Protein AF-A0AAW8QX55-F1 (afdb_monomer)

Mean predicted aligned error: 7.63 Å

Nearest PDB structures (foldseek):
  7o0y-assembly1_E  TM=6.697E-01  e=2.430E-01  Stutzerimonas stutzeri ATCC 14405 = CCUG 16156
  7o17-assembly1_E  TM=5.666E-01  e=2.654E-01  Stutzerimonas stutzeri ATCC 14405 = CCUG 16156
  7o0z-assembly1_D  TM=5.394E-01  e=5.601E-01  Stutzerimonas stutzeri ATCC 14405 = CCUG 16156
  7o17-assembly1_D  TM=4.810E-01  e=1.473E+00  Stutzerimonas stutzeri ATCC 14405 = CCUG 16156

Secondary structure (DSSP, 8-state):
-HHHHHHHHHHHHHHHHHHHHHHHH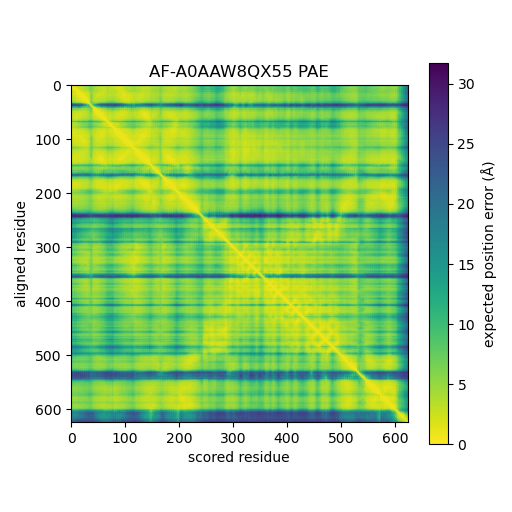HHHHHHHH-SSS-THHHHHHHHHHHHHHHHHHHHHHHHHHTSHHHHHHHHTSSS-HHHHHHHHHHHHHHHHIIIIIHHHHHHHHHHHHHS-S---HHHHHHHHHHHHHHHHHHHHHHHHHHSSSGGGGGHHHHHHHHHHTTTT-BTTTTHHHHHHHHHHHHHHHHHH-SS-TTSPP-SHHHHHHHHHHHHHHHHHHHHHHHHHHHHHHHHTTSS---SSS--HHHHHH--SHHHHHHHHHTT---TTHHHHHHHHTTS-EEEEESSS-----TTB-GGGGGGGEEEETTTTEEEEEETTTTEEEEEETTT--EEEEE-SSBEEET------S---SS--EEEETTEEE-SSEEEEEETTTTEEEEEEEPPTT--B-S--EE-SS-EEEEBSSEEEEE-GGGGG--SPPPPSEEEE-SS-GGG--EEEEEEETTEEEEEEEETTTTSTT--EEEEEEEETTS-EEEEEEEE----SS-HHHHTHHHHH-HHHHHHHHHHHHHH-TTT-TT-STTHHHHH---HHHHHHHHHHHHHHHHHHHHHHHHTT--HHHHHHHHHHHHHHTHHHHHHHIIIIITT-HHHHHHHHHHHHHHHTTT--

Solvent-accessible surface area (backbone atoms only — not comparable to full-atom values): 32722 Å² total; per-residue (Å²): 92,70,71,57,21,52,53,53,37,65,73,48,45,66,63,34,49,53,50,14,49,53,48,34,52,50,51,53,48,51,47,66,80,31,74,67,56,43,56,16,62,63,46,54,51,51,47,54,53,37,36,52,52,26,28,52,48,24,39,50,57,48,58,62,42,62,39,73,71,49,38,54,55,62,67,68,43,101,58,59,63,68,53,53,51,51,22,54,49,51,26,48,54,52,46,47,36,51,37,44,27,44,37,52,47,50,51,54,48,46,38,53,74,76,42,70,56,95,70,55,74,52,55,60,50,44,36,51,47,50,40,50,51,21,50,41,36,17,44,38,32,35,31,25,71,37,34,45,22,65,59,46,55,30,33,54,44,44,52,48,52,64,57,66,43,51,69,62,18,39,50,69,72,55,45,59,62,51,52,53,52,40,54,52,40,52,52,53,36,58,70,32,63,51,95,64,43,75,60,63,83,77,49,54,65,54,47,53,53,54,45,60,46,25,42,53,23,44,45,52,51,49,48,52,51,51,49,50,53,51,51,51,36,36,77,70,56,76,49,62,77,73,83,89,74,74,35,54,63,59,55,71,67,41,88,44,64,33,54,34,47,40,63,48,37,65,86,38,86,42,88,59,43,68,56,48,42,58,49,40,65,75,32,58,70,47,80,49,63,57,83,78,53,77,71,57,46,70,49,39,44,53,54,51,47,45,64,26,46,36,44,37,76,88,79,44,31,36,28,39,61,36,62,88,73,29,32,26,42,27,25,33,55,88,80,44,46,70,43,20,36,37,41,72,55,39,46,43,70,81,44,89,75,87,85,68,94,64,51,47,92,54,46,52,27,49,79,49,67,40,30,38,34,38,50,46,39,32,30,24,49,40,82,89,78,31,39,30,33,64,22,39,69,55,59,94,96,39,35,52,35,39,73,75,41,82,50,91,83,28,28,40,32,41,38,59,57,30,38,38,28,28,55,60,60,56,81,76,39,60,57,73,55,71,64,66,42,76,48,71,52,98,51,66,53,91,28,37,53,41,33,39,41,32,53,51,100,69,30,39,37,35,39,41,27,20,61,29,47,77,38,79,85,24,23,28,31,36,34,36,36,30,38,69,90,50,73,76,41,79,55,24,76,38,77,30,83,51,64,77,64,57,70,71,66,80,39,36,63,52,51,41,21,45,48,56,52,48,52,50,36,40,50,43,18,74,57,20,70,84,76,32,86,67,26,52,86,66,44,55,70,66,61,66,73,54,67,69,56,54,51,51,36,51,51,42,13,50,49,20,20,52,51,30,48,52,50,27,57,76,66,68,50,54,70,68,43,33,50,47,49,21,56,46,5,49,60,32,10,48,45,43,46,53,48,50,42,42,51,66,43,69,66,44,60,67,58,57,52,52,49,54,52,49,51,51,60,53,55,63,61,70,80,108

pLDDT: mean 86.67, std 11.55, range [44.22, 97.88]

Organism: NCBI:txid3075611

Sequence (624 aa):
MKALFWSECSHYWRPALAVSMLFLFGLIYFQYASPSAAISLPYSIIWGLGLIISGAFGAWQFYYHKSHGRWIYLLHRPVGTTHIYLALLGSALFILFIITALPVLIITLYTHLFTEQLVEFRDYIFVVNVYLACAVIYLVFTLTLLAVNKGAILILATLGILSMSHVGTSTLTNILPLLIVIAVLIYLNLRSFKPDLTAPPQQPLEIVLSYFMMSIGLHILLVVFVSVLFNISQLAGIHNDSANGDHFSLFTKASTGSERMNIALNTSLHARAQNLRNQASLANTVRLSLNNFQFPYFNMSPDRSADTVLIDKVRGQEWQFSHQHRVFIGFEKSTGQRIGVLTPQDIKLGTHNHNSELYFEEVPVPVNDSVLMTQTKIYAVNFDYQTISTIYQTEAGESFIGLPKLTHGYISIPTSQRILMFNPTMLQTEELAEPVVSIEYPVNYRQIEDLWLYELADGFAVIFSGNHLFGYEQPGTLVSYQQFYGPAEVLSQRKVLEHAEPTWYRQLEELVSPLTLYFSDVTRYAMNPNTVENSAPLAPLSRFKMISVHIQIIVMQILSFVISLLLSAKLALKGRQRLTWAMLAALFGITVCLAMLIMYFLPNPKRTLKQLEHERHFSLKREH

Structure (mmCIF, N/CA/C/O backbone):
data_AF-A0AAW8QX55-F1
#
_entry.id   AF-A0AAW8QX55-F1
#
loop_
_atom_site.group_PDB
_atom_site.id
_atom_site.type_symbol
_atom_site.label_atom_id
_atom_site.label_alt_id
_atom_site.label_comp_id
_atom_site.label_asym_id
_atom_site.label_entity_id
_atom_site.label_seq_id
_atom_site.pdbx_PDB_ins_code
_atom_site.Cartn_x
_atom_site.Cartn_y
_atom_site.Cartn_z
_atom_site.occupancy
_atom_site.B_iso_or_equiv
_atom_site.auth_seq_id
_atom_site.auth_comp_id
_atom_site.auth_asym_id
_atom_site.auth_atom_id
_atom_site.pdbx_PDB_model_num
ATOM 1 N N . MET A 1 1 ? -18.050 29.449 21.824 1.00 86.62 1 MET A N 1
ATOM 2 C CA . MET A 1 1 ? -17.263 28.695 20.820 1.00 86.62 1 MET A CA 1
ATOM 3 C C . MET A 1 1 ? -16.044 29.483 20.338 1.00 86.62 1 MET A C 1
ATOM 5 O O . MET A 1 1 ? -14.942 29.050 20.635 1.00 86.62 1 MET A O 1
ATOM 9 N N . LYS A 1 2 ? -16.207 30.660 19.703 1.00 91.44 2 LYS A N 1
ATOM 10 C CA . LYS A 1 2 ? -15.088 31.480 19.176 1.00 91.44 2 LYS A CA 1
ATOM 11 C C . LYS A 1 2 ? -13.964 31.748 20.191 1.00 91.44 2 LYS A C 1
ATOM 13 O O . LYS A 1 2 ? -12.808 31.484 19.895 1.00 91.44 2 LYS A O 1
ATOM 18 N N . ALA A 1 3 ? -14.304 32.203 21.400 1.00 92.00 3 ALA A N 1
ATOM 19 C CA . ALA A 1 3 ? -13.309 32.479 22.443 1.00 92.00 3 ALA A CA 1
ATOM 20 C C . ALA A 1 3 ? -12.520 31.227 22.880 1.00 92.00 3 ALA A C 1
ATOM 22 O O . ALA A 1 3 ? -11.331 31.320 23.156 1.00 92.00 3 ALA A O 1
ATOM 23 N N . LEU A 1 4 ? -13.164 30.053 22.907 1.00 92.06 4 LEU A N 1
ATOM 24 C CA . LEU A 1 4 ? -12.508 28.790 23.262 1.00 92.06 4 LEU A CA 1
ATOM 25 C C . LEU A 1 4 ? -11.544 28.338 22.157 1.00 92.06 4 LEU A C 1
ATOM 27 O O . LEU A 1 4 ? -10.409 27.996 22.458 1.00 92.06 4 LEU A O 1
ATOM 31 N N . PHE A 1 5 ? -11.975 28.413 20.894 1.00 95.19 5 PHE A N 1
ATOM 32 C CA . PHE A 1 5 ? -11.129 28.121 19.733 1.00 95.19 5 PHE A CA 1
ATOM 33 C C . PHE A 1 5 ? -9.847 28.967 19.747 1.00 95.19 5 PHE A C 1
ATOM 35 O O . PHE A 1 5 ? -8.748 28.425 19.701 1.00 95.19 5 PHE A O 1
ATOM 42 N N . TRP A 1 6 ? -9.980 30.290 19.888 1.00 95.75 6 TRP A N 1
ATOM 43 C CA . TRP A 1 6 ? -8.828 31.196 19.892 1.00 95.75 6 TRP A CA 1
ATOM 44 C C . TRP A 1 6 ? -7.929 31.013 21.114 1.00 95.75 6 TRP A C 1
ATOM 46 O O . TRP A 1 6 ? -6.709 31.070 20.978 1.00 95.75 6 TRP A O 1
ATOM 56 N N . SER A 1 7 ? -8.513 30.750 22.286 1.00 93.69 7 SER A N 1
ATOM 57 C CA . SER A 1 7 ? -7.749 30.434 23.495 1.00 93.69 7 SER A CA 1
ATOM 58 C C . SER A 1 7 ? -6.863 29.205 23.285 1.00 93.69 7 SER A C 1
ATOM 60 O O . SER A 1 7 ? -5.683 29.254 23.619 1.00 93.69 7 SER A O 1
ATOM 62 N N . GLU A 1 8 ? -7.394 28.131 22.701 1.00 92.62 8 GLU A N 1
ATOM 63 C CA . GLU A 1 8 ? -6.600 26.933 22.408 1.00 92.62 8 GLU A CA 1
ATOM 64 C C . GLU A 1 8 ? -5.545 27.184 21.332 1.00 92.62 8 GLU A C 1
ATOM 66 O O . GLU A 1 8 ? -4.383 26.835 21.525 1.00 92.62 8 GLU A O 1
ATOM 71 N N . CYS A 1 9 ? -5.905 27.855 20.233 1.00 94.31 9 CYS A N 1
ATOM 72 C CA . CYS A 1 9 ? -4.935 28.231 19.202 1.00 94.31 9 CYS A CA 1
ATOM 73 C C . CYS A 1 9 ? -3.765 29.019 19.802 1.00 94.31 9 CYS A C 1
ATOM 75 O O . CYS A 1 9 ? -2.610 28.712 19.521 1.00 94.31 9 CYS A O 1
ATOM 77 N N . SER A 1 10 ? -4.044 29.989 20.680 1.00 94.75 10 SER A N 1
ATOM 78 C CA . SER A 1 10 ? -3.009 30.818 21.307 1.00 94.75 10 SER A CA 1
ATOM 79 C C . SER A 1 10 ? -2.028 30.019 22.173 1.00 94.75 10 SER A C 1
ATOM 81 O O . SER A 1 10 ? -0.859 30.392 22.265 1.00 94.75 10 SER A O 1
ATOM 83 N N . HIS A 1 11 ? -2.472 28.901 22.759 1.00 93.44 11 HIS A N 1
ATOM 84 C CA . HIS A 1 11 ? -1.632 28.052 23.601 1.00 93.44 11 HIS A CA 1
ATOM 85 C C . HIS A 1 11 ? -0.570 27.302 22.786 1.00 93.44 11 HIS A C 1
ATOM 87 O O . HIS A 1 11 ? 0.582 27.203 23.207 1.00 93.44 11 HIS A O 1
ATOM 93 N N . TYR A 1 12 ? -0.936 26.825 21.594 1.00 94.69 12 TYR A N 1
ATOM 94 C CA . TYR A 1 12 ? -0.072 25.990 20.754 1.00 94.69 12 TYR A CA 1
ATOM 95 C C . TYR A 1 12 ? 0.537 26.730 19.553 1.00 94.69 12 TYR A C 1
ATOM 97 O O . TYR A 1 12 ? 1.364 26.161 18.847 1.00 94.69 12 TYR A O 1
ATOM 105 N N . TRP A 1 13 ? 0.184 27.996 19.317 1.00 94.31 13 TRP A N 1
ATOM 106 C CA . TRP A 1 13 ? 0.627 28.751 18.139 1.00 94.31 13 TRP A CA 1
ATOM 107 C C . TRP A 1 13 ? 2.153 28.841 18.002 1.00 94.31 13 TRP A C 1
ATOM 109 O O . TRP A 1 13 ? 2.702 28.587 16.935 1.00 94.31 13 TRP A O 1
ATOM 119 N N . ARG A 1 14 ? 2.861 29.174 19.088 1.00 95.56 14 ARG A N 1
ATOM 120 C CA . ARG A 1 14 ? 4.329 29.312 19.073 1.00 95.56 14 ARG A CA 1
ATOM 121 C C . ARG A 1 14 ? 5.054 27.998 18.743 1.00 95.56 14 ARG A C 1
ATOM 123 O O . ARG A 1 14 ? 5.867 28.020 17.820 1.00 95.56 14 ARG A O 1
ATOM 130 N N . PRO A 1 15 ? 4.790 26.866 19.430 1.00 94.50 15 PRO A N 1
ATOM 131 C CA . PRO A 1 15 ? 5.421 25.602 19.060 1.00 94.50 15 PRO A CA 1
ATOM 132 C C . PRO A 1 15 ? 4.987 25.134 17.667 1.00 94.50 15 PRO A C 1
ATOM 134 O O . PRO A 1 15 ? 5.821 24.624 16.928 1.00 94.50 15 PRO A O 1
ATOM 137 N N . ALA A 1 16 ? 3.732 25.369 17.270 1.00 94.31 16 ALA A N 1
ATOM 138 C CA . ALA A 1 16 ? 3.263 25.042 15.927 1.00 94.31 16 ALA A CA 1
ATOM 139 C C . ALA A 1 16 ? 4.055 25.783 14.843 1.00 94.31 16 ALA A C 1
ATOM 141 O O . ALA A 1 16 ? 4.511 25.153 13.896 1.00 94.31 16 ALA A O 1
ATOM 142 N N . LEU A 1 17 ? 4.285 27.091 15.006 1.00 95.88 17 LEU A N 1
ATOM 143 C CA . LEU A 1 17 ? 5.120 27.861 14.083 1.00 95.88 17 LEU A CA 1
ATOM 144 C C . LEU A 1 17 ? 6.569 27.370 14.057 1.00 95.88 17 LEU A C 1
ATOM 146 O O . LEU A 1 17 ? 7.145 27.275 12.981 1.00 95.88 17 LEU A O 1
ATOM 150 N N . ALA A 1 18 ? 7.158 27.040 15.209 1.00 95.75 18 ALA A N 1
ATOM 151 C CA . ALA A 1 18 ? 8.529 26.532 15.259 1.00 95.75 18 ALA A CA 1
ATOM 152 C C . ALA A 1 18 ? 8.676 25.199 14.503 1.00 95.75 18 ALA A C 1
ATOM 154 O O . ALA A 1 18 ? 9.603 25.040 13.711 1.00 95.75 18 ALA A O 1
ATOM 155 N N . VAL A 1 19 ? 7.738 24.266 14.701 1.00 94.25 19 VAL A N 1
ATOM 156 C CA . VAL A 1 19 ? 7.721 22.977 13.989 1.00 94.25 19 VAL A CA 1
ATOM 157 C C . VAL A 1 19 ? 7.416 23.176 12.504 1.00 94.25 19 VAL A C 1
ATOM 159 O O . VAL A 1 19 ? 8.088 22.579 11.674 1.00 94.25 19 VAL A O 1
ATOM 162 N N . SER A 1 20 ? 6.458 24.043 12.166 1.00 94.62 20 SER A N 1
ATOM 163 C CA . SER A 1 20 ? 6.111 24.404 10.784 1.00 94.62 20 SER A CA 1
ATOM 164 C C . SER A 1 20 ? 7.313 24.983 10.032 1.00 94.62 20 SER A C 1
ATOM 166 O O . SER A 1 20 ? 7.608 24.552 8.923 1.00 94.62 20 SER A O 1
ATOM 168 N N . MET A 1 21 ? 8.067 25.890 10.664 1.00 95.38 21 MET A N 1
ATOM 169 C CA . MET A 1 21 ? 9.300 26.448 10.107 1.00 95.38 21 MET A CA 1
ATOM 170 C C . MET A 1 21 ? 10.376 25.380 9.931 1.00 95.38 21 MET A C 1
ATOM 172 O O . MET A 1 21 ? 10.988 25.313 8.873 1.00 95.38 21 MET A O 1
ATOM 176 N N . LEU A 1 22 ? 10.599 24.520 10.930 1.00 93.44 22 LEU A N 1
ATOM 177 C CA . LEU A 1 22 ? 11.561 23.420 10.817 1.00 93.44 22 LEU A CA 1
ATOM 178 C C . LEU A 1 22 ? 11.184 22.465 9.678 1.00 93.44 22 LEU A C 1
ATOM 180 O O . LEU A 1 22 ? 12.048 22.054 8.906 1.00 93.44 22 LEU A O 1
ATOM 184 N N . PHE A 1 23 ? 9.895 22.153 9.551 1.00 90.62 23 PHE A N 1
ATOM 185 C CA . PHE A 1 23 ? 9.376 21.324 8.474 1.00 90.62 23 PHE A CA 1
ATOM 186 C C . PHE A 1 23 ? 9.592 21.994 7.115 1.00 90.62 23 PHE A C 1
ATOM 188 O O . PHE A 1 23 ? 10.149 21.373 6.217 1.00 90.62 23 PHE A O 1
ATOM 195 N N . LEU A 1 24 ? 9.264 23.284 6.999 1.00 91.56 24 LEU A N 1
ATOM 196 C CA . LEU A 1 24 ? 9.499 24.094 5.806 1.00 91.56 24 LEU A CA 1
ATOM 197 C C . LEU A 1 24 ? 10.984 24.143 5.417 1.00 91.56 24 LEU A C 1
ATOM 199 O O . LEU A 1 24 ? 11.307 23.940 4.253 1.00 91.56 24 LEU A O 1
ATOM 203 N N . PHE A 1 25 ? 11.896 24.356 6.369 1.00 91.62 25 PHE A N 1
ATOM 204 C CA . PHE A 1 25 ? 13.338 24.320 6.105 1.00 91.62 25 PHE A CA 1
ATOM 205 C C . PHE A 1 25 ? 13.792 22.948 5.606 1.00 91.62 25 PHE A C 1
ATOM 207 O O . PHE A 1 25 ? 14.602 22.882 4.684 1.00 91.62 25 PHE A O 1
ATOM 214 N N . GLY A 1 26 ? 13.244 21.867 6.167 1.00 88.56 26 GLY A N 1
ATOM 215 C CA . GLY A 1 26 ? 13.463 20.514 5.661 1.00 88.56 26 GLY A CA 1
ATOM 216 C C . GLY A 1 26 ? 13.018 20.372 4.205 1.00 88.56 26 GLY A C 1
ATOM 217 O O . GLY A 1 26 ? 13.788 19.889 3.381 1.00 88.56 26 GLY A O 1
ATOM 218 N N . LEU A 1 27 ? 11.818 20.858 3.868 1.00 87.00 27 LEU A N 1
ATOM 219 C CA . LEU A 1 27 ? 11.301 20.849 2.495 1.00 87.00 27 LEU A CA 1
ATOM 220 C C . LEU A 1 27 ? 12.192 21.640 1.532 1.00 87.00 27 LEU A C 1
ATOM 222 O O . LEU A 1 27 ? 12.535 21.132 0.470 1.00 87.00 27 LEU A O 1
ATOM 226 N N . ILE A 1 28 ? 12.600 22.854 1.912 1.00 88.19 28 ILE A N 1
ATOM 227 C CA . ILE A 1 28 ? 13.495 23.700 1.107 1.00 88.19 28 ILE A CA 1
ATOM 228 C C . ILE A 1 28 ? 14.841 23.004 0.902 1.00 88.19 28 ILE A C 1
ATOM 230 O O . ILE A 1 28 ? 15.367 22.997 -0.208 1.00 88.19 28 ILE A O 1
ATOM 234 N N . TYR A 1 29 ? 15.394 22.398 1.956 1.00 87.31 29 TYR A N 1
ATOM 235 C CA . TYR A 1 29 ? 16.649 21.662 1.865 1.00 87.31 29 TYR A CA 1
ATOM 236 C C . TYR A 1 29 ? 16.540 20.483 0.898 1.00 87.31 29 TYR A C 1
ATOM 238 O O . TYR A 1 29 ? 17.407 20.335 0.043 1.00 87.31 29 TYR A O 1
ATOM 246 N N . PHE A 1 30 ? 15.476 19.679 0.984 1.00 82.25 30 PHE A N 1
ATOM 247 C CA . PHE A 1 30 ? 15.263 18.568 0.054 1.00 82.25 30 PHE A CA 1
ATOM 248 C C . PHE A 1 30 ? 15.085 19.051 -1.385 1.00 82.25 30 PHE A C 1
ATOM 250 O O . PHE A 1 30 ? 15.713 18.504 -2.287 1.00 82.25 30 PHE A O 1
ATOM 257 N N . GLN A 1 31 ? 14.309 20.115 -1.587 1.00 79.94 31 GLN A N 1
ATOM 258 C CA . GLN A 1 31 ? 14.122 20.736 -2.894 1.00 79.94 31 GLN A CA 1
ATOM 259 C C . GLN A 1 31 ? 15.450 21.233 -3.492 1.00 79.94 31 GLN A C 1
ATOM 261 O O . GLN A 1 31 ? 15.686 21.093 -4.687 1.00 79.94 31 GLN A O 1
ATOM 266 N N . TYR A 1 32 ? 16.336 21.793 -2.664 1.00 81.50 32 TYR A N 1
ATOM 267 C CA . TYR A 1 32 ? 17.641 22.298 -3.095 1.00 81.50 32 TYR A CA 1
ATOM 268 C C . TYR A 1 32 ? 18.681 21.192 -3.309 1.00 81.50 32 TYR A C 1
ATOM 270 O O . TYR A 1 32 ? 19.443 21.233 -4.269 1.00 81.50 32 TYR A O 1
ATOM 278 N N . ALA A 1 33 ? 18.734 20.197 -2.419 1.00 78.38 33 ALA A N 1
ATOM 279 C CA . ALA A 1 33 ? 19.667 19.072 -2.510 1.00 78.38 33 ALA A CA 1
ATOM 280 C C . ALA A 1 33 ? 19.355 18.156 -3.702 1.00 78.38 33 ALA A C 1
ATOM 282 O O . ALA A 1 33 ? 20.159 17.306 -4.084 1.00 78.38 33 ALA A O 1
ATOM 283 N N . SER A 1 34 ? 18.156 18.282 -4.253 1.00 69.56 34 SER A N 1
ATOM 284 C CA . SER A 1 34 ? 17.618 17.399 -5.268 1.00 69.56 34 SER A CA 1
ATOM 285 C C . SER A 1 34 ? 16.644 18.166 -6.168 1.00 69.56 34 SER A C 1
ATOM 287 O O . SER A 1 34 ? 15.459 17.844 -6.192 1.00 69.56 34 SER A O 1
ATOM 289 N N . PRO A 1 35 ? 17.132 19.158 -6.944 1.00 62.44 35 PRO A N 1
ATOM 290 C CA . PRO A 1 35 ? 16.287 19.997 -7.802 1.00 62.44 35 PRO A CA 1
ATOM 291 C C . PRO A 1 35 ? 15.600 19.198 -8.918 1.00 62.44 35 PRO A C 1
ATOM 293 O O . PRO A 1 35 ? 14.634 19.665 -9.511 1.00 62.44 35 PRO A O 1
ATOM 296 N N . SER A 1 36 ? 16.102 17.992 -9.182 1.00 55.94 36 SER A N 1
ATOM 297 C CA . SER A 1 36 ? 15.579 17.011 -10.130 1.00 55.94 36 SER A CA 1
ATOM 298 C C . SER A 1 36 ? 15.245 15.667 -9.480 1.00 55.94 36 SER A C 1
ATOM 300 O O . SER A 1 36 ? 14.640 14.817 -10.118 1.00 55.94 36 SER A O 1
ATOM 302 N N . ALA A 1 37 ? 15.618 15.405 -8.216 1.00 45.88 37 ALA A N 1
ATOM 303 C CA . ALA A 1 37 ? 15.370 14.065 -7.694 1.00 45.88 37 ALA A CA 1
ATOM 304 C C . ALA A 1 37 ? 13.873 13.884 -7.464 1.00 45.88 37 ALA A C 1
ATOM 306 O O . ALA A 1 37 ? 13.314 14.425 -6.512 1.00 45.88 37 ALA A O 1
ATOM 307 N N . ALA A 1 38 ? 13.268 13.086 -8.347 1.00 49.19 38 ALA A N 1
ATOM 308 C CA . ALA A 1 38 ? 12.345 12.018 -8.006 1.00 49.19 38 ALA A CA 1
ATOM 309 C C . ALA A 1 38 ? 11.518 12.360 -6.765 1.00 49.19 38 ALA A C 1
ATOM 311 O O . ALA A 1 38 ? 11.681 11.738 -5.713 1.00 49.19 38 ALA A O 1
ATOM 312 N N . ILE A 1 39 ? 10.667 13.377 -6.933 1.00 56.00 39 ILE A N 1
ATOM 313 C CA . ILE A 1 39 ? 9.635 13.907 -6.034 1.00 56.00 39 ILE A CA 1
ATOM 314 C C . ILE A 1 39 ? 9.331 12.919 -4.891 1.00 56.00 39 ILE A C 1
ATOM 316 O O . ILE A 1 39 ? 9.587 13.245 -3.747 1.00 56.00 39 ILE A O 1
ATOM 320 N N . SER A 1 40 ? 8.978 11.664 -5.178 1.00 59.12 40 SER A N 1
ATOM 321 C CA . SER A 1 40 ? 8.859 10.503 -4.265 1.00 59.12 40 SER A CA 1
ATOM 322 C C . SER A 1 40 ? 9.451 10.531 -2.836 1.00 59.12 40 SER A C 1
ATOM 324 O O . SER A 1 40 ? 8.692 10.399 -1.867 1.00 59.12 40 SER A O 1
ATOM 326 N N . LEU A 1 41 ? 10.775 10.647 -2.659 1.00 60.75 41 LEU A N 1
ATOM 327 C CA . LEU A 1 41 ? 11.431 10.422 -1.360 1.00 60.75 41 LEU A CA 1
ATOM 328 C C . LEU A 1 41 ? 11.100 11.519 -0.327 1.00 60.75 41 LEU A C 1
ATOM 330 O O . LEU A 1 41 ? 10.681 11.170 0.784 1.00 60.75 41 LEU A O 1
ATOM 334 N N . PRO A 1 42 ? 11.172 12.819 -0.677 1.00 70.69 42 PRO A N 1
ATOM 335 C CA . PRO A 1 42 ? 10.596 13.894 0.125 1.00 70.69 42 PRO A CA 1
ATOM 336 C C . PRO A 1 42 ? 9.150 13.622 0.564 1.00 70.69 42 PRO A C 1
ATOM 338 O O . PRO A 1 42 ? 8.853 13.737 1.750 1.00 70.69 42 PRO A O 1
ATOM 341 N N . TYR A 1 43 ? 8.258 13.189 -0.335 1.00 74.19 43 TYR A N 1
ATOM 342 C CA . TYR A 1 43 ? 6.828 13.014 -0.022 1.00 74.19 43 TYR A CA 1
ATOM 343 C C . TYR A 1 43 ? 6.575 11.892 0.984 1.00 74.19 43 TYR A C 1
ATOM 345 O O . TYR A 1 43 ? 5.765 12.066 1.895 1.00 74.19 43 TYR A O 1
ATOM 353 N N . SER A 1 44 ? 7.308 10.781 0.893 1.00 76.88 44 SER A N 1
ATOM 354 C CA . SER A 1 44 ? 7.200 9.683 1.865 1.00 76.88 44 SER A CA 1
ATOM 355 C C . SER A 1 44 ? 7.644 10.111 3.270 1.00 76.88 44 SER A C 1
ATOM 357 O O . SER A 1 44 ? 6.989 9.788 4.264 1.00 76.88 44 SER A O 1
ATOM 359 N N . ILE A 1 45 ? 8.731 10.887 3.362 1.00 79.69 45 ILE A N 1
ATOM 360 C CA . ILE A 1 45 ? 9.243 11.420 4.634 1.00 79.69 45 ILE A CA 1
ATOM 361 C C . ILE A 1 45 ? 8.274 12.456 5.218 1.00 79.69 45 ILE A C 1
ATOM 363 O O . ILE A 1 45 ? 7.956 12.395 6.406 1.00 79.69 45 ILE A O 1
ATOM 367 N N . ILE A 1 46 ? 7.772 13.374 4.387 1.00 78.38 46 ILE A N 1
ATOM 368 C CA . ILE A 1 46 ? 6.751 14.377 4.738 1.00 78.38 46 ILE A CA 1
ATOM 369 C C . ILE A 1 46 ? 5.528 13.696 5.331 1.00 78.38 46 ILE A C 1
ATOM 371 O O . ILE A 1 46 ? 5.053 14.088 6.398 1.00 78.38 46 ILE A O 1
ATOM 375 N N . TRP A 1 47 ? 5.041 12.659 4.652 1.00 83.31 47 TRP A N 1
ATOM 376 C CA . TRP A 1 47 ? 3.886 11.896 5.084 1.00 83.31 47 TRP A CA 1
ATOM 377 C C . TRP A 1 47 ? 4.159 11.232 6.438 1.00 83.31 47 TRP A C 1
ATOM 379 O O . TRP A 1 47 ? 3.450 11.507 7.404 1.00 83.31 47 TRP A O 1
ATOM 389 N N . GLY A 1 48 ? 5.248 10.465 6.564 1.00 86.50 48 GLY A N 1
ATOM 390 C CA . GLY A 1 48 ? 5.617 9.785 7.810 1.00 86.50 48 GLY A CA 1
ATOM 391 C C . GLY A 1 48 ? 5.792 10.730 9.007 1.00 86.50 48 GLY A C 1
ATOM 392 O O . GLY A 1 48 ? 5.217 10.495 10.073 1.00 86.50 48 GLY A O 1
ATOM 393 N N . LEU A 1 49 ? 6.533 11.830 8.835 1.00 88.81 49 LEU A N 1
ATOM 394 C CA . LEU A 1 49 ? 6.726 12.837 9.883 1.00 88.81 49 LEU A CA 1
ATOM 395 C C . LEU A 1 49 ? 5.413 13.534 10.252 1.00 88.81 49 LEU A C 1
ATOM 397 O O . LEU A 1 49 ? 5.130 13.704 11.440 1.00 88.81 49 LEU A O 1
ATOM 401 N N . GLY A 1 50 ? 4.592 13.888 9.260 1.00 90.50 50 GLY A N 1
ATOM 402 C CA . GLY A 1 50 ? 3.283 14.501 9.474 1.00 90.50 50 GLY A CA 1
ATOM 403 C C . GLY A 1 50 ? 2.372 13.633 10.341 1.00 90.50 50 GLY A C 1
ATOM 404 O O . GLY A 1 50 ? 1.775 14.133 11.300 1.00 90.50 50 GLY A O 1
ATOM 405 N N . LEU A 1 51 ? 2.323 12.322 10.082 1.00 92.00 51 LEU A N 1
ATOM 406 C CA . LEU A 1 51 ? 1.543 11.383 10.893 1.00 92.00 51 LEU A CA 1
ATOM 407 C C . LEU A 1 51 ? 2.060 11.297 12.334 1.00 92.00 51 LEU A C 1
ATOM 409 O O . LEU A 1 51 ? 1.266 11.390 13.272 1.00 92.00 51 LEU A O 1
ATOM 413 N N . ILE A 1 52 ? 3.378 11.170 12.531 1.00 93.19 52 ILE A N 1
ATOM 414 C CA . ILE A 1 52 ? 3.983 11.083 13.872 1.00 93.19 52 ILE A CA 1
ATOM 415 C C . ILE A 1 52 ? 3.685 12.350 14.680 1.00 93.19 52 ILE A C 1
ATOM 417 O O . ILE A 1 52 ? 3.219 12.261 15.820 1.00 93.19 52 ILE A O 1
ATOM 421 N N . ILE A 1 53 ? 3.903 13.527 14.086 1.00 94.00 53 ILE A N 1
ATOM 422 C CA . ILE A 1 53 ? 3.654 14.819 14.736 1.00 94.00 53 ILE A CA 1
ATOM 423 C C . ILE A 1 53 ? 2.170 14.961 15.090 1.00 94.00 53 ILE A C 1
ATOM 425 O O . ILE A 1 53 ? 1.839 15.376 16.201 1.00 94.00 53 ILE A O 1
ATOM 429 N N . SER A 1 54 ? 1.270 14.563 14.189 1.00 95.25 54 SER A N 1
ATOM 430 C CA . SER A 1 54 ? -0.177 14.650 14.414 1.00 95.25 54 SER A CA 1
ATOM 431 C C . SER A 1 54 ? -0.655 13.734 15.537 1.00 95.25 54 SER A C 1
ATOM 433 O O . SER A 1 54 ? -1.473 14.142 16.366 1.00 95.25 54 SER A O 1
ATOM 435 N N . GLY A 1 55 ? -0.110 12.518 15.613 1.00 94.94 55 GLY A N 1
ATOM 436 C CA . GLY A 1 55 ? -0.401 11.574 16.692 1.00 94.94 55 GLY A CA 1
ATOM 437 C C . GLY A 1 55 ? 0.125 12.057 18.038 1.00 94.94 55 GLY A C 1
ATOM 438 O O . GLY A 1 55 ? -0.617 12.077 19.023 1.00 94.94 55 GLY A O 1
ATOM 439 N N . ALA A 1 56 ? 1.373 12.532 18.071 1.00 95.31 56 ALA A N 1
ATOM 440 C CA . ALA A 1 56 ? 1.975 13.117 19.264 1.00 95.31 56 ALA A CA 1
ATOM 441 C C . ALA A 1 56 ? 1.191 14.345 19.753 1.00 95.31 56 ALA A C 1
ATOM 443 O O . ALA A 1 56 ? 0.934 14.474 20.950 1.00 95.31 56 ALA A O 1
ATOM 444 N N . PHE A 1 57 ? 0.750 15.212 18.838 1.00 96.19 57 PHE A N 1
ATOM 445 C CA . PHE A 1 57 ? -0.058 16.382 19.167 1.00 96.19 57 PHE A CA 1
ATOM 446 C C . PHE A 1 57 ? -1.439 16.001 19.719 1.00 96.19 57 PHE A C 1
ATOM 448 O O . PHE A 1 57 ? -1.837 16.512 20.767 1.00 96.19 57 PHE A O 1
ATOM 455 N N . GLY A 1 58 ? -2.140 15.056 19.081 1.00 95.19 58 GLY A N 1
ATOM 456 C CA . GLY A 1 58 ? -3.425 14.550 19.578 1.00 95.19 58 GLY A CA 1
ATOM 457 C C . GLY A 1 58 ? -3.311 13.929 20.968 1.00 95.19 58 GLY A C 1
ATOM 458 O O . GLY A 1 58 ? -4.140 14.196 21.845 1.00 95.19 58 GLY A O 1
ATOM 459 N N . ALA A 1 59 ? -2.237 13.171 21.204 1.00 94.69 59 ALA A N 1
ATOM 460 C CA . ALA A 1 59 ? -1.935 12.618 22.513 1.00 94.69 59 ALA A CA 1
ATOM 461 C C . ALA A 1 59 ? -1.662 13.723 23.549 1.00 94.69 59 ALA A C 1
ATOM 463 O O . ALA A 1 59 ? -2.242 13.728 24.635 1.00 94.69 59 ALA A O 1
ATOM 464 N N . TRP A 1 60 ? -0.807 14.688 23.213 1.00 95.19 60 TRP A N 1
ATOM 465 C CA . TRP A 1 60 ? -0.414 15.760 24.122 1.00 95.19 60 TRP A CA 1
ATOM 466 C C . TRP A 1 60 ? -1.598 16.647 24.528 1.00 95.19 60 TRP A C 1
ATOM 468 O O . TRP A 1 60 ? -1.815 16.863 25.726 1.00 95.19 60 TRP A O 1
ATOM 478 N N . GLN A 1 61 ? -2.405 17.100 23.564 1.00 95.06 61 GLN A N 1
ATOM 479 C CA . GLN A 1 61 ? -3.538 17.991 23.822 1.00 95.06 61 GLN A CA 1
ATOM 480 C C . GLN A 1 61 ? -4.535 17.359 24.804 1.00 95.06 61 GLN A C 1
ATOM 482 O O . GLN A 1 61 ? -4.904 17.962 25.815 1.00 95.06 61 GLN A O 1
ATOM 487 N N . PHE A 1 62 ? -4.949 16.113 24.559 1.00 92.88 62 PHE A N 1
ATOM 488 C CA . PHE A 1 62 ? -5.933 15.457 25.422 1.00 92.88 62 PHE A CA 1
ATOM 489 C C . PHE A 1 62 ? -5.340 14.923 26.723 1.00 92.88 62 PHE A C 1
ATOM 491 O O . PHE A 1 62 ? -6.044 14.900 27.734 1.00 92.88 62 PHE A O 1
ATOM 498 N N . TYR A 1 63 ? -4.051 14.581 26.758 1.00 93.25 63 TYR A N 1
ATOM 499 C CA . TYR A 1 63 ? -3.361 14.286 28.012 1.00 93.25 63 TYR A CA 1
ATOM 500 C C . TYR A 1 63 ? -3.398 15.494 28.962 1.00 93.25 63 TYR A C 1
ATOM 502 O O . TYR A 1 63 ? -3.717 15.350 30.143 1.00 93.25 63 TYR A O 1
ATOM 510 N N . TYR A 1 64 ? -3.169 16.701 28.436 1.00 91.56 64 TYR A N 1
ATOM 511 C CA . TYR A 1 64 ? -3.221 17.941 29.210 1.00 91.56 64 TYR A CA 1
ATOM 512 C C . TYR A 1 64 ? -4.628 18.239 29.760 1.00 91.56 64 TYR A C 1
ATOM 514 O O . TYR A 1 64 ? -4.781 18.559 30.949 1.00 91.56 64 TYR A O 1
ATOM 522 N N . HIS A 1 65 ? -5.666 18.101 28.926 1.00 89.56 65 HIS A N 1
ATOM 523 C CA . HIS A 1 65 ? -7.056 18.349 29.330 1.00 89.56 65 HIS A CA 1
ATOM 524 C C . HIS A 1 65 ? -7.628 17.291 30.276 1.00 89.56 65 HIS A C 1
ATOM 526 O O . HIS A 1 65 ? -8.482 17.626 31.093 1.00 89.56 65 HIS A O 1
ATOM 532 N N . LYS A 1 66 ? -7.153 16.041 30.210 1.00 86.19 66 LYS A N 1
ATOM 533 C CA . LYS A 1 66 ? -7.619 14.938 31.068 1.00 86.19 66 LYS A CA 1
ATOM 534 C C . LYS A 1 66 ? -7.213 15.084 32.541 1.00 86.19 66 LYS A C 1
ATOM 536 O O . LYS A 1 66 ? -7.739 14.369 33.393 1.00 86.19 66 LYS A O 1
ATOM 541 N N . SER A 1 67 ? -6.300 15.997 32.876 1.00 87.94 67 SER A N 1
ATOM 542 C CA . SER A 1 67 ? -5.957 16.283 34.276 1.00 87.94 67 SER A CA 1
ATOM 543 C C . SER A 1 67 ? -7.210 16.667 35.090 1.00 87.94 67 SER A C 1
ATOM 545 O O . SER A 1 67 ? -8.017 17.483 34.645 1.00 87.94 67 SER A O 1
ATOM 547 N N . HIS A 1 68 ? -7.388 16.066 36.279 1.00 74.88 68 HIS A N 1
ATOM 548 C CA . HIS A 1 68 ? -8.660 16.067 37.034 1.00 74.88 68 HIS A CA 1
ATOM 549 C C . HIS A 1 68 ? -9.294 17.461 37.179 1.00 74.88 68 HIS A C 1
ATOM 551 O O . HIS A 1 68 ? -10.480 17.630 36.903 1.00 74.88 68 HIS A O 1
ATOM 557 N N . GLY A 1 69 ? -8.508 18.474 37.555 1.00 84.25 69 GLY A N 1
ATOM 558 C CA . GLY A 1 69 ? -9.022 19.837 37.721 1.00 84.25 69 GLY A CA 1
ATOM 559 C C . GLY A 1 69 ? -9.444 20.501 36.406 1.00 84.25 69 GLY A C 1
ATOM 560 O O . GLY A 1 69 ? -10.448 21.210 36.361 1.00 84.25 69 GLY A O 1
ATOM 561 N N . ARG A 1 70 ? -8.717 20.252 35.311 1.00 88.94 70 ARG A N 1
ATOM 562 C CA . ARG A 1 70 ? -8.985 20.894 34.016 1.00 88.94 70 ARG A CA 1
ATOM 563 C C . ARG A 1 70 ? -10.140 20.247 33.274 1.00 88.94 70 ARG A C 1
ATOM 565 O O . ARG A 1 70 ? -10.901 20.970 32.642 1.00 88.94 70 ARG A O 1
ATOM 572 N N . TRP A 1 71 ? -10.297 18.928 33.377 1.00 90.88 71 TRP A N 1
ATOM 573 C CA . TRP A 1 71 ? -11.404 18.212 32.745 1.00 90.88 71 TRP A CA 1
ATOM 574 C C . TRP A 1 71 ? -12.757 18.676 33.291 1.00 90.88 71 TRP A C 1
ATOM 576 O O . TRP A 1 71 ? -13.659 19.022 32.531 1.00 90.88 71 TRP A O 1
ATOM 586 N N . ILE A 1 72 ? -12.863 18.770 34.620 1.00 88.88 72 ILE A N 1
ATOM 587 C CA . ILE A 1 72 ? -14.062 19.254 35.315 1.00 88.88 72 ILE A CA 1
ATOM 588 C C . ILE A 1 72 ? -14.339 20.712 34.930 1.00 88.88 72 ILE A C 1
ATOM 590 O O . ILE A 1 72 ? -15.445 21.039 34.502 1.00 88.88 72 ILE A O 1
ATOM 594 N N . TYR A 1 73 ? -13.323 21.579 34.992 1.00 91.56 73 TYR A N 1
ATOM 595 C CA . TYR A 1 73 ? -13.464 22.982 34.595 1.00 91.56 73 TYR A CA 1
ATOM 596 C C . TYR A 1 73 ? -13.909 23.146 33.134 1.00 91.56 73 TYR A C 1
ATOM 598 O O . TYR A 1 73 ? -14.757 23.983 32.826 1.00 91.56 73 TYR A O 1
ATOM 606 N N . LEU A 1 74 ? -13.357 22.337 32.227 1.00 91.62 74 LEU A N 1
ATOM 607 C CA . LEU A 1 74 ? -13.701 22.349 30.809 1.00 91.62 74 LEU A CA 1
ATOM 608 C C . LEU A 1 74 ? -15.178 21.995 30.596 1.00 91.62 74 LEU A C 1
ATOM 610 O O . LEU A 1 74 ? -15.855 22.693 29.845 1.00 91.62 74 LEU A O 1
ATOM 614 N N . LEU A 1 75 ? -15.676 20.963 31.282 1.00 91.31 75 LEU A N 1
ATOM 615 C CA . LEU A 1 75 ? -17.058 20.493 31.164 1.00 91.31 75 LEU A CA 1
ATOM 616 C C . LEU A 1 75 ? -18.089 21.403 31.846 1.00 91.31 75 LEU A C 1
ATOM 618 O O . LEU A 1 75 ? -19.240 21.413 31.420 1.00 91.31 75 LEU A O 1
ATOM 622 N N . HIS A 1 76 ? -17.698 22.181 32.859 1.00 91.06 76 HIS A N 1
ATOM 623 C CA . HIS A 1 76 ? -18.592 23.127 33.544 1.00 91.06 76 HIS A CA 1
ATOM 624 C C . HIS A 1 76 ? -18.750 24.480 32.841 1.00 91.06 76 HIS A C 1
ATOM 626 O O . HIS A 1 76 ? -19.481 25.343 33.330 1.00 91.06 76 HIS A O 1
ATOM 632 N N . ARG A 1 77 ? -18.094 24.701 31.696 1.00 91.75 77 ARG A N 1
ATOM 633 C CA . ARG A 1 77 ? -18.314 25.928 30.921 1.00 91.75 77 ARG A CA 1
ATOM 634 C C . ARG A 1 77 ? -19.788 26.022 30.483 1.00 91.75 77 ARG A C 1
ATOM 636 O O . ARG A 1 77 ? -20.381 24.996 30.160 1.00 91.75 77 ARG A O 1
ATOM 643 N N . PRO A 1 78 ? -20.376 27.232 30.395 1.00 93.38 78 PRO A N 1
ATOM 644 C CA . PRO A 1 78 ? -21.781 27.443 30.021 1.00 93.38 78 PRO A CA 1
ATOM 645 C C . PRO A 1 78 ? -22.008 27.267 28.505 1.00 93.38 78 PRO A C 1
ATOM 647 O O . PRO A 1 78 ? -22.505 28.152 27.814 1.00 93.38 78 PRO A O 1
ATOM 650 N N . VAL A 1 79 ? -21.551 26.145 27.950 1.00 93.56 79 VAL A N 1
ATOM 651 C CA . VAL A 1 79 ? -21.591 25.794 26.530 1.00 93.56 79 VAL A CA 1
ATOM 652 C C . VAL A 1 79 ? -21.785 24.279 26.435 1.00 93.56 79 VAL A C 1
ATOM 654 O O . VAL A 1 79 ? -21.188 23.533 27.204 1.00 93.56 79 VAL A O 1
ATOM 657 N N . GLY A 1 80 ? -22.593 23.801 25.486 1.00 93.25 80 GLY A N 1
ATOM 658 C CA . GLY A 1 80 ? -22.798 22.360 25.303 1.00 93.25 80 GLY A CA 1
ATOM 659 C C . GLY A 1 80 ? -21.490 21.606 25.020 1.00 93.25 80 GLY A C 1
ATOM 660 O O . GLY A 1 80 ? -20.625 22.101 24.295 1.00 93.25 80 GLY A O 1
ATOM 661 N N . THR A 1 81 ? -21.361 20.382 25.537 1.00 93.06 81 THR A N 1
ATOM 662 C CA . THR A 1 81 ? -20.155 19.536 25.403 1.00 93.06 81 THR A CA 1
ATOM 663 C C . THR A 1 81 ? -19.728 19.327 23.951 1.00 93.06 81 THR A C 1
ATOM 665 O O . THR A 1 81 ? -18.543 19.415 23.638 1.00 93.06 81 THR A O 1
ATOM 668 N N . THR A 1 82 ? -20.689 19.163 23.039 1.00 94.69 82 THR A N 1
ATOM 669 C CA . THR A 1 82 ? -20.461 19.059 21.590 1.00 94.69 82 THR A CA 1
ATOM 670 C C . THR A 1 82 ? -19.738 20.288 21.041 1.00 94.69 82 THR A C 1
ATOM 672 O O . THR A 1 82 ? -18.803 20.170 20.261 1.00 94.69 82 THR A O 1
ATOM 675 N N . HIS A 1 83 ? -20.145 21.482 21.475 1.00 95.50 83 HIS A N 1
ATOM 676 C CA . HIS A 1 83 ? -19.577 22.747 21.008 1.00 95.50 83 HIS A CA 1
ATOM 677 C C . HIS A 1 83 ? -18.192 22.999 21.613 1.00 95.50 83 HIS A C 1
ATOM 679 O O . HIS A 1 83 ? -17.361 23.648 20.981 1.00 95.50 83 HIS A O 1
ATOM 685 N N . ILE A 1 84 ? -17.947 22.498 22.828 1.00 95.25 84 ILE A N 1
ATOM 686 C CA . ILE A 1 84 ? -16.623 22.511 23.455 1.00 95.25 84 ILE A CA 1
ATOM 687 C C . ILE A 1 84 ? -15.681 21.623 22.645 1.00 95.25 84 ILE A C 1
ATOM 689 O O . ILE A 1 84 ? -14.661 22.112 22.172 1.00 95.25 84 ILE A O 1
ATOM 693 N N . TYR A 1 85 ? -16.051 20.359 22.415 1.00 95.69 85 TYR A N 1
ATOM 694 C CA . TYR A 1 85 ? -15.225 19.432 21.645 1.00 95.69 85 TYR A CA 1
ATOM 695 C C . TYR A 1 85 ? -14.962 19.937 20.223 1.00 95.69 85 TYR A C 1
ATOM 697 O O . TYR A 1 85 ? -13.814 19.960 19.799 1.00 95.69 85 TYR A O 1
ATOM 705 N N . LEU A 1 86 ? -15.986 20.413 19.504 1.00 96.31 86 LEU A N 1
ATOM 706 C CA . LEU A 1 86 ? -15.807 20.957 18.153 1.00 96.31 86 LEU A CA 1
ATOM 707 C C . LEU A 1 86 ? -14.894 22.191 18.126 1.00 96.31 86 LEU A C 1
ATOM 709 O O . LEU A 1 86 ? -14.177 22.384 17.150 1.00 96.31 86 LEU A O 1
ATOM 713 N N . ALA A 1 87 ? -14.874 23.006 19.185 1.00 96.25 87 ALA A N 1
ATOM 714 C CA . ALA A 1 87 ? -13.925 24.112 19.285 1.00 96.25 87 ALA A CA 1
ATOM 715 C C . ALA A 1 87 ? -12.481 23.624 19.488 1.00 96.25 87 ALA A C 1
ATOM 717 O O . ALA A 1 87 ? -11.584 24.182 18.863 1.00 96.25 87 ALA A O 1
ATOM 718 N N . LEU A 1 88 ? -12.268 22.591 20.320 1.00 96.31 88 LEU A N 1
ATOM 719 C CA . LEU A 1 88 ? -10.952 21.965 20.531 1.00 96.31 88 LEU A CA 1
ATOM 720 C C . LEU A 1 88 ? -10.451 21.245 19.273 1.00 96.31 88 LEU A C 1
ATOM 722 O O . LEU A 1 88 ? -9.277 21.336 18.926 1.00 96.31 88 LEU A O 1
ATOM 726 N N . LEU A 1 89 ? -11.348 20.530 18.593 1.00 97.19 89 LEU A N 1
ATOM 727 C CA . LEU A 1 89 ? -11.058 19.856 17.335 1.00 97.19 89 LEU A CA 1
ATOM 728 C C . LEU A 1 89 ? -10.743 20.884 16.250 1.00 97.19 89 LEU A C 1
ATOM 730 O O . LEU A 1 89 ? -9.753 20.742 15.548 1.00 97.19 89 LEU A O 1
ATOM 734 N N . GLY A 1 90 ? -11.552 21.939 16.130 1.00 97.38 90 GLY A N 1
ATOM 735 C CA . GLY A 1 90 ? -11.325 23.002 15.157 1.00 97.38 90 GLY A CA 1
ATOM 736 C C . GLY A 1 90 ? -9.975 23.688 15.355 1.00 97.38 90 GLY A C 1
ATOM 737 O O . GLY A 1 90 ? -9.253 23.889 14.380 1.00 97.38 90 GLY A O 1
ATOM 738 N N . SER A 1 91 ? -9.603 24.019 16.599 1.00 97.06 91 SER A N 1
ATOM 739 C CA . SER A 1 91 ? -8.298 24.631 16.882 1.00 97.06 91 SER A CA 1
ATOM 740 C C . SER A 1 91 ? -7.153 23.674 16.566 1.00 97.06 91 SER A C 1
ATOM 742 O O . SER A 1 91 ? -6.177 24.077 15.939 1.00 97.06 91 SER A O 1
ATOM 744 N N . ALA A 1 92 ? -7.295 22.395 16.917 1.00 96.94 92 ALA A N 1
ATOM 745 C CA . ALA A 1 92 ? -6.306 21.375 16.609 1.00 96.94 92 ALA A CA 1
ATOM 746 C C . ALA A 1 92 ? -6.127 21.156 15.103 1.00 96.94 92 ALA A C 1
ATOM 748 O O . ALA A 1 92 ? -5.001 21.153 14.619 1.00 96.94 92 ALA A O 1
ATOM 749 N N . LEU A 1 93 ? -7.221 21.039 14.348 1.00 97.62 93 LEU A N 1
ATOM 750 C CA . LEU A 1 93 ? -7.196 20.904 12.892 1.00 97.62 93 LEU A CA 1
ATOM 751 C C . LEU A 1 93 ? -6.568 22.128 12.215 1.00 97.62 93 LEU A C 1
ATOM 753 O O . LEU A 1 93 ? -5.855 21.973 11.224 1.00 97.62 93 LEU A O 1
ATOM 757 N N . PHE A 1 94 ? -6.780 23.329 12.755 1.00 97.88 94 PHE A N 1
ATOM 758 C CA . PHE A 1 94 ? -6.127 24.548 12.279 1.00 97.88 94 PHE A CA 1
ATOM 759 C C . PHE A 1 94 ? -4.617 24.552 12.570 1.00 97.88 94 PHE A C 1
ATOM 761 O O . PHE A 1 94 ? -3.816 24.865 11.694 1.00 97.88 94 PHE A O 1
ATOM 768 N N . ILE A 1 95 ? -4.210 24.140 13.774 1.00 97.44 95 ILE A N 1
ATOM 769 C CA . ILE A 1 95 ? -2.793 23.989 14.138 1.00 97.44 95 ILE A CA 1
ATOM 770 C C . ILE A 1 95 ? -2.112 22.936 13.255 1.00 97.44 95 ILE A C 1
ATOM 772 O O . ILE A 1 95 ? -1.027 23.182 12.732 1.00 97.44 95 ILE A O 1
ATOM 776 N N . LEU A 1 96 ? -2.757 21.789 13.034 1.00 96.50 96 LEU A N 1
ATOM 777 C CA . LEU A 1 96 ? -2.249 20.740 12.150 1.00 96.50 96 LEU A CA 1
ATOM 778 C C . LEU A 1 96 ? -2.109 21.227 10.712 1.00 96.50 96 LEU A C 1
ATOM 780 O O . LEU A 1 96 ? -1.111 20.906 10.070 1.00 96.50 96 LEU A O 1
ATOM 784 N N . PHE A 1 97 ? -3.055 22.034 10.224 1.00 97.19 97 PHE A N 1
ATOM 785 C CA . PHE A 1 97 ? -2.953 22.655 8.905 1.00 97.19 97 PHE A CA 1
ATOM 786 C C . PHE A 1 97 ? -1.686 23.510 8.810 1.00 97.19 97 PHE A C 1
ATOM 788 O O . PHE A 1 97 ? -0.926 23.359 7.862 1.00 97.19 97 PHE A O 1
ATOM 795 N N . ILE A 1 98 ? -1.400 24.333 9.823 1.00 96.69 98 ILE A N 1
ATOM 796 C CA . ILE A 1 98 ? -0.192 25.173 9.862 1.00 96.69 98 ILE A CA 1
ATOM 797 C C . ILE A 1 98 ? 1.090 24.340 9.925 1.00 96.69 98 ILE A C 1
ATOM 799 O O . ILE A 1 98 ? 2.090 24.715 9.322 1.00 96.69 98 ILE A O 1
ATOM 803 N N . ILE A 1 99 ? 1.091 23.232 10.665 1.00 94.88 99 ILE A N 1
ATOM 804 C CA . ILE A 1 99 ? 2.290 22.408 10.852 1.00 94.88 99 ILE A CA 1
ATOM 805 C C . ILE A 1 99 ? 2.594 21.555 9.616 1.00 94.88 99 ILE A C 1
ATOM 807 O O . ILE A 1 99 ? 3.759 21.390 9.272 1.00 94.88 99 ILE A O 1
ATOM 811 N N . THR A 1 100 ? 1.566 21.001 8.969 1.00 93.12 100 THR A N 1
ATOM 812 C CA . THR A 1 100 ? 1.728 19.950 7.950 1.00 93.12 100 THR A CA 1
ATOM 813 C C . THR A 1 100 ? 1.346 20.425 6.552 1.00 93.12 100 THR A C 1
ATOM 815 O O . THR A 1 100 ? 2.186 20.448 5.661 1.00 93.12 100 THR A O 1
ATOM 818 N N . ALA A 1 101 ? 0.098 20.846 6.351 1.00 93.94 101 ALA A N 1
ATOM 819 C CA . ALA A 1 101 ? -0.436 21.179 5.034 1.00 93.94 101 ALA A CA 1
ATOM 820 C C . ALA A 1 101 ? 0.133 22.490 4.478 1.00 93.94 101 ALA A C 1
ATOM 822 O O . ALA A 1 101 ? 0.472 22.568 3.303 1.00 93.94 101 ALA A O 1
ATOM 823 N N . LEU A 1 102 ? 0.253 23.516 5.323 1.00 95.69 102 LEU A N 1
ATOM 824 C CA . LEU A 1 102 ? 0.683 24.849 4.920 1.00 95.69 102 LEU A CA 1
ATOM 825 C C . LEU A 1 102 ? 2.134 24.867 4.405 1.00 95.69 102 LEU A C 1
ATOM 827 O O . LEU A 1 102 ? 2.335 25.441 3.340 1.00 95.69 102 LEU A O 1
ATOM 831 N N . PRO A 1 103 ? 3.136 24.235 5.054 1.00 93.75 103 PRO A N 1
ATOM 832 C CA . PRO A 1 103 ? 4.498 24.203 4.521 1.00 93.75 103 PRO A CA 1
ATOM 833 C C . PRO A 1 103 ? 4.590 23.502 3.169 1.00 93.75 103 PRO A C 1
ATOM 835 O O . PRO A 1 103 ? 5.265 24.002 2.272 1.00 93.75 103 PRO A O 1
ATOM 838 N N . VAL A 1 104 ? 3.869 22.387 2.999 1.00 91.31 104 VAL A N 1
ATOM 839 C CA . VAL A 1 104 ? 3.822 21.674 1.716 1.00 91.31 104 VAL A CA 1
ATOM 840 C C . VAL A 1 104 ? 3.141 22.545 0.663 1.00 91.31 104 VAL A C 1
ATOM 842 O O . VAL A 1 104 ? 3.698 22.724 -0.410 1.00 91.31 104 VAL A O 1
ATOM 845 N N . LEU A 1 105 ? 2.012 23.184 0.988 1.00 93.94 105 LEU A N 1
ATOM 846 C CA . LEU A 1 105 ? 1.326 24.114 0.087 1.00 93.94 105 LEU A CA 1
ATOM 847 C C . LEU A 1 105 ? 2.216 25.295 -0.319 1.00 93.94 105 LEU A C 1
ATOM 849 O O . LEU A 1 105 ? 2.199 25.683 -1.481 1.00 93.94 105 LEU A O 1
ATOM 853 N N . ILE A 1 106 ? 2.988 25.860 0.615 1.00 94.31 106 ILE A N 1
ATOM 854 C CA . ILE A 1 106 ? 3.936 26.946 0.335 1.00 94.31 106 ILE A CA 1
ATOM 855 C C . ILE A 1 106 ? 4.996 26.469 -0.656 1.00 94.31 106 ILE A C 1
ATOM 857 O O . ILE A 1 106 ? 5.273 27.189 -1.608 1.00 94.31 106 ILE A O 1
ATOM 861 N N . ILE A 1 107 ? 5.558 25.270 -0.476 1.00 91.19 107 ILE A N 1
ATOM 862 C CA . ILE A 1 107 ? 6.560 24.721 -1.402 1.00 91.19 107 ILE A CA 1
ATOM 863 C C . ILE A 1 107 ? 5.962 24.380 -2.762 1.00 91.19 107 ILE A C 1
ATOM 865 O O . ILE A 1 107 ? 6.558 24.717 -3.780 1.00 91.19 107 ILE A O 1
ATOM 869 N N . THR A 1 108 ? 4.776 23.778 -2.803 1.00 90.75 108 THR A N 1
ATOM 870 C CA . THR A 1 108 ? 4.076 23.467 -4.055 1.00 90.75 108 THR A CA 1
ATOM 871 C C . THR A 1 108 ? 3.704 24.746 -4.805 1.00 90.75 108 THR A C 1
ATOM 873 O O . THR A 1 108 ? 3.846 24.822 -6.018 1.00 90.75 108 THR A O 1
ATOM 876 N N . LEU A 1 109 ? 3.273 25.793 -4.099 1.00 94.06 109 LEU A N 1
ATOM 877 C CA . LEU A 1 109 ? 2.983 27.087 -4.712 1.00 94.06 109 LEU A CA 1
ATOM 878 C C . LEU A 1 109 ? 4.262 27.808 -5.149 1.00 94.06 109 LEU A C 1
ATOM 880 O O . LEU A 1 109 ? 4.283 28.422 -6.210 1.00 94.06 109 LEU A O 1
ATOM 884 N N . TYR A 1 110 ? 5.324 27.735 -4.347 1.00 92.38 110 TYR A N 1
ATOM 885 C CA . TYR A 1 110 ? 6.614 28.323 -4.686 1.00 92.38 110 TYR A CA 1
ATOM 886 C C . TYR A 1 110 ? 7.191 27.684 -5.951 1.00 92.38 110 TYR A C 1
ATOM 888 O O . TYR A 1 110 ? 7.591 28.397 -6.862 1.00 92.38 110 TYR A O 1
ATOM 896 N N . THR A 1 111 ? 7.179 26.354 -6.026 1.00 89.00 111 THR A N 1
ATOM 897 C CA . THR A 1 111 ? 7.609 25.614 -7.219 1.00 89.00 111 THR A CA 1
ATOM 898 C C . THR A 1 111 ? 6.738 25.964 -8.420 1.00 89.00 111 THR A C 1
ATOM 900 O O . THR A 1 111 ? 7.268 26.376 -9.437 1.00 89.00 111 THR A O 1
ATOM 903 N N . HIS A 1 112 ? 5.411 25.973 -8.278 1.00 90.69 112 HIS A N 1
ATOM 904 C CA . HIS A 1 112 ? 4.521 26.372 -9.374 1.00 90.69 112 HIS A CA 1
ATOM 905 C C . HIS A 1 112 ? 4.814 27.785 -9.911 1.00 90.69 112 HIS A C 1
ATOM 907 O O . HIS A 1 112 ? 4.786 28.005 -11.116 1.00 90.69 112 HIS A O 1
ATOM 913 N N . LEU A 1 113 ? 5.029 28.767 -9.029 1.00 92.94 113 LEU A N 1
ATOM 914 C CA . LEU A 1 113 ? 5.120 30.178 -9.425 1.00 92.94 113 LEU A CA 1
ATOM 915 C C . LEU A 1 113 ? 6.530 30.633 -9.810 1.00 92.94 113 LEU A C 1
ATOM 917 O O . LEU A 1 113 ? 6.663 31.587 -10.574 1.00 92.94 113 LEU A O 1
ATOM 921 N N . PHE A 1 114 ? 7.566 30.029 -9.228 1.00 89.19 114 PHE A N 1
ATOM 922 C CA . PHE A 1 114 ? 8.945 30.515 -9.331 1.00 89.19 114 PHE A CA 1
ATOM 923 C C . PHE A 1 114 ? 9.909 29.505 -9.953 1.00 89.19 114 PHE A C 1
ATOM 925 O O . PHE A 1 114 ? 11.065 29.860 -10.183 1.00 89.19 114 PHE A O 1
ATOM 932 N N . THR A 1 115 ? 9.479 28.268 -10.212 1.00 85.62 115 THR A N 1
ATOM 933 C CA . THR A 1 115 ? 10.292 27.271 -10.911 1.00 85.62 115 THR A CA 1
ATOM 934 C C . THR A 1 115 ? 9.575 26.788 -12.168 1.00 85.62 115 THR A C 1
ATOM 936 O O . THR A 1 115 ? 8.362 26.890 -12.300 1.00 85.62 115 THR A O 1
ATOM 939 N N . GLU A 1 116 ? 10.344 26.262 -13.118 1.00 85.38 116 GLU A N 1
ATOM 940 C CA . GLU A 1 116 ? 9.800 25.650 -14.338 1.00 85.38 116 GLU A CA 1
ATOM 941 C C . GLU A 1 116 ? 9.339 24.202 -14.103 1.00 85.38 116 GLU A C 1
ATOM 943 O O . GLU A 1 116 ? 8.923 23.526 -15.039 1.00 85.38 116 GLU A O 1
ATOM 948 N N . GLN A 1 117 ? 9.430 23.698 -12.867 1.00 84.81 117 GLN A N 1
ATOM 949 C CA . GLN A 1 117 ? 9.109 22.309 -12.557 1.00 84.81 117 GLN A CA 1
ATOM 950 C C . GLN A 1 117 ? 7.636 21.995 -12.814 1.00 84.81 117 GLN A C 1
ATOM 952 O O . GLN A 1 117 ? 6.745 22.831 -12.659 1.00 84.81 117 GLN A O 1
ATOM 957 N N . LEU A 1 118 ? 7.375 20.736 -13.151 1.00 86.81 118 LEU A N 1
ATOM 958 C CA . LEU A 1 118 ? 6.026 20.248 -13.370 1.00 86.81 118 LEU A CA 1
ATOM 959 C C . LEU A 1 118 ? 5.263 20.154 -12.039 1.00 86.81 118 LEU A C 1
ATOM 961 O O . LEU A 1 118 ? 5.438 19.205 -11.276 1.00 86.81 118 LEU A O 1
ATOM 965 N N . VAL A 1 119 ? 4.384 21.128 -11.800 1.00 90.31 119 VAL A N 1
ATOM 966 C CA . VAL A 1 119 ? 3.387 21.103 -10.724 1.00 90.31 119 VAL A CA 1
ATOM 967 C C . VAL A 1 119 ? 1.997 21.003 -11.335 1.00 90.31 119 VAL A C 1
ATOM 969 O O . VAL A 1 119 ? 1.575 21.849 -12.121 1.00 90.31 119 VAL A O 1
ATOM 972 N N . GLU A 1 120 ? 1.258 19.972 -10.952 1.00 90.69 120 GLU A N 1
ATOM 973 C CA . GLU A 1 120 ? -0.065 19.656 -11.473 1.00 90.69 120 GLU A CA 1
ATOM 974 C C . GLU A 1 120 ? -1.125 19.709 -10.365 1.00 90.69 120 GLU A C 1
ATOM 976 O O . GLU A 1 120 ? -0.845 19.770 -9.167 1.00 90.69 120 GLU A O 1
ATOM 981 N N . PHE A 1 121 ? -2.402 19.631 -10.750 1.00 91.25 121 PHE A N 1
ATOM 982 C CA . PHE A 1 121 ? -3.508 19.625 -9.787 1.00 91.25 121 PHE A CA 1
ATOM 983 C C . PHE A 1 121 ? -3.389 18.507 -8.731 1.00 91.25 121 PHE A C 1
ATOM 985 O O . PHE A 1 121 ? -3.771 18.691 -7.573 1.00 91.25 121 PHE A O 1
ATOM 992 N N . ARG A 1 122 ? -2.812 17.356 -9.104 1.00 89.81 122 ARG A N 1
ATOM 993 C CA . ARG A 1 122 ? -2.587 16.225 -8.192 1.00 89.81 122 ARG A CA 1
ATOM 994 C C . ARG A 1 122 ? -1.648 16.553 -7.028 1.00 89.81 122 ARG A C 1
ATOM 996 O O . ARG A 1 122 ? -1.835 15.972 -5.961 1.00 89.81 122 ARG A O 1
ATOM 1003 N N . ASP A 1 123 ? -0.714 17.489 -7.192 1.00 88.75 123 ASP A N 1
ATOM 1004 C CA . ASP A 1 123 ? 0.197 17.926 -6.127 1.00 88.75 123 ASP A CA 1
ATOM 1005 C C . ASP A 1 123 ? -0.562 18.687 -5.037 1.00 88.75 123 ASP A C 1
ATOM 1007 O O . ASP A 1 123 ? -0.371 18.452 -3.845 1.00 88.75 123 ASP A O 1
ATOM 1011 N N . TYR A 1 124 ? -1.542 19.505 -5.427 1.00 92.31 124 TYR A N 1
ATOM 1012 C CA . TYR A 1 124 ? -2.438 20.175 -4.482 1.00 92.31 124 TYR A CA 1
ATOM 1013 C C . TYR A 1 124 ? -3.386 19.197 -3.780 1.00 92.31 124 TYR A C 1
ATOM 1015 O O . TYR A 1 124 ? -3.602 19.301 -2.571 1.00 92.31 124 TYR A O 1
ATOM 1023 N N . ILE A 1 125 ? -3.932 18.216 -4.510 1.00 91.44 125 ILE A N 1
ATOM 1024 C CA . ILE A 1 125 ? -4.747 17.147 -3.906 1.00 91.44 125 ILE A CA 1
ATOM 1025 C C . ILE A 1 125 ? -3.904 16.348 -2.904 1.00 91.44 125 ILE A C 1
ATOM 1027 O O . ILE A 1 125 ? -4.404 15.980 -1.841 1.00 91.44 125 ILE A O 1
ATOM 1031 N N . PHE A 1 126 ? -2.622 16.115 -3.191 1.00 88.44 126 PHE A N 1
ATOM 1032 C CA . PHE A 1 126 ? -1.731 15.430 -2.264 1.00 88.44 126 PHE A CA 1
ATOM 1033 C C . PHE A 1 126 ? -1.622 16.171 -0.923 1.00 88.44 126 PHE A C 1
ATOM 1035 O O . PHE A 1 126 ? -1.751 15.534 0.121 1.00 88.44 126 PHE A O 1
ATOM 1042 N N . VAL A 1 127 ? -1.499 17.506 -0.923 1.00 92.19 127 VAL A N 1
ATOM 1043 C CA . VAL A 1 127 ? -1.521 18.316 0.315 1.00 92.19 127 VAL A CA 1
ATOM 1044 C C . VAL A 1 127 ? -2.785 18.048 1.134 1.00 92.19 127 VAL A C 1
ATOM 1046 O O . VAL A 1 127 ? -2.717 17.847 2.350 1.00 92.19 127 VAL A O 1
ATOM 1049 N N . VAL A 1 128 ? -3.942 18.003 0.466 1.00 93.44 128 VAL A N 1
ATOM 1050 C CA . VAL A 1 128 ? -5.223 17.684 1.109 1.00 93.44 128 VAL A CA 1
ATOM 1051 C C . VAL A 1 128 ? -5.198 16.266 1.682 1.00 93.44 128 VAL A C 1
ATOM 1053 O O . VAL A 1 128 ? -5.592 16.075 2.829 1.00 93.44 128 VAL A O 1
ATOM 1056 N N . ASN A 1 129 ? -4.682 15.280 0.948 1.00 90.31 129 ASN A N 1
ATOM 1057 C CA . ASN A 1 129 ? -4.559 13.906 1.438 1.00 90.31 129 ASN A CA 1
ATOM 1058 C C . ASN A 1 129 ? -3.670 13.793 2.678 1.00 90.31 129 ASN A C 1
ATOM 1060 O O . ASN A 1 129 ? -4.077 13.151 3.647 1.00 90.31 129 ASN A O 1
ATOM 1064 N N . VAL A 1 130 ? -2.498 14.438 2.694 1.00 89.88 130 VAL A N 1
ATOM 1065 C CA . VAL A 1 130 ? -1.621 14.457 3.880 1.00 89.88 130 VAL A CA 1
ATOM 1066 C C . VAL A 1 130 ? -2.347 15.068 5.067 1.00 89.88 130 VAL A C 1
ATOM 1068 O O . VAL A 1 130 ? -2.324 14.506 6.162 1.00 89.88 130 VAL A O 1
ATOM 1071 N N . TYR A 1 131 ? -3.032 16.191 4.850 1.00 95.06 131 TYR A N 1
ATOM 1072 C CA . TYR A 1 131 ? -3.790 16.864 5.895 1.00 95.06 131 TYR A CA 1
ATOM 1073 C C . TYR A 1 131 ? -4.899 15.978 6.474 1.00 95.06 131 TYR A C 1
ATOM 1075 O O . TYR A 1 131 ? -5.029 15.864 7.694 1.00 95.06 131 TYR A O 1
ATOM 1083 N N . LEU A 1 132 ? -5.674 15.310 5.615 1.00 94.62 132 LEU A N 1
ATOM 1084 C CA . LEU A 1 132 ? -6.728 14.393 6.041 1.00 94.62 132 LEU A CA 1
ATOM 1085 C C . LEU A 1 132 ? -6.149 13.180 6.781 1.00 94.62 132 LEU A C 1
ATOM 1087 O O . LEU A 1 132 ? -6.668 12.814 7.833 1.00 94.62 132 LEU A O 1
ATOM 1091 N N . ALA A 1 133 ? -5.048 12.595 6.305 1.00 92.75 133 ALA A N 1
ATOM 1092 C CA . ALA A 1 133 ? -4.376 11.492 6.992 1.00 92.75 133 ALA A CA 1
ATOM 1093 C C . ALA A 1 133 ? -3.873 11.915 8.387 1.00 92.75 133 ALA A C 1
ATOM 1095 O O . ALA A 1 133 ? -4.111 11.219 9.377 1.00 92.75 133 ALA A O 1
ATOM 1096 N N . CYS A 1 134 ? -3.274 13.104 8.493 1.00 94.62 134 CYS A N 1
ATOM 1097 C CA . CYS A 1 134 ? -2.878 13.720 9.759 1.00 94.62 134 CYS A CA 1
ATOM 1098 C C . CYS A 1 134 ? -4.075 13.921 10.702 1.00 94.62 134 CYS A C 1
ATOM 1100 O O . CYS A 1 134 ? -3.993 13.592 11.888 1.00 94.62 134 CYS A O 1
ATOM 1102 N N . ALA A 1 135 ? -5.210 14.396 10.179 1.00 96.50 135 ALA A N 1
ATOM 1103 C CA . ALA A 1 135 ? -6.446 14.548 10.940 1.00 96.50 135 ALA A CA 1
ATOM 1104 C C . ALA A 1 135 ? -6.984 13.202 11.453 1.00 96.50 135 ALA A C 1
ATOM 1106 O O . ALA A 1 135 ? -7.410 13.124 12.607 1.00 96.50 135 ALA A O 1
ATOM 1107 N N . VAL A 1 136 ? -6.923 12.134 10.647 1.00 95.62 136 VAL A N 1
ATOM 1108 C CA . VAL A 1 136 ? -7.294 10.783 11.097 1.00 95.62 136 VAL A CA 1
ATOM 1109 C C . VAL A 1 136 ? -6.394 10.339 12.245 1.00 95.62 136 VAL A C 1
ATOM 1111 O O . VAL A 1 136 ? -6.911 9.939 13.286 1.00 95.62 136 VAL A O 1
ATOM 1114 N N . ILE A 1 137 ? -5.068 10.435 12.096 1.00 95.56 137 ILE A N 1
ATOM 1115 C CA . ILE A 1 137 ? -4.133 10.033 13.155 1.00 95.56 137 ILE A CA 1
ATOM 1116 C C . ILE A 1 137 ? -4.404 10.817 14.437 1.00 95.56 137 ILE A C 1
ATOM 1118 O O . ILE A 1 137 ? -4.554 10.214 15.500 1.00 95.56 137 ILE A O 1
ATOM 1122 N N . TYR A 1 138 ? -4.530 12.140 14.342 1.00 96.94 138 TYR A N 1
ATOM 1123 C CA . TYR A 1 138 ? -4.895 12.980 15.476 1.00 96.94 138 TYR A CA 1
ATOM 1124 C C . TYR A 1 138 ? -6.164 12.447 16.160 1.00 96.94 138 TYR A C 1
ATOM 1126 O O . TYR A 1 138 ? -6.127 12.138 17.351 1.00 96.94 138 TYR A O 1
ATOM 1134 N N . LEU A 1 139 ? -7.246 12.233 15.403 1.00 96.75 139 LEU A N 1
ATOM 1135 C CA . LEU A 1 139 ? -8.526 11.745 15.923 1.00 96.75 139 LEU A CA 1
ATOM 1136 C C . LEU A 1 139 ? -8.446 10.342 16.548 1.00 96.75 139 LEU A C 1
ATOM 1138 O O . LEU A 1 139 ? -9.184 10.054 17.493 1.00 96.75 139 LEU A O 1
ATOM 1142 N N . VAL A 1 140 ? -7.580 9.461 16.040 1.00 95.75 140 VAL A N 1
ATOM 1143 C CA . VAL A 1 140 ? -7.331 8.133 16.626 1.00 95.75 140 VAL A CA 1
ATOM 1144 C C . VAL A 1 140 ? -6.646 8.267 17.984 1.00 95.75 140 VAL A C 1
ATOM 1146 O O . VAL A 1 140 ? -7.055 7.617 18.950 1.00 95.75 140 VAL A O 1
ATOM 1149 N N . PHE A 1 141 ? -5.637 9.133 18.101 1.00 95.62 141 PHE A N 1
ATOM 1150 C CA . PHE A 1 141 ? -4.948 9.366 19.371 1.00 95.62 141 PHE A CA 1
ATOM 1151 C C . PHE A 1 141 ? -5.842 10.082 20.391 1.00 95.62 141 PHE A C 1
ATOM 1153 O O . PHE A 1 141 ? -5.858 9.686 21.561 1.00 95.62 141 PHE A O 1
ATOM 1160 N N . THR A 1 142 ? -6.653 11.059 19.968 1.00 95.38 142 THR A N 1
ATOM 1161 C CA . THR A 1 142 ? -7.647 11.680 20.859 1.00 95.38 142 THR A CA 1
ATOM 1162 C C . THR A 1 142 ? -8.670 10.656 21.336 1.00 95.38 142 THR A C 1
ATOM 1164 O O . THR A 1 142 ? -8.954 10.586 22.534 1.00 95.38 142 THR A O 1
ATOM 1167 N N . LEU A 1 143 ? -9.159 9.797 20.433 1.00 94.50 143 LEU A N 1
ATOM 1168 C CA . LEU A 1 143 ? -10.099 8.735 20.780 1.00 94.50 143 LEU A CA 1
ATOM 1169 C C . LEU A 1 143 ? -9.471 7.748 21.760 1.00 94.50 143 LEU A C 1
ATOM 1171 O O . LEU A 1 143 ? -10.112 7.381 22.731 1.00 94.50 143 LEU A O 1
ATOM 1175 N N . THR A 1 144 ? -8.211 7.366 21.563 1.00 93.19 144 THR A N 1
ATOM 1176 C CA . THR A 1 144 ? -7.495 6.434 22.450 1.00 93.19 144 THR A CA 1
ATOM 1177 C C . THR A 1 144 ? -7.335 6.981 23.872 1.00 93.19 144 THR A C 1
ATOM 1179 O O . THR A 1 144 ? -7.339 6.213 24.834 1.00 93.19 144 THR A O 1
ATOM 1182 N N . LEU A 1 145 ? -7.218 8.302 24.037 1.00 92.38 145 LEU A N 1
ATOM 1183 C CA . LEU A 1 145 ? -7.130 8.936 25.356 1.00 92.38 145 LEU A CA 1
ATOM 1184 C C . LEU A 1 145 ? -8.486 9.181 26.025 1.00 92.38 145 LEU A C 1
ATOM 1186 O O . LEU A 1 145 ? -8.567 9.130 27.262 1.00 92.38 145 LEU A O 1
ATOM 1190 N N . LEU A 1 146 ? -9.515 9.476 25.226 1.00 90.81 146 LEU A N 1
ATOM 1191 C CA . LEU A 1 146 ? -10.884 9.724 25.682 1.00 90.81 146 LEU A CA 1
ATOM 1192 C C . LEU A 1 146 ? -11.661 8.432 25.940 1.00 90.81 146 LEU A C 1
ATOM 1194 O O . LEU A 1 146 ? -12.467 8.371 26.866 1.00 90.81 146 LEU A O 1
ATOM 1198 N N . ALA A 1 147 ? -11.442 7.405 25.127 1.00 87.75 147 ALA A N 1
ATOM 1199 C CA . ALA A 1 147 ? -12.121 6.134 25.259 1.00 87.75 147 ALA A CA 1
ATOM 1200 C C . ALA A 1 147 ? -11.667 5.405 26.527 1.00 87.75 147 ALA A C 1
ATOM 1202 O O . ALA A 1 147 ? -10.513 5.458 26.954 1.00 87.75 147 ALA A O 1
ATOM 1203 N N . VAL A 1 148 ? -12.609 4.661 27.102 1.00 82.50 148 VAL A N 1
ATOM 1204 C CA . VAL A 1 148 ? -12.367 3.772 28.242 1.00 82.50 148 VAL A CA 1
ATOM 1205 C C . VAL A 1 148 ? -11.308 2.723 27.891 1.00 82.50 148 VAL A C 1
ATOM 1207 O O . VAL A 1 148 ? -10.473 2.358 28.716 1.00 82.50 148 VAL A O 1
ATOM 1210 N N . ASN A 1 149 ? -11.350 2.234 26.650 1.00 79.56 149 ASN A N 1
ATOM 1211 C CA . ASN A 1 149 ? -10.429 1.236 26.142 1.00 79.56 149 ASN A CA 1
ATOM 1212 C C . ASN A 1 149 ? -9.327 1.892 25.306 1.00 79.56 149 ASN A C 1
ATOM 1214 O O . ASN A 1 149 ? -9.578 2.748 24.465 1.00 79.56 149 ASN A O 1
ATOM 1218 N N . LYS A 1 150 ? -8.093 1.425 25.501 1.00 81.81 150 LYS A N 1
ATOM 1219 C CA . LYS A 1 150 ? -6.949 1.824 24.669 1.00 81.81 150 LYS A CA 1
ATOM 1220 C C . LYS A 1 150 ? -6.913 1.077 23.328 1.00 81.81 150 LYS A C 1
ATOM 1222 O O . LYS A 1 150 ? -6.025 1.314 22.520 1.00 81.81 150 LYS A O 1
ATOM 1227 N N . GLY A 1 151 ? -7.879 0.183 23.092 1.00 82.12 151 GLY A N 1
ATOM 1228 C CA . GLY A 1 151 ? -8.008 -0.598 21.862 1.00 82.12 151 GLY A CA 1
ATOM 1229 C C . GLY A 1 151 ? -8.285 0.249 20.624 1.00 82.12 151 GLY A C 1
ATOM 1230 O O . GLY A 1 151 ? -8.020 -0.214 19.521 1.00 82.12 151 GLY A O 1
ATOM 1231 N N . ALA A 1 152 ? -8.733 1.496 20.792 1.00 84.62 152 ALA A N 1
ATOM 1232 C CA . ALA A 1 152 ? -8.872 2.458 19.701 1.00 84.62 152 ALA A CA 1
ATOM 1233 C C . ALA A 1 152 ? -7.571 2.674 18.900 1.00 84.62 152 ALA A C 1
ATOM 1235 O O . ALA A 1 152 ? -7.643 3.042 17.732 1.00 84.62 152 ALA A O 1
ATOM 1236 N N . ILE A 1 153 ? -6.391 2.369 19.458 1.00 88.50 153 ILE A N 1
ATOM 1237 C CA . ILE A 1 153 ? -5.129 2.415 18.704 1.00 88.50 153 ILE A CA 1
ATOM 1238 C C . ILE A 1 153 ? -5.094 1.414 17.537 1.00 88.50 153 ILE A C 1
ATOM 1240 O O . ILE A 1 153 ? -4.412 1.650 16.545 1.00 88.50 153 ILE A O 1
ATOM 1244 N N . LEU A 1 154 ? -5.874 0.329 17.604 1.00 89.31 154 LEU A N 1
ATOM 1245 C CA . LEU A 1 154 ? -5.973 -0.668 16.532 1.00 89.31 154 LEU A CA 1
ATOM 1246 C C . LEU A 1 154 ? -6.593 -0.102 15.249 1.00 89.31 154 LEU A C 1
ATOM 1248 O O . LEU A 1 154 ? -6.425 -0.690 14.185 1.00 89.31 154 LEU A O 1
ATOM 1252 N N . ILE A 1 155 ? -7.242 1.064 15.322 1.00 87.44 155 ILE A N 1
ATOM 1253 C CA . ILE A 1 155 ? -7.750 1.790 14.151 1.00 87.44 155 ILE A CA 1
ATOM 1254 C C . ILE A 1 155 ? -6.599 2.223 13.224 1.00 87.44 155 ILE A C 1
ATOM 1256 O O . ILE A 1 155 ? -6.802 2.355 12.018 1.00 87.44 155 ILE A O 1
ATOM 1260 N N . LEU A 1 156 ? -5.370 2.366 13.741 1.00 87.19 156 LEU A N 1
ATOM 1261 C CA . LEU A 1 156 ? -4.185 2.636 12.917 1.00 87.19 156 LEU A CA 1
ATOM 1262 C C . LEU A 1 156 ? -3.933 1.545 11.867 1.00 87.19 156 LEU A C 1
ATOM 1264 O O . LEU A 1 156 ? -3.407 1.843 10.801 1.00 87.19 156 LEU A O 1
ATOM 1268 N N . ALA A 1 157 ? -4.343 0.301 12.122 1.00 82.81 157 ALA A N 1
ATOM 1269 C CA . ALA A 1 157 ? -4.214 -0.770 11.139 1.00 82.81 157 ALA A CA 1
ATOM 1270 C C . ALA A 1 157 ? -5.108 -0.534 9.909 1.00 82.81 157 ALA A C 1
ATOM 1272 O O . ALA A 1 157 ? -4.685 -0.785 8.784 1.00 82.81 157 ALA A O 1
ATOM 1273 N N . THR A 1 158 ? -6.310 0.017 10.109 1.00 79.94 158 THR A N 1
ATOM 1274 C CA . THR A 1 158 ? -7.213 0.418 9.019 1.00 79.94 158 THR A CA 1
ATOM 1275 C C . THR A 1 158 ? -6.561 1.484 8.142 1.00 79.94 158 THR A C 1
ATOM 1277 O O . THR A 1 158 ? -6.589 1.378 6.921 1.00 79.94 158 THR A O 1
ATOM 1280 N N . LEU A 1 159 ? -5.898 2.469 8.754 1.00 79.44 159 LEU A N 1
ATOM 1281 C CA . LEU A 1 159 ? -5.088 3.447 8.024 1.00 79.44 159 LEU A CA 1
ATOM 1282 C C . LEU A 1 159 ? -3.923 2.800 7.272 1.00 79.44 159 LEU A C 1
ATOM 1284 O O . LEU A 1 159 ? -3.665 3.173 6.132 1.00 79.44 159 LEU A O 1
ATOM 1288 N N . GLY A 1 160 ? -3.253 1.819 7.881 1.00 77.69 160 GLY A N 1
ATOM 1289 C CA . GLY A 1 160 ? -2.208 1.033 7.230 1.00 77.69 160 GLY A CA 1
ATOM 1290 C C . GLY A 1 160 ? -2.701 0.400 5.930 1.00 77.69 160 GLY A C 1
ATOM 1291 O O . GLY A 1 160 ? -2.076 0.595 4.894 1.00 77.69 160 GLY A O 1
ATOM 1292 N N . ILE A 1 161 ? -3.867 -0.257 5.947 1.00 74.19 161 ILE A N 1
ATOM 1293 C CA . ILE A 1 161 ? -4.468 -0.839 4.734 1.00 74.19 161 ILE A CA 1
ATOM 1294 C C . ILE A 1 161 ? -4.760 0.234 3.683 1.00 74.19 161 ILE A C 1
ATOM 1296 O O . ILE A 1 161 ? -4.364 0.060 2.534 1.00 74.19 161 ILE A O 1
ATOM 1300 N N . LEU A 1 162 ? -5.388 1.347 4.080 1.00 74.56 162 LEU A N 1
ATOM 1301 C CA . LEU A 1 162 ? -5.692 2.465 3.173 1.00 74.56 162 LEU A CA 1
ATOM 1302 C C . LEU A 1 162 ? -4.429 3.072 2.537 1.00 74.56 162 LEU A C 1
ATOM 1304 O O . LEU A 1 162 ? -4.477 3.575 1.417 1.00 74.56 162 LEU A O 1
ATOM 1308 N N . SER A 1 163 ? -3.301 3.009 3.245 1.00 70.75 163 SER A N 1
ATOM 1309 C CA . SER A 1 163 ? -2.019 3.548 2.784 1.00 70.75 163 SER A CA 1
ATOM 1310 C C . SER A 1 163 ? -1.268 2.550 1.903 1.00 70.75 163 SER A C 1
ATOM 1312 O O . SER A 1 163 ? -0.665 2.933 0.907 1.00 70.75 163 SER A O 1
ATOM 1314 N N . MET A 1 164 ? -1.336 1.252 2.216 1.00 63.47 164 MET A N 1
ATOM 1315 C CA . MET A 1 164 ? -0.769 0.194 1.371 1.00 63.47 164 MET A CA 1
ATOM 1316 C C . MET A 1 164 ? -1.542 0.030 0.059 1.00 63.47 164 MET A C 1
ATOM 1318 O O . MET A 1 164 ? -0.952 -0.360 -0.943 1.00 63.47 164 MET A O 1
ATOM 1322 N N . SER A 1 165 ? -2.831 0.381 0.021 1.00 58.25 165 SER A N 1
ATOM 1323 C CA . SER A 1 165 ? -3.588 0.456 -1.231 1.00 58.25 165 SER A CA 1
ATOM 1324 C C . SER A 1 165 ? -3.175 1.616 -2.136 1.00 58.25 165 SER A C 1
ATOM 1326 O O . SER A 1 165 ? -3.653 1.657 -3.258 1.00 58.25 165 SER A O 1
ATOM 1328 N N . HIS A 1 166 ? -2.287 2.532 -1.719 1.00 55.50 166 HIS A N 1
ATOM 1329 C CA . HIS A 1 166 ? -1.827 3.633 -2.578 1.00 55.50 166 HIS A CA 1
ATOM 1330 C C . HIS A 1 166 ? -1.002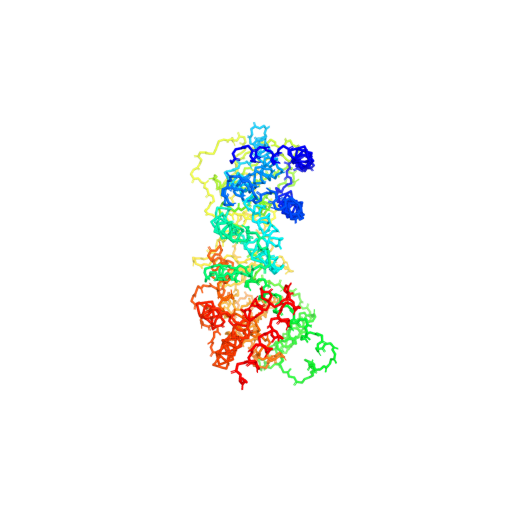 3.190 -3.792 1.00 55.50 166 HIS A C 1
ATOM 1332 O O . HIS A 1 166 ? -0.773 4.006 -4.687 1.00 55.50 166 HIS A O 1
ATOM 1338 N N . VAL A 1 167 ? -0.581 1.922 -3.873 1.00 54.41 167 VAL A N 1
ATOM 1339 C CA . VAL A 1 167 ? 0.069 1.400 -5.082 1.00 54.41 167 VAL A CA 1
ATOM 1340 C C . VAL A 1 167 ? -0.937 1.473 -6.234 1.00 54.41 167 VAL A C 1
ATOM 1342 O O . VAL A 1 167 ? -1.954 0.787 -6.215 1.00 54.41 167 VAL A O 1
ATOM 1345 N N . GLY A 1 168 ? -0.698 2.372 -7.193 1.00 56.56 168 GLY A N 1
ATOM 1346 C CA . GLY A 1 168 ? -1.494 2.512 -8.416 1.00 56.56 168 GLY A CA 1
ATOM 1347 C C . GLY A 1 168 ? -2.865 3.197 -8.280 1.00 56.56 168 GLY A C 1
ATOM 1348 O O . GLY A 1 168 ? -3.673 3.105 -9.193 1.00 56.56 168 GLY A O 1
ATOM 1349 N N . THR A 1 169 ? -3.176 3.891 -7.183 1.00 65.12 169 THR A N 1
ATOM 1350 C CA . THR A 1 169 ? -4.465 4.616 -7.066 1.00 65.12 169 THR A CA 1
ATOM 1351 C C . THR A 1 169 ? -4.346 6.080 -7.449 1.00 65.12 169 THR A C 1
ATOM 1353 O O . THR A 1 169 ? -3.324 6.717 -7.186 1.00 65.12 169 THR A O 1
ATOM 1356 N N . SER A 1 170 ? -5.419 6.646 -8.006 1.00 75.06 170 SER A N 1
ATOM 1357 C CA . SER A 1 170 ? -5.497 8.093 -8.189 1.00 75.06 170 SER A CA 1
ATOM 1358 C C . SER A 1 170 ? -5.491 8.808 -6.832 1.00 75.06 170 SER A C 1
ATOM 1360 O O . SER A 1 170 ? -6.088 8.343 -5.857 1.00 75.06 170 SER A O 1
ATOM 1362 N N . THR A 1 171 ? -4.868 9.980 -6.752 1.00 74.62 171 THR A N 1
ATOM 1363 C CA . THR A 1 171 ? -4.836 10.778 -5.513 1.00 74.62 171 THR A CA 1
ATOM 1364 C C . THR A 1 171 ? -6.253 11.116 -5.027 1.00 74.62 171 THR A C 1
ATOM 1366 O O . THR A 1 171 ? -6.514 11.168 -3.826 1.00 74.62 171 THR A O 1
ATOM 1369 N N . LEU A 1 172 ? -7.193 11.291 -5.961 1.00 80.81 172 LEU A N 1
ATOM 1370 C CA . LEU A 1 172 ? -8.585 11.643 -5.684 1.00 80.81 172 LEU A CA 1
ATOM 1371 C C . LEU A 1 172 ? -9.372 10.492 -5.038 1.00 80.81 172 LEU A C 1
ATOM 1373 O O . LEU A 1 172 ? -10.136 10.722 -4.099 1.00 80.81 172 LEU A O 1
ATOM 1377 N N . THR A 1 173 ? -9.171 9.252 -5.500 1.00 81.25 173 THR A N 1
ATOM 1378 C CA . THR A 1 173 ? -9.887 8.073 -4.975 1.00 81.25 173 THR A CA 1
ATOM 1379 C C . THR A 1 173 ? -9.592 7.818 -3.498 1.00 81.25 173 THR A C 1
ATOM 1381 O O . THR A 1 173 ? -10.427 7.246 -2.801 1.00 81.25 173 THR A O 1
ATOM 1384 N N . ASN A 1 174 ? -8.461 8.315 -2.990 1.00 80.81 174 ASN A N 1
ATOM 1385 C CA . ASN A 1 174 ? -8.065 8.171 -1.588 1.00 80.81 174 ASN A CA 1
ATOM 1386 C C . ASN A 1 174 ? -8.760 9.163 -0.638 1.00 80.81 174 ASN A C 1
ATOM 1388 O O . ASN A 1 174 ? -8.859 8.888 0.559 1.00 80.81 174 ASN A O 1
ATOM 1392 N N . ILE A 1 175 ? -9.307 10.276 -1.143 1.00 88.06 175 ILE A N 1
ATOM 1393 C CA . ILE A 1 175 ? -9.964 11.293 -0.303 1.00 88.06 175 ILE A CA 1
ATOM 1394 C C . ILE A 1 175 ? -11.248 10.750 0.324 1.00 88.06 175 ILE A C 1
ATOM 1396 O O . ILE A 1 175 ? -11.480 10.924 1.521 1.00 88.06 175 ILE A O 1
ATOM 1400 N N . LEU A 1 176 ? -12.106 10.110 -0.473 1.00 88.06 176 LEU A N 1
ATOM 1401 C CA . LEU A 1 176 ? -13.434 9.692 -0.018 1.00 88.06 176 LEU A CA 1
ATOM 1402 C C . LEU A 1 176 ? -13.370 8.696 1.163 1.00 88.06 176 LEU A C 1
ATOM 1404 O O . LEU A 1 176 ? -14.034 8.950 2.172 1.00 88.06 176 LEU A O 1
ATOM 1408 N N . PRO A 1 177 ? -12.552 7.624 1.118 1.00 87.25 177 PRO A N 1
ATOM 1409 C CA . PRO A 1 177 ? -12.344 6.736 2.262 1.00 87.25 177 PRO A CA 1
ATOM 1410 C C . PRO A 1 177 ? -11.847 7.474 3.511 1.00 87.25 177 PRO A C 1
ATOM 1412 O O . PRO A 1 177 ? -12.364 7.239 4.604 1.00 87.25 177 PRO A O 1
ATOM 1415 N N . LEU A 1 178 ? -10.902 8.412 3.361 1.00 90.44 178 LEU A N 1
ATOM 1416 C CA . LEU A 1 178 ? -10.396 9.212 4.480 1.00 90.44 178 LEU A CA 1
ATOM 1417 C C . LEU A 1 178 ? -11.493 10.088 5.095 1.00 90.44 178 LEU A C 1
ATOM 1419 O O . LEU A 1 178 ? -11.623 10.126 6.316 1.00 90.44 178 LEU A O 1
ATOM 1423 N N . LEU A 1 179 ? -12.326 10.742 4.281 1.00 93.88 179 LEU A N 1
ATOM 1424 C CA . LEU A 1 179 ? -13.450 11.546 4.770 1.00 93.88 179 LEU A CA 1
ATOM 1425 C C . LEU A 1 179 ? -14.472 10.704 5.542 1.00 93.88 179 LEU A C 1
ATOM 1427 O O . LEU A 1 179 ? -14.957 11.142 6.587 1.00 93.88 179 LEU A O 1
ATOM 1431 N N . ILE A 1 180 ? -14.768 9.489 5.072 1.00 92.62 180 ILE A N 1
ATOM 1432 C CA . ILE A 1 180 ? -15.655 8.552 5.776 1.00 92.62 180 ILE A CA 1
ATOM 1433 C C . ILE A 1 180 ? -15.055 8.177 7.137 1.00 92.62 180 ILE A C 1
ATOM 1435 O O . ILE A 1 180 ? -15.748 8.246 8.156 1.00 92.62 180 ILE A O 1
ATOM 1439 N N . VAL A 1 181 ? -13.762 7.838 7.183 1.00 92.75 181 VAL A N 1
ATOM 1440 C CA . VAL A 1 181 ? -13.063 7.512 8.437 1.00 92.75 181 VAL A CA 1
ATOM 1441 C C . VAL A 1 181 ? -13.055 8.708 9.392 1.00 92.75 181 VAL A C 1
ATOM 1443 O O . VAL A 1 181 ? -13.370 8.542 10.571 1.00 92.75 181 VAL A O 1
ATOM 1446 N N . ILE A 1 182 ? -12.780 9.921 8.902 1.00 95.38 182 ILE A N 1
ATOM 1447 C CA . ILE A 1 182 ? -12.838 11.156 9.698 1.00 95.38 182 ILE A CA 1
ATOM 1448 C C . ILE A 1 182 ? -14.241 11.363 10.268 1.00 95.38 182 ILE A C 1
ATOM 1450 O O . ILE A 1 182 ? -14.374 11.605 11.465 1.00 95.38 182 ILE A O 1
ATOM 1454 N N . ALA A 1 183 ? -15.294 11.235 9.457 1.00 96.62 183 ALA A N 1
ATOM 1455 C CA . ALA A 1 183 ? -16.671 11.421 9.912 1.00 96.62 183 ALA A CA 1
ATOM 1456 C C . ALA A 1 183 ? -17.035 10.442 11.041 1.00 96.62 183 ALA A C 1
ATOM 1458 O O . ALA A 1 183 ? -17.595 10.845 12.067 1.00 96.62 183 ALA A O 1
ATOM 1459 N N . VAL A 1 184 ? -16.655 9.169 10.894 1.00 95.75 184 VAL A N 1
ATOM 1460 C CA . VAL A 1 184 ? -16.852 8.148 11.931 1.00 95.75 184 VAL A CA 1
ATOM 1461 C C . VAL A 1 184 ? -16.045 8.472 13.188 1.00 95.75 184 VAL A C 1
ATOM 1463 O O . VAL A 1 184 ? -16.584 8.409 14.293 1.00 95.75 184 VAL A O 1
ATOM 1466 N N . LEU A 1 185 ? -14.778 8.864 13.055 1.00 95.94 185 LEU A N 1
ATOM 1467 C CA . LEU A 1 185 ? -13.933 9.192 14.201 1.00 95.94 185 LEU A CA 1
ATOM 1468 C C . LEU A 1 185 ? -14.388 10.454 14.934 1.00 95.94 185 LEU A C 1
ATOM 1470 O O . LEU A 1 185 ? -14.342 10.473 16.163 1.00 95.94 185 LEU A O 1
ATOM 1474 N N . ILE A 1 186 ? -14.865 11.481 14.228 1.00 97.19 186 ILE A N 1
ATOM 1475 C CA . ILE A 1 186 ? -15.474 12.666 14.846 1.00 97.19 186 ILE A CA 1
ATOM 1476 C C . ILE A 1 186 ? -16.702 12.243 15.653 1.00 97.19 186 ILE A C 1
ATOM 1478 O O . ILE A 1 186 ? -16.829 12.631 16.815 1.00 97.19 186 ILE A O 1
ATOM 1482 N N . TYR A 1 187 ? -17.577 11.408 15.081 1.00 96.81 187 TYR A N 1
ATOM 1483 C CA . TYR A 1 187 ? -18.740 10.878 15.793 1.00 96.81 187 TYR A CA 1
ATOM 1484 C C . TYR A 1 187 ? -18.330 10.106 17.059 1.00 96.81 187 TYR A C 1
ATOM 1486 O O . TYR A 1 187 ? -18.848 10.379 18.144 1.00 96.81 187 TYR A O 1
ATOM 1494 N N . LEU A 1 188 ? -17.369 9.183 16.958 1.00 95.19 188 LEU A N 1
ATOM 1495 C CA . LEU A 1 188 ? -16.901 8.379 18.092 1.00 95.19 188 LEU A CA 1
ATOM 1496 C C . LEU A 1 188 ? -16.218 9.225 19.174 1.00 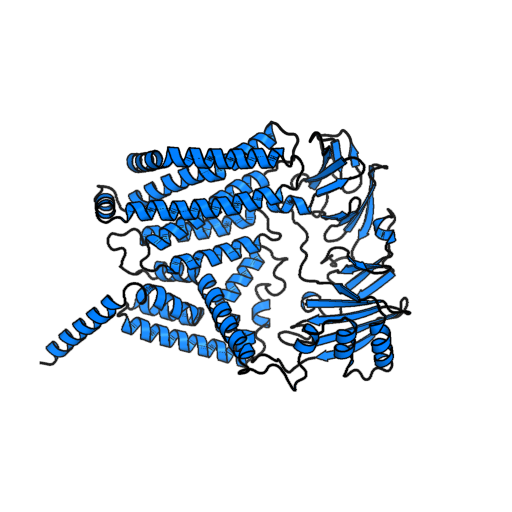95.19 188 LEU A C 1
ATOM 1498 O O . LEU A 1 188 ? -16.457 9.011 20.366 1.00 95.19 188 LEU A O 1
ATOM 1502 N N . ASN A 1 189 ? -15.411 10.214 18.787 1.00 95.94 189 ASN A N 1
ATOM 1503 C CA . ASN A 1 189 ? -14.799 11.139 19.733 1.00 95.94 189 ASN A CA 1
ATOM 1504 C C . ASN A 1 189 ? -15.851 12.005 20.438 1.00 95.94 189 ASN A C 1
ATOM 1506 O O . ASN A 1 189 ? -15.794 12.143 21.657 1.00 95.94 189 ASN A O 1
ATOM 1510 N N . LEU A 1 190 ? -16.848 12.528 19.713 1.00 95.69 190 LEU A N 1
ATOM 1511 C CA . LEU A 1 190 ? -17.956 13.293 20.297 1.00 95.69 190 LEU A CA 1
ATOM 1512 C C . LEU A 1 190 ? -18.725 12.487 21.347 1.00 95.69 190 LEU A C 1
ATOM 1514 O O . LEU A 1 190 ? -19.101 13.023 22.388 1.00 95.69 190 LEU A O 1
ATOM 1518 N N . ARG A 1 191 ? -18.945 11.191 21.097 1.00 94.56 191 ARG A N 1
ATOM 1519 C CA . ARG A 1 191 ? -19.594 10.281 22.056 1.00 94.56 191 ARG A CA 1
ATOM 1520 C C . ARG A 1 191 ? -18.696 9.905 23.233 1.00 94.56 191 ARG A C 1
ATOM 1522 O O . ARG A 1 191 ? -19.197 9.654 24.330 1.00 94.56 191 ARG A O 1
ATOM 1529 N N . SER A 1 192 ? -17.384 9.897 23.023 1.00 93.12 192 SER A N 1
ATOM 1530 C CA . SER A 1 192 ? -16.388 9.638 24.069 1.00 93.12 192 SER A CA 1
ATOM 1531 C C . SER A 1 192 ? -16.093 10.875 24.927 1.00 93.12 192 SER A C 1
ATOM 1533 O O . SER A 1 192 ? -15.661 10.740 26.068 1.00 93.12 192 SER A O 1
ATOM 1535 N N . PHE A 1 193 ? -16.378 12.081 24.427 1.00 94.06 193 PHE A N 1
ATOM 1536 C CA . PHE A 1 193 ? -16.218 13.344 25.146 1.00 94.06 193 PHE A CA 1
ATOM 1537 C C . PHE A 1 193 ? -17.367 13.569 26.147 1.00 94.06 193 PHE A C 1
ATOM 1539 O O . PHE A 1 193 ? -18.326 14.301 25.893 1.00 94.06 193 PHE A O 1
ATOM 1546 N N . LYS A 1 194 ? -17.286 12.900 27.302 1.00 91.62 194 LYS A N 1
ATOM 1547 C CA . LYS A 1 194 ? -18.320 12.912 28.351 1.00 91.62 194 LYS A CA 1
ATOM 1548 C C . LYS A 1 194 ? -17.722 12.986 29.765 1.00 91.62 194 LYS A C 1
ATOM 1550 O O . LYS A 1 194 ? -16.553 12.647 29.934 1.00 91.62 194 LYS A O 1
ATOM 1555 N N . PRO A 1 195 ? -18.503 13.386 30.791 1.00 87.69 195 PRO A N 1
ATOM 1556 C CA . PRO A 1 195 ? -17.998 13.531 32.159 1.00 87.69 195 PRO A CA 1
ATOM 1557 C C . PRO A 1 195 ? -17.341 12.270 32.723 1.00 87.69 195 PRO A C 1
ATOM 1559 O O . PRO A 1 195 ? -16.244 12.346 33.270 1.00 87.69 195 PRO A O 1
ATOM 1562 N N . ASP A 1 196 ? -17.978 11.112 32.534 1.00 87.75 196 ASP A N 1
ATOM 1563 C CA . ASP A 1 196 ? -17.430 9.820 32.945 1.00 87.75 196 ASP A CA 1
ATOM 1564 C C . ASP A 1 196 ? -16.685 9.142 31.785 1.00 87.75 196 ASP A C 1
ATOM 1566 O O . ASP A 1 196 ? -17.278 8.432 30.966 1.00 87.75 196 ASP A O 1
ATOM 1570 N N . LEU A 1 197 ? -15.364 9.331 31.750 1.00 84.81 197 LEU A N 1
ATOM 1571 C CA . LEU A 1 197 ? -14.455 8.680 30.798 1.00 84.81 197 LEU A CA 1
ATOM 1572 C C . LEU A 1 197 ? -14.295 7.169 31.036 1.00 84.81 197 LEU A C 1
ATOM 1574 O O . LEU A 1 197 ? -13.576 6.520 30.285 1.00 84.81 197 LEU A O 1
ATOM 1578 N N . THR A 1 198 ? -14.916 6.598 32.077 1.00 85.25 198 THR A N 1
ATOM 1579 C CA . THR A 1 198 ? -14.891 5.153 32.368 1.00 85.25 198 THR A CA 1
ATOM 1580 C C . THR A 1 198 ? -16.143 4.422 31.889 1.00 85.25 198 THR A C 1
ATOM 1582 O O . THR A 1 198 ? -16.174 3.191 31.891 1.00 85.25 198 THR A O 1
ATOM 1585 N N . ALA A 1 199 ? -17.174 5.153 31.453 1.00 85.19 199 ALA A N 1
ATOM 1586 C CA . ALA A 1 199 ? -18.413 4.551 30.985 1.00 85.19 199 ALA A CA 1
ATOM 1587 C C . ALA A 1 199 ? -18.245 3.968 29.565 1.00 85.19 199 ALA A C 1
ATOM 1589 O O . ALA A 1 199 ? -17.899 4.717 28.644 1.00 85.19 199 ALA A O 1
ATOM 1590 N N . PRO A 1 200 ? -18.537 2.675 29.336 1.00 86.06 200 PRO A N 1
ATOM 1591 C CA . PRO A 1 200 ? -18.432 2.066 28.009 1.00 86.06 200 PRO A CA 1
ATOM 1592 C C . PRO A 1 200 ? -19.445 2.666 27.010 1.00 86.06 200 PRO A C 1
ATOM 1594 O O . PRO A 1 200 ? -20.373 3.378 27.425 1.00 86.06 200 PRO A O 1
ATOM 1597 N N . PRO A 1 201 ? -19.277 2.420 25.694 1.00 89.56 201 PRO A N 1
ATOM 1598 C CA . PRO A 1 201 ? -20.251 2.835 24.684 1.00 89.56 201 PRO A CA 1
ATOM 1599 C C . PRO A 1 201 ? -21.606 2.187 24.963 1.00 89.56 201 PRO A C 1
ATOM 1601 O O . PRO A 1 201 ? -21.677 1.003 25.288 1.00 89.56 201 PRO A O 1
ATOM 1604 N N . GLN A 1 202 ? -22.688 2.960 24.861 1.00 88.94 202 GLN A N 1
ATOM 1605 C CA . GLN A 1 202 ? -24.022 2.460 25.207 1.00 88.94 202 GLN A CA 1
ATOM 1606 C C . GLN A 1 202 ? -24.943 2.316 24.002 1.00 88.94 202 GLN A C 1
ATOM 1608 O O . GLN A 1 202 ? -25.879 1.512 24.051 1.00 88.94 202 GLN A O 1
ATOM 1613 N N . GLN A 1 203 ? -24.721 3.094 22.945 1.00 94.31 203 GLN A N 1
ATOM 1614 C CA . GLN A 1 203 ? -25.604 3.087 21.786 1.00 94.31 203 GLN A CA 1
ATOM 1615 C C . GLN A 1 203 ? -25.178 1.992 20.795 1.00 94.31 203 GLN A C 1
ATOM 1617 O O . GLN A 1 203 ? -23.982 1.825 20.559 1.00 94.31 203 GLN A O 1
ATOM 1622 N N . PRO A 1 204 ? -26.123 1.273 20.159 1.00 95.19 204 PRO A N 1
ATOM 1623 C CA . PRO A 1 204 ? -25.804 0.278 19.134 1.00 95.19 204 PRO A CA 1
ATOM 1624 C C . PRO A 1 204 ? -24.886 0.808 18.028 1.00 95.19 204 PRO A C 1
ATOM 1626 O O . PRO A 1 204 ? -23.927 0.142 17.659 1.00 95.19 204 PRO A O 1
ATOM 1629 N N . LEU A 1 205 ? -25.132 2.031 17.548 1.00 95.88 205 LEU A N 1
ATOM 1630 C CA . LEU A 1 205 ? -24.317 2.644 16.499 1.00 95.88 205 LEU A CA 1
ATOM 1631 C C . LEU A 1 205 ? -22.873 2.909 16.958 1.00 95.88 205 LEU A C 1
ATOM 1633 O O . LEU A 1 205 ? -21.942 2.642 16.207 1.00 95.88 205 LEU A O 1
ATOM 1637 N N . GLU A 1 206 ? -22.673 3.371 18.198 1.00 93.94 206 GLU A N 1
ATOM 1638 C CA . GLU A 1 206 ? -21.336 3.552 18.787 1.00 93.94 206 GLU A CA 1
ATOM 1639 C C . GLU A 1 206 ? -20.574 2.226 18.839 1.00 93.94 206 GLU A C 1
ATOM 1641 O O . GLU A 1 206 ? -19.393 2.184 18.503 1.00 93.94 206 GLU A O 1
ATOM 1646 N N . ILE A 1 207 ? -21.258 1.147 19.231 1.00 94.44 207 ILE A N 1
ATOM 1647 C CA . ILE A 1 207 ? -20.689 -0.202 19.303 1.00 94.44 207 ILE A CA 1
ATOM 1648 C C . ILE A 1 207 ? -20.268 -0.677 17.909 1.00 94.44 207 ILE A C 1
ATOM 1650 O O . ILE A 1 207 ? -19.119 -1.073 17.730 1.00 94.44 207 ILE A O 1
ATOM 1654 N N . VAL A 1 208 ? -21.170 -0.592 16.924 1.00 95.56 208 VAL A N 1
ATOM 1655 C CA . VAL A 1 208 ? -20.915 -1.031 15.542 1.00 95.56 208 VAL A CA 1
ATOM 1656 C C . VAL A 1 208 ? -19.745 -0.267 14.931 1.00 95.56 208 VAL A C 1
ATOM 1658 O O . VAL A 1 208 ? -18.818 -0.891 14.424 1.00 95.56 208 VAL A O 1
ATOM 1661 N N . LEU A 1 209 ? -19.749 1.066 15.015 1.00 94.12 209 LEU A N 1
ATOM 1662 C CA . LEU A 1 209 ? -18.693 1.894 14.430 1.00 94.12 209 LEU A CA 1
ATOM 1663 C C . LEU A 1 209 ? -17.344 1.692 15.127 1.00 94.12 209 LEU A C 1
ATOM 1665 O O . LEU A 1 209 ? -16.321 1.592 14.452 1.00 94.12 209 LEU A O 1
ATOM 1669 N N . SER A 1 210 ? -17.330 1.586 16.461 1.00 92.44 210 SER A N 1
ATOM 1670 C CA . SER A 1 210 ? -16.091 1.330 17.207 1.00 92.44 210 SER A CA 1
ATOM 1671 C C . SER A 1 210 ? -15.509 -0.038 16.855 1.00 92.44 210 SER A C 1
ATOM 1673 O O . SER A 1 210 ? -14.307 -0.154 16.628 1.00 92.44 210 SER A O 1
ATOM 1675 N N . TYR A 1 211 ? -16.357 -1.070 16.783 1.00 93.12 211 TYR A N 1
ATOM 1676 C CA . TYR A 1 211 ? -15.930 -2.405 16.383 1.00 93.12 211 TYR A CA 1
ATOM 1677 C C . TYR A 1 211 ? -15.393 -2.403 14.952 1.00 93.12 211 TYR A C 1
ATOM 1679 O O . TYR A 1 211 ? -14.278 -2.865 14.732 1.00 93.12 211 TYR A O 1
ATOM 1687 N N . PHE A 1 212 ? -16.148 -1.850 13.999 1.00 91.50 212 PHE A N 1
ATOM 1688 C CA . PHE A 1 212 ? -15.766 -1.839 12.589 1.00 91.50 212 PHE A CA 1
ATOM 1689 C C . PHE A 1 212 ? -14.376 -1.223 12.396 1.00 91.50 212 PHE A C 1
ATOM 1691 O O . PHE A 1 212 ? -13.516 -1.838 11.769 1.00 91.50 212 PHE A O 1
ATOM 1698 N N . MET A 1 213 ? -14.113 -0.081 13.039 1.00 90.62 213 MET A N 1
ATOM 1699 C CA . MET A 1 213 ? -12.819 0.601 12.955 1.00 90.62 213 MET A CA 1
ATOM 1700 C C . MET A 1 213 ? -11.666 -0.187 13.596 1.00 90.62 213 MET A C 1
ATOM 1702 O O . MET A 1 213 ? -10.535 -0.086 13.128 1.00 90.62 213 MET A O 1
ATOM 1706 N N . MET A 1 214 ? -11.932 -0.982 14.638 1.00 91.69 214 MET A N 1
ATOM 1707 C CA . MET A 1 214 ? -10.935 -1.849 15.284 1.00 91.69 214 MET A CA 1
ATOM 1708 C C . MET A 1 214 ? -10.775 -3.215 14.599 1.00 91.69 214 MET A C 1
ATOM 1710 O O . MET A 1 214 ? -9.769 -3.885 14.822 1.00 91.69 214 MET A O 1
ATOM 1714 N N . SER A 1 215 ? -11.761 -3.650 13.808 1.00 92.56 215 SER A N 1
ATOM 1715 C CA . SER A 1 215 ? -11.883 -5.031 13.321 1.00 92.56 215 SER A CA 1
ATOM 1716 C C . SER A 1 215 ? -10.674 -5.477 12.503 1.00 92.56 215 SER A C 1
ATOM 1718 O O . SER A 1 215 ? -10.157 -6.566 12.734 1.00 92.56 215 SER A O 1
ATOM 1720 N N . ILE A 1 216 ? -10.168 -4.607 11.628 1.00 90.75 216 ILE A N 1
ATOM 1721 C CA . ILE A 1 216 ? -8.977 -4.852 10.808 1.00 90.75 216 ILE A CA 1
ATOM 1722 C C . ILE A 1 216 ? -7.737 -5.047 11.686 1.00 90.75 216 ILE A C 1
ATOM 1724 O O . ILE A 1 216 ? -7.003 -6.016 11.513 1.00 90.75 216 ILE A O 1
ATOM 1728 N N . GLY A 1 217 ? -7.516 -4.164 12.664 1.00 92.19 217 GLY A N 1
ATOM 1729 C CA . GLY A 1 217 ? -6.368 -4.276 13.564 1.00 92.19 217 GLY A CA 1
ATOM 1730 C C . GLY A 1 217 ? -6.434 -5.510 14.458 1.00 92.19 217 GLY A C 1
ATOM 1731 O O . GLY A 1 217 ? -5.414 -6.152 14.686 1.00 92.19 217 GLY A O 1
ATOM 1732 N N . LEU A 1 218 ? -7.630 -5.884 14.920 1.00 93.56 218 LEU A N 1
ATOM 1733 C CA . LEU A 1 218 ? -7.840 -7.123 15.675 1.00 93.56 218 LEU A CA 1
ATOM 1734 C C . LEU A 1 218 ? -7.617 -8.364 14.816 1.00 93.56 218 LEU A C 1
ATOM 1736 O O . LEU A 1 218 ? -7.032 -9.328 15.297 1.00 93.56 218 LEU A O 1
ATOM 1740 N N . HIS A 1 219 ? -8.075 -8.334 13.567 1.00 93.38 219 HIS A N 1
ATOM 1741 C CA . HIS A 1 219 ? -7.871 -9.410 12.611 1.00 93.38 219 HIS A CA 1
ATOM 1742 C C . HIS A 1 219 ? -6.375 -9.625 12.354 1.00 93.38 219 HIS A C 1
ATOM 1744 O O . HIS A 1 219 ? -5.879 -10.716 12.614 1.00 93.38 219 HIS A O 1
ATOM 1750 N N . ILE A 1 220 ? -5.639 -8.573 11.971 1.00 91.38 220 ILE A N 1
ATOM 1751 C CA . ILE A 1 220 ? -4.186 -8.643 11.740 1.00 91.38 220 ILE A CA 1
ATOM 1752 C C . ILE A 1 220 ? -3.458 -9.117 12.999 1.00 91.38 220 ILE A C 1
ATOM 1754 O O . ILE A 1 220 ? -2.634 -10.023 12.926 1.00 91.38 220 ILE A O 1
ATOM 1758 N N . LEU A 1 221 ? -3.770 -8.539 14.164 1.00 92.75 221 LEU A N 1
ATOM 1759 C CA . LEU A 1 221 ? -3.122 -8.919 15.417 1.00 92.75 221 LEU A CA 1
ATOM 1760 C C . LEU A 1 221 ? -3.352 -10.395 15.742 1.00 92.75 221 LEU A C 1
ATOM 1762 O O . LEU A 1 221 ? -2.415 -11.063 16.167 1.00 92.75 221 LEU A O 1
ATOM 1766 N N . LEU A 1 222 ? -4.570 -10.906 15.548 1.00 93.88 222 LEU A N 1
ATOM 1767 C CA . LEU A 1 222 ? -4.887 -12.296 15.853 1.00 93.88 222 LEU A CA 1
ATOM 1768 C C . LEU A 1 222 ? -4.234 -13.261 14.862 1.00 93.88 222 LEU A C 1
ATOM 1770 O O . LEU A 1 222 ? -3.675 -14.263 15.300 1.00 93.88 222 LEU A O 1
ATOM 1774 N N . VAL A 1 223 ? -4.256 -12.941 13.565 1.00 93.00 223 VAL A N 1
ATOM 1775 C CA . VAL A 1 223 ? -3.576 -13.726 12.526 1.00 93.00 223 VAL A CA 1
ATOM 1776 C C . VAL A 1 223 ? -2.081 -13.786 12.829 1.00 93.00 223 VAL A C 1
ATOM 1778 O O . VAL A 1 223 ? -1.550 -14.871 13.031 1.00 93.00 223 VAL A O 1
ATOM 1781 N N . VAL A 1 224 ? -1.422 -12.634 13.004 1.00 93.81 224 VAL A N 1
ATOM 1782 C CA . VAL A 1 224 ? 0.012 -12.569 13.330 1.00 93.81 224 VAL A CA 1
ATOM 1783 C C . VAL A 1 224 ? 0.321 -13.304 14.633 1.00 93.81 224 VAL A C 1
ATOM 1785 O O . VAL A 1 224 ? 1.294 -14.049 14.696 1.00 93.81 224 VAL A O 1
ATOM 1788 N N . PHE A 1 225 ? -0.496 -13.135 15.674 1.00 94.69 225 PHE A N 1
ATOM 1789 C CA . PHE A 1 225 ? -0.287 -13.807 16.955 1.00 94.69 225 PHE A CA 1
ATOM 1790 C C . PHE A 1 225 ? -0.343 -15.334 16.821 1.00 94.69 225 PHE A C 1
ATOM 1792 O O . PHE A 1 225 ? 0.558 -16.022 17.298 1.00 94.69 225 PHE A O 1
ATOM 1799 N N . VAL A 1 226 ? -1.366 -15.868 16.149 1.00 93.94 226 VAL A N 1
ATOM 1800 C CA . VAL A 1 226 ? -1.504 -17.315 15.933 1.00 93.94 226 VAL A CA 1
ATOM 1801 C C . VAL A 1 226 ? -0.407 -17.833 15.001 1.00 93.94 226 VAL A C 1
ATOM 1803 O O . VAL A 1 226 ? 0.177 -18.871 15.299 1.00 93.94 226 VAL A O 1
ATOM 1806 N N . SER A 1 227 ? -0.047 -17.094 13.947 1.00 91.50 227 SER A N 1
ATOM 1807 C CA . SER A 1 227 ? 1.086 -17.420 13.075 1.00 91.50 227 SER A CA 1
ATOM 1808 C C . SER A 1 227 ? 2.403 -17.484 13.835 1.00 91.50 227 SER A C 1
ATOM 1810 O O . SER A 1 227 ? 3.150 -18.445 13.674 1.00 91.50 227 SER A O 1
ATOM 1812 N N . VAL A 1 228 ? 2.690 -16.525 14.716 1.00 93.19 228 VAL A N 1
ATOM 1813 C CA . VAL A 1 228 ? 3.900 -16.552 15.550 1.00 93.19 228 VAL A CA 1
ATOM 1814 C C . VAL A 1 228 ? 3.892 -17.761 16.485 1.00 93.19 228 VAL A C 1
ATOM 1816 O O . VAL A 1 228 ? 4.894 -18.467 16.558 1.00 93.19 228 VAL A O 1
ATOM 1819 N N . LEU A 1 229 ? 2.775 -18.050 17.161 1.00 91.88 229 LEU A N 1
ATOM 1820 C CA . LEU A 1 229 ? 2.667 -19.232 18.025 1.00 91.88 229 LEU A CA 1
ATOM 1821 C C . LEU A 1 229 ? 2.856 -20.539 17.248 1.00 91.88 229 LEU A C 1
ATOM 1823 O O . LEU A 1 229 ? 3.544 -21.442 17.723 1.00 91.88 229 LEU A O 1
ATOM 1827 N N . PHE A 1 230 ? 2.278 -20.629 16.052 1.00 89.88 230 PHE A N 1
ATOM 1828 C CA . PHE A 1 230 ? 2.425 -21.787 15.182 1.00 89.88 230 PHE A CA 1
ATOM 1829 C C . PHE A 1 230 ? 3.885 -21.972 14.753 1.00 89.88 230 PHE A C 1
ATOM 1831 O O . PHE A 1 230 ? 4.441 -23.051 14.955 1.00 89.88 230 PHE A O 1
ATOM 1838 N N . ASN A 1 231 ? 4.548 -20.908 14.294 1.00 86.94 231 ASN A N 1
ATOM 1839 C CA . ASN A 1 231 ? 5.967 -20.936 13.928 1.00 86.94 231 ASN A CA 1
ATOM 1840 C C . ASN A 1 231 ? 6.874 -21.293 15.120 1.00 86.94 231 ASN A C 1
ATOM 1842 O O . ASN A 1 231 ? 7.794 -22.093 14.974 1.00 86.94 231 ASN A O 1
ATOM 1846 N N . ILE A 1 232 ? 6.601 -20.775 16.324 1.00 88.69 232 ILE A N 1
ATOM 1847 C CA . ILE A 1 232 ? 7.321 -21.180 17.546 1.00 88.69 232 ILE A CA 1
ATOM 1848 C C . ILE A 1 232 ? 7.126 -22.679 17.813 1.00 88.69 232 ILE A C 1
ATOM 1850 O O . ILE A 1 232 ? 8.079 -23.365 18.174 1.00 88.69 232 ILE A O 1
ATOM 1854 N N . SER A 1 233 ? 5.915 -23.207 17.611 1.00 85.19 233 SER A N 1
ATOM 1855 C CA . SER A 1 233 ? 5.644 -24.637 17.792 1.00 85.19 233 SER A CA 1
ATOM 1856 C C . SER A 1 233 ? 6.373 -25.518 16.769 1.00 85.19 233 SER A C 1
ATOM 1858 O O . SER A 1 233 ? 6.808 -26.616 17.122 1.00 85.19 233 SER A O 1
ATOM 1860 N N . GLN A 1 234 ? 6.563 -25.029 15.537 1.00 82.00 234 GLN A N 1
ATOM 1861 C CA . GLN A 1 234 ? 7.385 -25.699 14.527 1.00 82.00 234 GLN A CA 1
ATOM 1862 C C . GLN A 1 234 ? 8.860 -25.710 14.934 1.00 82.00 234 GLN A C 1
ATOM 1864 O O . GLN A 1 234 ? 9.497 -26.760 14.919 1.00 82.00 234 GLN A O 1
ATOM 1869 N N . LEU A 1 235 ? 9.391 -24.566 15.380 1.00 83.75 235 LEU A N 1
ATOM 1870 C CA . LEU A 1 235 ? 10.770 -24.461 15.871 1.00 83.75 235 LEU A CA 1
ATOM 1871 C C . LEU A 1 235 ? 11.024 -25.344 17.101 1.00 83.75 235 LEU A C 1
ATOM 1873 O O . LEU A 1 235 ? 12.117 -25.880 17.260 1.00 83.75 235 LEU A O 1
ATOM 1877 N N . ALA A 1 236 ? 10.015 -25.528 17.954 1.00 85.00 236 ALA A N 1
ATOM 1878 C CA . ALA A 1 236 ? 10.067 -26.428 19.104 1.00 85.00 236 ALA A CA 1
ATOM 1879 C C . ALA A 1 236 ? 9.929 -27.921 18.732 1.00 85.00 236 ALA A C 1
ATOM 1881 O O . ALA A 1 236 ? 9.940 -28.769 19.622 1.00 85.00 236 ALA A O 1
ATOM 1882 N N . GLY A 1 237 ? 9.766 -28.252 17.446 1.00 76.44 237 GLY A N 1
ATOM 1883 C CA . GLY A 1 237 ? 9.615 -29.625 16.958 1.00 76.44 237 GLY A CA 1
ATOM 1884 C C . GLY A 1 237 ? 8.267 -30.277 17.286 1.00 76.44 237 GLY A C 1
ATOM 1885 O O . GLY A 1 237 ? 8.117 -31.480 17.094 1.00 76.44 237 GLY A O 1
ATOM 1886 N N . ILE A 1 238 ? 7.283 -29.510 17.775 1.00 75.25 238 ILE A N 1
ATOM 1887 C CA . ILE A 1 238 ? 5.932 -30.008 18.093 1.00 75.25 238 ILE A CA 1
ATOM 1888 C C . ILE A 1 238 ? 5.160 -30.293 16.797 1.00 75.25 238 ILE A C 1
ATOM 1890 O O . ILE A 1 238 ? 4.429 -31.278 16.712 1.00 75.25 238 ILE A O 1
ATOM 1894 N N . HIS A 1 239 ? 5.362 -29.451 15.782 1.00 63.91 239 HIS A N 1
ATOM 1895 C CA . HIS A 1 239 ? 4.871 -29.652 14.422 1.00 63.91 239 HIS A CA 1
ATOM 1896 C C . HIS A 1 239 ? 6.072 -29.880 13.512 1.00 63.91 239 HIS A C 1
ATOM 1898 O O . HIS A 1 239 ? 6.748 -28.934 13.108 1.00 63.91 239 HIS A O 1
ATOM 1904 N N . ASN A 1 240 ? 6.383 -31.148 13.252 1.00 58.53 240 ASN A N 1
ATOM 1905 C CA . ASN A 1 240 ? 7.502 -31.495 12.396 1.00 58.53 240 ASN A CA 1
ATOM 1906 C C . ASN A 1 240 ? 7.054 -31.475 10.927 1.00 58.53 240 ASN A C 1
ATOM 1908 O O . ASN A 1 240 ? 6.670 -32.499 10.372 1.00 58.53 240 ASN A O 1
ATOM 1912 N N . ASP A 1 241 ? 7.129 -30.303 10.294 1.00 58.03 241 ASP A N 1
ATOM 1913 C CA . ASP A 1 241 ? 6.949 -30.143 8.839 1.00 58.03 241 ASP A CA 1
ATOM 1914 C C . ASP A 1 241 ? 8.037 -30.883 8.033 1.00 58.03 241 ASP A C 1
ATOM 1916 O O . ASP A 1 241 ? 7.973 -30.973 6.805 1.00 58.03 241 ASP A O 1
ATOM 1920 N N . SER A 1 242 ? 9.068 -31.397 8.712 1.00 51.38 242 SER A N 1
ATOM 1921 C CA . SER A 1 242 ? 10.064 -32.281 8.128 1.00 51.38 242 SER A CA 1
ATOM 1922 C C . SER A 1 242 ? 9.709 -33.737 8.438 1.00 51.38 242 SER A C 1
ATOM 1924 O O . SER A 1 242 ? 9.796 -34.168 9.583 1.00 51.38 242 SER A O 1
ATOM 1926 N N . ALA A 1 243 ? 9.304 -34.508 7.425 1.00 50.75 243 ALA A N 1
ATOM 1927 C CA . ALA A 1 243 ? 10.089 -35.697 7.078 1.00 50.75 243 ALA A CA 1
ATOM 1928 C C . ALA A 1 243 ? 9.574 -36.497 5.872 1.00 50.75 243 ALA A C 1
ATOM 1930 O O . ALA A 1 243 ? 10.423 -36.934 5.114 1.00 50.75 243 ALA A O 1
ATOM 1931 N N . ASN A 1 244 ? 8.271 -36.725 5.644 1.00 52.19 244 ASN A N 1
ATOM 1932 C CA . ASN A 1 244 ? 7.886 -37.895 4.818 1.00 52.19 244 ASN A CA 1
ATOM 1933 C C . ASN A 1 244 ? 6.790 -37.702 3.739 1.00 52.19 244 ASN A C 1
ATOM 1935 O O . ASN A 1 244 ? 6.326 -38.707 3.204 1.00 52.19 244 ASN A O 1
ATOM 1939 N N . GLY A 1 245 ? 6.384 -36.473 3.388 1.00 61.72 245 GLY A N 1
ATOM 1940 C CA . GLY A 1 245 ? 5.308 -36.215 2.407 1.00 61.72 245 GLY A CA 1
ATOM 1941 C C . GLY A 1 245 ? 5.735 -35.414 1.169 1.00 61.72 245 GLY A C 1
ATOM 1942 O O . GLY A 1 245 ? 6.692 -34.635 1.208 1.00 61.72 245 GLY A O 1
ATOM 1943 N N . ASP A 1 246 ? 5.011 -35.587 0.056 1.00 69.94 246 ASP A N 1
ATOM 1944 C CA . ASP A 1 246 ? 5.211 -34.823 -1.186 1.00 69.94 246 ASP A CA 1
ATOM 1945 C C . ASP A 1 246 ? 4.620 -33.408 -1.050 1.00 69.94 246 ASP A C 1
ATOM 1947 O O . ASP A 1 246 ? 3.512 -33.140 -1.502 1.00 69.94 246 ASP A O 1
ATOM 1951 N N . HIS A 1 247 ? 5.340 -32.490 -0.397 1.00 79.06 247 HIS A N 1
ATOM 1952 C CA . HIS A 1 247 ? 4.848 -31.135 -0.120 1.00 79.06 247 HIS A CA 1
ATOM 1953 C C . HIS A 1 247 ? 5.314 -30.091 -1.146 1.00 79.06 247 HIS A C 1
ATOM 1955 O O . HIS A 1 247 ? 6.427 -30.140 -1.680 1.00 79.06 247 HIS A O 1
ATOM 1961 N N . PHE A 1 248 ? 4.488 -29.064 -1.372 1.00 81.69 248 PHE A N 1
ATOM 1962 C CA . PHE A 1 248 ? 4.851 -27.921 -2.217 1.00 81.69 248 PHE A CA 1
ATOM 1963 C C . PHE A 1 248 ? 5.967 -27.082 -1.580 1.00 81.69 248 PHE A C 1
ATOM 1965 O O . PHE A 1 248 ? 6.800 -26.516 -2.284 1.00 81.69 248 PHE A O 1
ATOM 1972 N N . SER A 1 249 ? 6.063 -27.094 -0.247 1.00 79.06 249 SER A N 1
ATOM 1973 C CA . SER A 1 249 ? 7.127 -26.417 0.498 1.00 79.06 249 SER A CA 1
ATOM 1974 C C . SER A 1 249 ? 8.533 -26.931 0.162 1.00 79.06 249 SER A C 1
ATOM 1976 O O . SER A 1 249 ? 9.492 -26.175 0.279 1.00 79.06 249 SER A O 1
ATOM 1978 N N . LEU A 1 250 ? 8.677 -28.177 -0.311 1.00 80.00 250 LEU A N 1
ATOM 1979 C CA . LEU A 1 250 ? 9.955 -28.686 -0.826 1.00 80.00 250 LEU A CA 1
ATOM 1980 C C . LEU A 1 250 ? 10.414 -27.881 -2.045 1.00 80.00 250 LEU A C 1
ATOM 1982 O O . LEU A 1 250 ? 11.577 -27.504 -2.143 1.00 80.00 250 LEU A O 1
ATOM 1986 N N . PHE A 1 251 ? 9.483 -27.560 -2.948 1.00 84.31 251 PHE A N 1
ATOM 1987 C CA . PHE A 1 251 ? 9.782 -26.729 -4.109 1.00 84.31 251 PHE A CA 1
ATOM 1988 C C . PHE A 1 251 ? 10.106 -25.291 -3.695 1.00 84.31 251 PHE A C 1
ATOM 1990 O O . PHE A 1 251 ? 11.042 -24.699 -4.227 1.00 84.31 251 PHE A O 1
ATOM 1997 N N . THR A 1 252 ? 9.371 -24.711 -2.741 1.00 81.50 252 THR A N 1
ATOM 1998 C CA . THR A 1 252 ? 9.622 -23.323 -2.319 1.00 81.50 252 THR A CA 1
ATOM 1999 C C . THR A 1 252 ? 10.944 -23.172 -1.567 1.00 81.50 252 THR A C 1
ATOM 2001 O O . THR A 1 252 ? 11.634 -22.175 -1.788 1.00 81.50 252 THR A O 1
ATOM 2004 N N . LYS A 1 253 ? 11.335 -24.172 -0.763 1.00 83.62 253 LYS A N 1
ATOM 2005 C CA . LYS A 1 253 ? 12.605 -24.224 -0.015 1.00 83.62 253 LYS A CA 1
ATOM 2006 C C . LYS A 1 253 ? 13.824 -24.565 -0.877 1.00 83.62 253 LYS A C 1
ATOM 2008 O O . LYS A 1 253 ? 14.941 -24.315 -0.431 1.00 83.62 253 LYS A O 1
ATOM 2013 N N . ALA A 1 254 ? 13.627 -25.096 -2.084 1.00 85.69 254 ALA A N 1
ATOM 2014 C CA . ALA A 1 254 ? 14.721 -25.417 -2.991 1.00 85.69 254 ALA A CA 1
ATOM 2015 C C . ALA A 1 254 ? 15.578 -24.175 -3.288 1.00 85.69 254 ALA A C 1
ATOM 2017 O O . ALA A 1 254 ? 15.082 -23.113 -3.682 1.00 85.69 254 ALA A O 1
ATOM 2018 N N . SER A 1 255 ? 16.880 -24.320 -3.088 1.00 83.12 255 SER A N 1
ATOM 2019 C CA . SER A 1 255 ? 17.842 -23.215 -3.093 1.00 83.12 255 SER A CA 1
ATOM 2020 C C . SER A 1 255 ? 18.342 -22.869 -4.495 1.00 83.12 255 SER A C 1
ATOM 2022 O O . SER A 1 255 ? 18.687 -21.721 -4.768 1.00 83.12 255 SER A O 1
ATOM 2024 N N . THR A 1 256 ? 18.338 -23.850 -5.399 1.00 87.38 256 THR A N 1
ATOM 2025 C CA . THR A 1 256 ? 18.858 -23.721 -6.765 1.00 87.38 256 THR A CA 1
ATOM 2026 C C . THR A 1 256 ? 17.783 -24.021 -7.806 1.00 87.38 256 THR A C 1
ATOM 2028 O O . THR A 1 256 ? 16.816 -24.741 -7.545 1.00 87.38 256 THR A O 1
ATOM 2031 N N . GLY A 1 257 ? 17.948 -23.483 -9.018 1.00 86.44 257 GLY A N 1
ATOM 2032 C CA . GLY A 1 257 ? 17.062 -23.817 -10.136 1.00 86.44 257 GLY A CA 1
ATOM 2033 C C . GLY A 1 257 ? 17.121 -25.306 -10.501 1.00 86.44 257 GL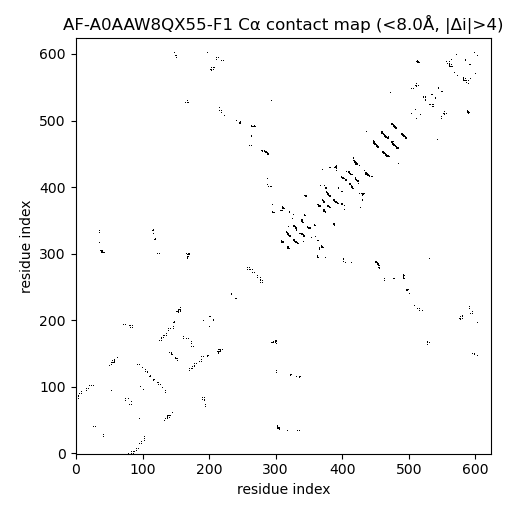Y A C 1
ATOM 2034 O O . GLY A 1 257 ? 16.096 -25.947 -10.707 1.00 86.44 257 GLY A O 1
ATOM 2035 N N . SER A 1 258 ? 18.303 -25.919 -10.492 1.00 90.12 258 SER A N 1
ATOM 2036 C CA . SER A 1 258 ? 18.441 -27.349 -10.793 1.00 90.12 258 SER A CA 1
ATOM 2037 C C . SER A 1 258 ? 17.690 -28.241 -9.794 1.00 90.12 258 SER A C 1
ATOM 2039 O O . SER A 1 258 ? 16.998 -29.175 -10.198 1.00 90.12 258 SER A O 1
ATOM 2041 N N . GLU A 1 259 ? 17.735 -27.912 -8.500 1.00 92.38 259 GLU A N 1
ATOM 2042 C CA . GLU A 1 259 ? 16.943 -28.576 -7.459 1.00 92.38 259 GLU A CA 1
ATOM 2043 C C . GLU A 1 259 ? 15.435 -28.431 -7.719 1.00 92.38 259 GLU A C 1
ATOM 2045 O O . GLU A 1 259 ? 14.696 -29.416 -7.668 1.00 92.38 259 GLU A O 1
ATOM 2050 N N . ARG A 1 260 ? 14.979 -27.231 -8.103 1.00 93.06 260 ARG A N 1
ATOM 2051 C CA . ARG A 1 260 ? 13.579 -26.970 -8.482 1.00 93.06 260 ARG A CA 1
ATOM 2052 C C . ARG A 1 260 ? 13.140 -27.796 -9.687 1.00 93.06 260 ARG A C 1
ATOM 2054 O O . ARG A 1 260 ? 12.056 -28.377 -9.648 1.00 93.06 260 ARG A O 1
ATOM 2061 N N . MET A 1 261 ? 13.971 -27.889 -10.726 1.00 94.62 261 MET A N 1
ATOM 2062 C CA . MET A 1 261 ? 13.696 -28.718 -11.903 1.00 94.62 261 MET A CA 1
ATOM 2063 C C . MET A 1 261 ? 13.620 -30.204 -11.542 1.00 94.62 261 MET A C 1
ATOM 2065 O O . MET A 1 261 ? 12.699 -30.898 -11.973 1.00 94.62 261 MET A O 1
ATOM 2069 N N . ASN A 1 262 ? 14.538 -30.688 -10.704 1.00 92.50 262 ASN A N 1
ATOM 2070 C CA . ASN A 1 262 ? 14.528 -32.071 -10.230 1.00 92.50 262 ASN A CA 1
ATOM 2071 C C . ASN A 1 262 ? 13.245 -32.399 -9.464 1.00 92.50 262 ASN A C 1
ATOM 2073 O O . ASN A 1 262 ? 12.618 -33.419 -9.744 1.00 92.50 262 ASN A O 1
ATOM 2077 N N . ILE A 1 263 ? 12.820 -31.519 -8.555 1.00 91.19 263 ILE A N 1
ATOM 2078 C CA . ILE A 1 263 ? 11.570 -31.675 -7.800 1.00 91.19 263 ILE A CA 1
ATOM 2079 C C . ILE A 1 263 ? 10.356 -31.645 -8.741 1.00 91.19 263 ILE A C 1
ATOM 2081 O O . ILE A 1 263 ? 9.481 -32.504 -8.643 1.00 91.19 263 ILE A O 1
ATOM 2085 N N . ALA A 1 264 ? 10.300 -30.692 -9.676 1.00 92.31 264 ALA A N 1
ATOM 2086 C CA . ALA A 1 264 ? 9.165 -30.522 -10.586 1.00 92.31 264 ALA A CA 1
ATOM 2087 C C . ALA A 1 264 ? 9.022 -31.670 -11.603 1.00 92.31 264 ALA A C 1
ATOM 2089 O O . ALA A 1 264 ? 7.909 -32.024 -12.004 1.00 92.31 264 ALA A O 1
ATOM 2090 N N . LEU A 1 265 ? 10.140 -32.275 -12.012 1.00 92.69 265 LEU A N 1
ATOM 2091 C CA . LEU A 1 265 ? 10.161 -33.404 -12.937 1.00 92.69 265 LEU A CA 1
ATOM 2092 C C . LEU A 1 265 ? 10.172 -34.765 -12.244 1.00 92.69 265 LEU A C 1
ATOM 2094 O O . LEU A 1 265 ? 10.110 -35.752 -12.969 1.00 92.69 265 LEU A O 1
ATOM 2098 N N . ASN A 1 266 ? 10.274 -34.861 -10.911 1.00 87.44 266 ASN A N 1
ATOM 2099 C CA . ASN A 1 266 ? 10.576 -36.117 -10.204 1.00 87.44 266 ASN A CA 1
ATOM 2100 C C . ASN A 1 266 ? 9.658 -37.284 -10.620 1.00 87.44 266 ASN A C 1
ATOM 2102 O O . ASN A 1 266 ? 10.135 -38.382 -10.898 1.00 87.44 266 ASN A O 1
ATOM 2106 N N . THR A 1 267 ? 8.362 -37.006 -10.763 1.00 84.25 267 THR A N 1
ATOM 2107 C CA . THR A 1 267 ? 7.317 -37.975 -11.132 1.00 84.25 267 THR A CA 1
ATOM 2108 C C . THR A 1 267 ? 7.008 -38.033 -12.633 1.00 84.25 267 THR A C 1
ATOM 2110 O O . THR A 1 267 ? 6.125 -38.783 -13.046 1.00 84.25 267 THR A O 1
ATOM 2113 N N . SER A 1 268 ? 7.709 -37.261 -13.469 1.00 89.81 268 SER A N 1
ATOM 2114 C CA . SER A 1 268 ? 7.486 -37.259 -14.916 1.00 89.81 268 SER A CA 1
ATOM 2115 C C . SER A 1 268 ? 8.008 -38.547 -15.554 1.00 89.81 268 SER A C 1
ATOM 2117 O O . SER A 1 268 ? 9.175 -38.905 -15.395 1.00 89.81 268 SER A O 1
ATOM 2119 N N . LEU A 1 269 ? 7.143 -39.206 -16.328 1.00 90.25 269 LEU A N 1
ATOM 2120 C CA . LEU A 1 269 ? 7.481 -40.358 -17.170 1.00 90.25 269 LEU A CA 1
ATOM 2121 C C . LEU A 1 269 ? 7.915 -39.942 -18.585 1.00 90.25 269 LEU A C 1
ATOM 2123 O O . LEU A 1 269 ? 8.129 -40.794 -19.445 1.00 90.25 269 LEU A O 1
ATOM 2127 N N . HIS A 1 270 ? 8.017 -38.637 -18.853 1.00 92.31 270 HIS A N 1
ATOM 2128 C CA . HIS A 1 270 ? 8.355 -38.141 -20.178 1.00 92.31 270 HIS A CA 1
ATOM 2129 C C . HIS A 1 270 ? 9.794 -38.514 -20.549 1.00 92.31 270 HIS A C 1
ATOM 2131 O O . HIS A 1 270 ? 10.717 -38.290 -19.765 1.00 92.31 270 HIS A O 1
ATOM 2137 N N . ALA A 1 271 ? 10.019 -39.006 -21.772 1.00 91.69 271 ALA A N 1
ATOM 2138 C CA . ALA A 1 271 ? 11.340 -39.468 -22.218 1.00 91.69 271 ALA A CA 1
ATOM 2139 C C . ALA A 1 271 ? 12.434 -38.383 -22.107 1.00 91.69 271 ALA A C 1
ATOM 2141 O O . ALA A 1 271 ? 13.605 -38.683 -21.885 1.00 91.69 271 ALA A O 1
ATOM 2142 N N . ARG A 1 272 ? 12.049 -37.103 -22.215 1.00 90.94 272 ARG A N 1
ATOM 2143 C CA . ARG A 1 272 ? 12.956 -35.945 -22.103 1.00 90.94 272 ARG A CA 1
ATOM 2144 C C . ARG A 1 272 ? 13.275 -35.524 -20.665 1.00 90.94 272 ARG A C 1
ATOM 2146 O O . ARG A 1 272 ? 14.215 -34.759 -20.466 1.00 90.94 272 ARG A O 1
ATOM 2153 N N . ALA A 1 273 ? 12.535 -36.006 -19.664 1.00 91.62 273 ALA A N 1
ATOM 2154 C CA . ALA A 1 273 ? 12.638 -35.509 -18.293 1.00 91.62 273 ALA A CA 1
ATOM 2155 C C . ALA A 1 273 ? 14.048 -35.688 -17.707 1.00 91.62 273 ALA A C 1
ATOM 2157 O O . ALA A 1 273 ? 14.590 -34.757 -17.118 1.00 91.62 273 ALA A O 1
ATOM 2158 N N . GLN A 1 274 ? 14.678 -36.849 -17.913 1.00 90.88 274 GLN A N 1
ATOM 2159 C CA . GLN A 1 274 ? 16.032 -37.101 -17.407 1.00 90.88 274 GLN A CA 1
ATOM 2160 C C . GLN A 1 274 ? 17.080 -36.198 -18.072 1.00 90.88 274 GLN A C 1
ATOM 2162 O O . GLN A 1 274 ? 17.962 -35.678 -17.393 1.00 90.88 274 GLN A O 1
ATOM 2167 N N . ASN A 1 275 ? 16.962 -35.969 -19.383 1.00 92.56 275 ASN A N 1
ATOM 2168 C CA . ASN A 1 275 ? 17.859 -35.070 -20.106 1.00 92.56 275 ASN A CA 1
ATOM 2169 C C . ASN A 1 275 ? 17.721 -33.629 -19.583 1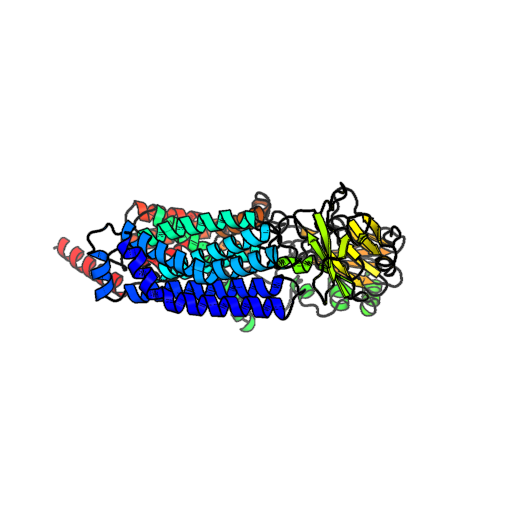.00 92.56 275 ASN A C 1
ATOM 2171 O O . ASN A 1 275 ? 18.714 -32.983 -19.265 1.00 92.56 275 ASN A O 1
ATOM 2175 N N . LEU A 1 276 ? 16.490 -33.161 -19.380 1.00 92.69 276 LEU A N 1
ATOM 2176 C CA . LEU A 1 276 ? 16.230 -31.817 -18.866 1.00 92.69 276 LEU A CA 1
ATOM 2177 C C . LEU A 1 276 ? 16.733 -31.600 -17.447 1.00 92.69 276 LEU A C 1
ATOM 2179 O O . LEU A 1 276 ? 17.264 -30.534 -17.162 1.00 92.69 276 LEU A O 1
ATOM 2183 N N . ARG A 1 277 ? 16.629 -32.602 -16.571 1.00 93.00 277 ARG A N 1
ATOM 2184 C CA . ARG A 1 277 ? 17.248 -32.544 -15.237 1.00 93.00 277 ARG A CA 1
ATOM 2185 C C . ARG A 1 277 ? 18.760 -32.317 -15.332 1.00 93.00 277 ARG A C 1
ATOM 2187 O O . ARG A 1 277 ? 19.298 -31.470 -14.623 1.00 93.00 277 ARG A O 1
ATOM 2194 N N . ASN A 1 278 ? 19.428 -33.018 -16.249 1.00 92.69 278 ASN A N 1
ATOM 2195 C CA . ASN A 1 278 ? 20.865 -32.862 -16.471 1.00 92.69 278 ASN A CA 1
ATOM 2196 C C . ASN A 1 278 ? 21.196 -31.483 -17.057 1.00 92.69 278 ASN A C 1
ATOM 2198 O O . ASN A 1 278 ? 22.074 -30.796 -16.540 1.00 92.69 278 ASN A O 1
ATOM 2202 N N . GLN A 1 279 ? 20.471 -31.039 -18.087 1.00 93.12 279 GLN A N 1
ATOM 2203 C CA . GLN A 1 279 ? 20.704 -29.731 -18.705 1.00 93.12 279 GLN A CA 1
ATOM 2204 C C . GLN A 1 279 ? 20.404 -28.577 -17.745 1.00 93.12 279 GLN A C 1
ATOM 2206 O O . GLN A 1 279 ? 21.172 -27.625 -17.686 1.00 93.12 279 GLN A O 1
ATOM 2211 N N . ALA A 1 280 ? 19.357 -28.680 -16.923 1.00 90.81 280 ALA A N 1
ATOM 2212 C CA . ALA A 1 280 ? 19.000 -27.659 -15.941 1.00 90.81 280 ALA A CA 1
ATOM 2213 C C . ALA A 1 280 ? 20.077 -27.429 -14.868 1.00 90.81 280 ALA A C 1
ATOM 2215 O O . ALA A 1 280 ? 20.084 -26.378 -14.234 1.00 90.81 280 ALA A O 1
ATOM 2216 N N . SER A 1 281 ? 20.986 -28.388 -14.655 1.00 90.75 281 SER A N 1
ATOM 2217 C CA . SER A 1 281 ? 22.153 -28.202 -13.779 1.00 90.75 281 SER A CA 1
ATOM 2218 C C . SER A 1 281 ? 23.233 -27.295 -14.370 1.00 90.75 281 SER A C 1
ATOM 2220 O O . SER A 1 281 ? 24.017 -26.716 -13.623 1.00 90.75 281 SER A O 1
ATOM 2222 N N . LEU A 1 282 ? 23.244 -27.158 -15.697 1.00 92.06 282 LEU A N 1
ATOM 2223 C CA . LEU A 1 282 ? 24.183 -26.336 -16.458 1.00 92.06 282 LEU A CA 1
ATOM 2224 C C . LEU A 1 282 ? 23.524 -25.059 -17.003 1.00 92.06 282 LEU A C 1
ATOM 2226 O O . LEU A 1 282 ? 24.222 -24.140 -17.419 1.00 92.06 282 LEU A O 1
ATOM 2230 N N . ALA A 1 283 ? 22.191 -25.020 -17.024 1.00 91.06 283 ALA A N 1
ATOM 2231 C CA . ALA A 1 283 ? 21.401 -23.934 -17.578 1.00 91.06 283 ALA A CA 1
ATOM 2232 C C . ALA A 1 283 ? 21.465 -22.667 -16.723 1.00 91.06 283 ALA A C 1
ATOM 2234 O O . ALA A 1 283 ? 21.437 -22.710 -15.489 1.00 91.06 283 ALA A O 1
ATOM 2235 N N . ASN A 1 284 ? 21.419 -21.520 -17.397 1.00 89.75 284 ASN A N 1
ATOM 2236 C CA . ASN A 1 284 ? 21.129 -20.257 -16.738 1.00 89.75 284 ASN A CA 1
ATOM 2237 C C . ASN A 1 284 ? 19.655 -20.226 -16.336 1.00 89.75 284 ASN A C 1
ATOM 2239 O O . ASN A 1 284 ? 18.772 -20.577 -17.122 1.00 89.75 284 ASN A O 1
ATOM 2243 N N . THR A 1 285 ? 19.393 -19.792 -15.103 1.00 91.25 285 THR A N 1
ATOM 2244 C CA . THR A 1 285 ? 18.037 -19.762 -14.547 1.00 91.25 285 THR A CA 1
ATOM 2245 C C . THR A 1 285 ? 17.637 -18.347 -14.180 1.00 91.25 285 THR A C 1
ATOM 2247 O O . THR A 1 285 ? 18.414 -17.609 -13.571 1.00 91.25 285 THR A O 1
ATOM 2250 N N . VAL A 1 286 ? 16.418 -17.961 -14.551 1.00 91.44 286 VAL A N 1
ATOM 2251 C CA . VAL A 1 286 ? 15.866 -16.642 -14.236 1.00 91.44 286 VAL A CA 1
ATOM 2252 C C . VAL A 1 286 ? 14.499 -16.789 -13.597 1.00 91.44 286 VAL A C 1
ATOM 2254 O O . VAL A 1 286 ? 13.618 -17.475 -14.112 1.00 91.44 286 VAL A O 1
ATOM 2257 N N . ARG A 1 287 ? 14.317 -16.105 -12.465 1.00 91.12 287 ARG A N 1
ATOM 2258 C CA . ARG A 1 287 ? 13.030 -16.007 -11.781 1.00 91.12 287 ARG A CA 1
ATOM 2259 C C . ARG A 1 287 ? 12.251 -14.789 -12.272 1.00 91.12 287 ARG A C 1
ATOM 2261 O O . ARG A 1 287 ? 12.656 -13.634 -12.075 1.00 91.12 287 ARG A O 1
ATOM 2268 N N . LEU A 1 288 ? 11.083 -15.046 -12.838 1.00 88.75 288 LEU A N 1
ATOM 2269 C CA . LEU A 1 288 ? 10.082 -14.045 -13.176 1.00 88.75 288 LEU A CA 1
ATOM 2270 C C . LEU A 1 288 ? 8.979 -14.100 -12.113 1.00 88.75 288 LEU A C 1
ATOM 2272 O O . LEU A 1 288 ? 8.389 -15.147 -11.869 1.00 88.75 288 LEU A O 1
ATOM 2276 N N . SER A 1 289 ? 8.758 -12.969 -11.440 1.00 82.88 289 SER A N 1
ATOM 2277 C CA . SER A 1 289 ? 7.635 -12.801 -10.514 1.00 82.88 289 SER A CA 1
ATOM 2278 C C . SER A 1 289 ? 6.545 -12.065 -11.271 1.00 82.88 289 SER A C 1
ATOM 2280 O O . SER A 1 289 ? 6.822 -11.002 -11.832 1.00 82.88 289 SER A O 1
ATOM 2282 N N . LEU A 1 290 ? 5.346 -12.640 -11.300 1.00 79.62 290 LEU A N 1
ATOM 2283 C CA . LEU A 1 290 ? 4.205 -12.086 -12.027 1.00 79.62 290 LEU A CA 1
ATOM 2284 C C . LEU A 1 290 ? 3.367 -11.122 -11.168 1.00 79.62 290 LEU A C 1
ATOM 2286 O O . LEU A 1 290 ? 2.586 -10.354 -11.711 1.00 79.62 290 LEU A O 1
ATOM 2290 N N . ASN A 1 291 ? 3.568 -11.107 -9.844 1.00 66.69 291 ASN A N 1
ATOM 2291 C CA . ASN A 1 291 ? 2.655 -10.448 -8.897 1.00 66.69 291 ASN A CA 1
ATOM 2292 C C . ASN A 1 291 ? 3.127 -9.078 -8.374 1.00 66.69 291 ASN A C 1
ATOM 2294 O O . ASN A 1 291 ? 2.466 -8.487 -7.521 1.00 66.69 291 ASN A O 1
ATOM 2298 N N . ASN A 1 292 ? 4.279 -8.571 -8.828 1.00 67.25 292 ASN A N 1
ATOM 2299 C CA . ASN A 1 292 ? 4.973 -7.492 -8.109 1.00 67.25 292 ASN A CA 1
ATOM 2300 C C . ASN A 1 292 ? 4.990 -6.132 -8.812 1.00 67.25 292 ASN A C 1
ATOM 2302 O O . ASN A 1 292 ? 5.328 -5.142 -8.164 1.00 67.25 292 ASN A O 1
ATOM 2306 N N . PHE A 1 293 ? 4.674 -6.063 -10.105 1.00 80.94 293 PHE A N 1
ATOM 2307 C CA . PHE A 1 293 ? 4.757 -4.812 -10.852 1.00 80.94 293 PHE A CA 1
ATOM 2308 C C . PHE A 1 293 ? 3.377 -4.318 -11.265 1.00 80.94 293 PHE A C 1
ATOM 2310 O O . PHE A 1 293 ? 2.528 -5.090 -11.697 1.00 80.94 293 PHE A O 1
ATOM 2317 N N . GLN A 1 294 ? 3.158 -3.014 -11.135 1.00 79.44 294 GLN A N 1
ATOM 2318 C CA . GLN A 1 294 ? 1.924 -2.364 -11.546 1.00 79.44 294 GLN A CA 1
ATOM 2319 C C . GLN A 1 294 ? 2.269 -1.141 -12.359 1.00 79.44 294 GLN A C 1
ATOM 2321 O O . GLN A 1 294 ? 3.024 -0.280 -11.907 1.00 79.44 294 GLN A O 1
ATOM 2326 N N . PHE A 1 295 ? 1.683 -1.071 -13.547 1.00 85.62 295 PHE A N 1
ATOM 2327 C CA . PHE A 1 295 ? 1.812 0.108 -14.376 1.00 85.62 295 PHE A CA 1
ATOM 2328 C C . PHE A 1 295 ? 1.112 1.298 -13.706 1.00 85.62 295 PHE A C 1
ATOM 2330 O O . PHE A 1 295 ? 0.060 1.130 -13.078 1.00 85.62 295 PHE A O 1
ATOM 2337 N N . PRO A 1 296 ? 1.701 2.497 -13.802 1.00 86.50 296 PRO A N 1
ATOM 2338 C CA . PRO A 1 296 ? 1.097 3.712 -13.295 1.00 86.50 296 PRO A CA 1
ATOM 2339 C C . PRO A 1 296 ? -0.169 4.080 -14.078 1.00 86.50 296 PRO A C 1
ATOM 2341 O O . PRO A 1 296 ? -0.341 3.731 -15.244 1.00 86.50 296 PRO A O 1
ATOM 2344 N N . TYR A 1 297 ? -1.045 4.851 -13.435 1.00 84.31 297 TYR A N 1
ATOM 2345 C CA . TYR A 1 297 ? -2.285 5.361 -14.027 1.00 84.31 297 TYR A CA 1
ATOM 2346 C C . TYR A 1 297 ? -2.292 6.884 -14.032 1.00 84.31 297 TYR A C 1
ATOM 2348 O O . TYR A 1 297 ? -1.518 7.548 -13.331 1.00 84.31 297 TYR A O 1
ATOM 2356 N N . PHE A 1 298 ? -3.203 7.468 -14.808 1.00 87.19 298 PHE A N 1
ATOM 2357 C CA . PHE A 1 298 ? -3.392 8.912 -14.795 1.00 87.19 298 PHE A CA 1
ATOM 2358 C C . PHE A 1 298 ? -3.771 9.415 -13.401 1.00 87.19 298 PHE A C 1
ATOM 2360 O O . PHE A 1 298 ? -4.531 8.776 -12.673 1.00 87.19 298 PHE A O 1
ATOM 2367 N N . ASN A 1 299 ? -3.253 10.593 -13.048 1.00 85.56 299 ASN A N 1
ATOM 2368 C CA . ASN A 1 299 ? -3.461 11.231 -11.749 1.00 85.56 299 ASN A CA 1
ATOM 2369 C C . ASN A 1 299 ? -3.034 10.370 -10.549 1.00 85.56 299 ASN A C 1
ATOM 2371 O O . ASN A 1 299 ? -3.604 10.516 -9.462 1.00 85.56 299 ASN A O 1
ATOM 2375 N N . MET A 1 300 ? -2.053 9.477 -10.728 1.00 84.75 300 MET A N 1
ATOM 2376 C CA . MET A 1 300 ? -1.442 8.785 -9.596 1.00 84.75 300 MET A CA 1
ATOM 2377 C C . MET A 1 300 ? -0.762 9.771 -8.647 1.00 84.75 300 MET A C 1
ATOM 2379 O O . MET A 1 300 ? -0.381 10.883 -9.035 1.00 84.75 300 MET A O 1
ATOM 2383 N N . SER A 1 301 ? -0.601 9.334 -7.404 1.00 82.88 301 SER A N 1
ATOM 2384 C CA . SER A 1 301 ? -0.047 10.154 -6.337 1.00 82.88 301 SER A CA 1
ATOM 2385 C C . SER A 1 301 ? 1.382 10.645 -6.647 1.00 82.88 301 SER A C 1
ATOM 2387 O O . SER A 1 301 ? 2.195 9.871 -7.161 1.00 82.88 301 SER A O 1
ATOM 2389 N N . PRO A 1 302 ? 1.708 11.927 -6.372 1.00 83.00 302 PRO A N 1
ATOM 2390 C CA . PRO A 1 302 ? 3.013 12.512 -6.692 1.00 83.00 302 PRO A CA 1
ATOM 2391 C C . PRO A 1 302 ? 4.216 11.784 -6.092 1.00 83.00 302 PRO A C 1
ATOM 2393 O O . PRO A 1 302 ? 5.288 11.789 -6.698 1.00 83.00 302 PRO A O 1
ATOM 2396 N N . ASP A 1 303 ? 4.043 11.099 -4.957 1.00 77.25 303 ASP A N 1
ATOM 2397 C CA . ASP A 1 303 ? 5.078 10.278 -4.318 1.00 77.25 303 ASP A CA 1
ATOM 2398 C C . ASP A 1 303 ? 5.548 9.098 -5.191 1.00 77.25 303 ASP A C 1
ATOM 2400 O O . ASP A 1 303 ? 6.561 8.477 -4.890 1.00 77.25 303 ASP A O 1
ATOM 2404 N N . ARG A 1 304 ? 4.855 8.808 -6.297 1.00 77.94 304 ARG A N 1
ATOM 2405 C CA . ARG A 1 304 ? 5.232 7.799 -7.297 1.00 77.94 304 ARG A CA 1
ATOM 2406 C C . ARG A 1 304 ? 5.720 8.381 -8.617 1.00 77.94 304 ARG A C 1
ATOM 2408 O O . ARG A 1 304 ? 6.020 7.635 -9.537 1.00 77.94 304 ARG A O 1
ATOM 2415 N N . SER A 1 305 ? 5.865 9.702 -8.723 1.00 78.75 305 SER A N 1
ATOM 2416 C CA . SER A 1 305 ? 6.291 10.338 -9.980 1.00 78.75 305 SER A CA 1
ATOM 2417 C C . SER A 1 305 ? 7.672 9.881 -10.451 1.00 78.75 305 SER A C 1
ATOM 2419 O O . SER A 1 305 ? 7.929 9.912 -11.649 1.00 78.75 305 SER A O 1
ATOM 2421 N N . ALA A 1 306 ? 8.532 9.422 -9.532 1.00 78.94 306 ALA A N 1
ATOM 2422 C CA . ALA A 1 306 ? 9.843 8.851 -9.843 1.00 78.94 306 ALA A CA 1
ATOM 2423 C C . ALA A 1 306 ? 9.763 7.641 -10.786 1.00 78.94 306 ALA A C 1
ATOM 2425 O O . ALA A 1 306 ? 10.643 7.462 -11.622 1.00 78.94 306 ALA A O 1
ATOM 2426 N N . ASP A 1 307 ? 8.671 6.875 -10.707 1.00 82.44 307 ASP A N 1
ATOM 2427 C CA . ASP A 1 307 ? 8.418 5.715 -11.563 1.00 82.44 307 ASP A CA 1
ATOM 2428 C C . ASP A 1 307 ? 8.108 6.135 -13.021 1.00 82.44 307 ASP A C 1
ATOM 2430 O O . ASP A 1 307 ? 7.934 5.289 -13.889 1.00 82.44 307 ASP A O 1
ATOM 2434 N N . THR A 1 308 ? 8.033 7.442 -13.307 1.00 89.00 308 THR A N 1
ATOM 2435 C CA . THR A 1 308 ? 7.709 8.031 -14.622 1.00 89.00 308 THR A CA 1
ATOM 2436 C C . THR A 1 308 ? 8.709 9.108 -15.056 1.00 89.00 308 THR A C 1
ATOM 2438 O O . THR A 1 308 ? 8.343 10.062 -15.747 1.00 89.00 308 THR A O 1
ATOM 2441 N N . VAL A 1 309 ? 9.969 8.992 -14.621 1.00 91.38 309 VAL A N 1
ATOM 2442 C CA . VAL A 1 309 ? 11.053 9.920 -14.984 1.00 91.38 309 VAL A CA 1
ATOM 2443 C C . VAL A 1 309 ? 12.084 9.231 -15.873 1.00 91.38 309 VAL A C 1
ATOM 2445 O O . VAL A 1 309 ? 12.822 8.360 -15.420 1.00 91.38 309 VAL A O 1
ATOM 2448 N N . LEU A 1 310 ? 12.172 9.657 -17.130 1.00 93.50 310 LEU A N 1
ATOM 2449 C CA . LEU A 1 310 ? 13.183 9.201 -18.081 1.00 93.50 310 LEU A CA 1
ATOM 2450 C C . LEU A 1 310 ? 14.413 10.119 -18.006 1.00 93.50 310 LEU A C 1
ATOM 2452 O O . LEU A 1 310 ? 14.288 11.334 -18.123 1.00 93.50 310 LEU A O 1
ATOM 2456 N N . ILE A 1 311 ? 15.606 9.556 -17.812 1.00 92.31 311 ILE A N 1
ATOM 2457 C CA . ILE A 1 311 ? 16.843 10.333 -17.638 1.00 92.31 311 ILE A CA 1
ATOM 2458 C C . ILE A 1 311 ? 17.769 10.096 -18.833 1.00 92.31 311 ILE A C 1
ATOM 2460 O O . ILE A 1 311 ? 18.314 9.003 -18.978 1.00 92.31 311 ILE A O 1
ATOM 2464 N N . ASP A 1 312 ? 18.029 11.139 -19.626 1.00 93.00 312 ASP A N 1
ATOM 2465 C CA . ASP A 1 312 ? 19.131 11.140 -20.593 1.00 93.00 312 ASP A CA 1
ATOM 2466 C C . ASP A 1 312 ? 20.420 11.521 -19.852 1.00 93.00 312 ASP A C 1
ATOM 2468 O O . ASP A 1 312 ? 20.731 12.697 -19.618 1.00 93.00 312 ASP A O 1
ATOM 2472 N N . LYS A 1 313 ? 21.187 10.499 -19.461 1.00 90.19 313 LYS A N 1
ATOM 2473 C CA . LYS A 1 313 ? 22.460 10.679 -18.752 1.00 90.19 313 LYS A CA 1
ATOM 2474 C C . LYS A 1 313 ? 23.532 11.352 -19.608 1.00 90.19 313 LYS A C 1
ATOM 2476 O O . LYS A 1 313 ? 24.411 11.994 -19.039 1.00 90.19 313 LYS A O 1
ATOM 2481 N N . VAL A 1 314 ? 23.475 11.210 -20.934 1.00 92.31 314 VAL A N 1
ATOM 2482 C CA . VAL A 1 314 ? 24.484 11.747 -21.859 1.00 92.31 314 VAL A CA 1
ATOM 2483 C C . VAL A 1 314 ? 24.353 13.261 -21.949 1.00 92.31 314 VAL A C 1
ATOM 2485 O O . VAL A 1 314 ? 25.349 13.975 -21.854 1.00 92.31 314 VAL A O 1
ATOM 2488 N N . ARG A 1 315 ? 23.120 13.756 -22.080 1.00 91.25 315 ARG A N 1
ATOM 2489 C CA . ARG A 1 315 ? 22.838 15.197 -22.172 1.00 91.25 315 ARG A CA 1
ATOM 2490 C C . ARG A 1 315 ? 22.571 15.862 -20.826 1.00 91.25 315 ARG A C 1
ATOM 2492 O O . ARG A 1 315 ? 22.419 17.078 -20.778 1.00 91.25 315 ARG A O 1
ATOM 2499 N N . GLY A 1 316 ? 22.484 15.086 -19.745 1.00 91.12 316 GLY A N 1
ATOM 2500 C CA . GLY A 1 316 ? 22.103 15.600 -18.430 1.00 91.12 316 GLY A CA 1
ATOM 2501 C C . GLY A 1 316 ? 20.678 16.152 -18.423 1.00 91.12 316 GLY A C 1
ATOM 2502 O O . GLY A 1 316 ? 20.427 17.185 -17.805 1.00 91.12 316 GLY A O 1
ATOM 2503 N N . GLN A 1 317 ? 19.762 15.488 -19.129 1.00 92.44 317 GLN A N 1
ATOM 2504 C CA . GLN A 1 317 ? 18.363 15.896 -19.248 1.00 92.44 317 GLN A CA 1
ATOM 2505 C C . GLN A 1 317 ? 17.458 14.925 -18.498 1.00 92.44 317 GLN A C 1
ATOM 2507 O O . GLN A 1 317 ? 17.725 13.726 -18.410 1.00 92.44 317 GLN A O 1
ATOM 2512 N N . GLU A 1 318 ? 16.371 15.454 -17.964 1.00 91.94 318 GLU A N 1
ATOM 2513 C CA . GLU A 1 318 ? 15.353 14.707 -17.249 1.00 91.94 318 GLU A CA 1
ATOM 2514 C C . GLU A 1 318 ? 13.991 14.959 -17.880 1.00 91.94 318 GLU A C 1
ATOM 2516 O O . GLU A 1 318 ? 13.594 16.098 -18.084 1.00 91.94 318 GLU A O 1
ATOM 2521 N N . TRP A 1 319 ? 13.261 13.897 -18.181 1.00 93.62 319 TRP A N 1
ATOM 2522 C CA . TRP A 1 319 ? 11.957 13.944 -18.817 1.00 93.62 319 TRP A CA 1
ATOM 2523 C C . TRP A 1 319 ? 10.930 13.391 -17.843 1.00 93.62 319 TRP A C 1
ATOM 2525 O O . TRP A 1 319 ? 10.918 12.197 -17.545 1.00 93.62 319 TRP A O 1
ATOM 2535 N N . GLN A 1 320 ? 10.055 14.259 -17.348 1.00 92.50 320 GLN A N 1
ATOM 2536 C CA . GLN A 1 320 ? 9.034 13.906 -16.369 1.00 92.50 320 GLN A CA 1
ATOM 2537 C C . GLN A 1 320 ? 7.658 13.830 -17.031 1.00 92.50 320 GLN A C 1
ATOM 2539 O O . GLN A 1 320 ? 7.251 14.752 -17.740 1.00 92.50 320 GLN A O 1
ATOM 2544 N N . PHE A 1 321 ? 6.913 12.751 -16.790 1.00 93.88 321 PHE A N 1
ATOM 2545 C CA . PHE A 1 321 ? 5.571 12.603 -17.349 1.00 93.88 321 PHE A CA 1
ATOM 2546 C C . PHE A 1 321 ? 4.558 13.573 -16.711 1.00 93.88 321 PHE A C 1
ATOM 2548 O O . PHE A 1 321 ? 4.350 13.572 -15.496 1.00 93.88 321 PHE A O 1
ATOM 2555 N N . SER A 1 322 ? 3.883 14.368 -17.543 1.00 93.00 322 SER A N 1
ATOM 2556 C CA . SER A 1 322 ? 2.719 15.177 -17.174 1.00 93.00 322 SER A CA 1
ATOM 2557 C C . SER A 1 322 ? 1.450 14.348 -17.290 1.00 93.00 322 SER A C 1
ATOM 2559 O O . SER A 1 322 ? 1.068 13.925 -18.379 1.00 93.00 322 SER A O 1
ATOM 2561 N N . HIS A 1 323 ? 0.746 14.155 -16.177 1.00 91.88 323 HIS A N 1
ATOM 2562 C CA . HIS A 1 323 ? -0.533 13.448 -16.166 1.00 91.88 323 HIS A CA 1
ATOM 2563 C C . HIS A 1 323 ? -1.671 14.294 -16.734 1.00 91.88 323 HIS A C 1
ATOM 2565 O O . HIS A 1 323 ? -2.637 13.733 -17.254 1.00 91.88 323 HIS A O 1
ATOM 2571 N N . GLN A 1 324 ? -1.565 15.623 -16.650 1.00 91.00 324 GLN A N 1
ATOM 2572 C CA . GLN A 1 324 ? -2.555 16.533 -17.218 1.00 91.00 324 GLN A CA 1
ATOM 2573 C C . GLN A 1 324 ? -2.456 16.590 -18.745 1.00 91.00 324 GLN A C 1
ATOM 2575 O O . GLN A 1 324 ? -3.471 16.462 -19.426 1.00 91.00 324 GLN A O 1
ATOM 2580 N N . HIS A 1 325 ? -1.243 16.763 -19.277 1.00 91.19 325 HIS A N 1
ATOM 2581 C CA . HIS A 1 325 ? -1.013 16.881 -20.720 1.00 91.19 325 HIS A CA 1
ATOM 2582 C C . HIS A 1 325 ? -0.764 15.530 -21.398 1.00 91.19 325 HIS A C 1
ATOM 2584 O O . HIS A 1 325 ? -0.810 15.449 -22.619 1.00 91.19 325 HIS A O 1
ATOM 2590 N N . ARG A 1 326 ? -0.534 14.468 -20.612 1.00 94.06 326 ARG A N 1
ATOM 2591 C CA . ARG A 1 326 ? -0.280 13.094 -21.074 1.00 94.06 326 ARG A CA 1
ATOM 2592 C C . ARG A 1 326 ? 0.926 12.982 -22.011 1.00 94.06 326 ARG A C 1
ATOM 2594 O O . ARG A 1 326 ? 0.903 12.236 -22.987 1.00 94.06 326 ARG A O 1
ATOM 2601 N N . VAL A 1 327 ? 1.974 13.734 -21.695 1.00 94.25 327 VAL A N 1
ATOM 2602 C CA . VAL A 1 327 ? 3.254 13.798 -22.415 1.00 94.25 327 VAL A CA 1
ATOM 2603 C C . VAL A 1 327 ? 4.386 14.012 -21.426 1.00 94.25 327 VAL A C 1
ATOM 2605 O O . VAL A 1 327 ? 4.151 14.451 -20.302 1.00 94.25 327 VAL A O 1
ATOM 2608 N N . PHE A 1 328 ? 5.620 13.741 -21.830 1.00 94.62 328 PHE A N 1
ATOM 2609 C CA . PHE A 1 328 ? 6.777 14.075 -21.009 1.00 94.62 328 PHE A CA 1
ATOM 2610 C C . PHE A 1 328 ? 7.199 15.523 -21.222 1.00 94.62 328 PHE A C 1
ATOM 2612 O O . PHE A 1 328 ? 7.229 16.022 -22.347 1.00 94.62 328 PHE A O 1
ATOM 2619 N N . ILE A 1 329 ? 7.571 16.188 -20.136 1.00 93.25 329 ILE A N 1
ATOM 2620 C CA . ILE A 1 329 ? 8.174 17.515 -20.148 1.00 93.25 329 ILE A CA 1
ATOM 2621 C C . ILE A 1 329 ? 9.647 17.363 -19.788 1.00 93.25 329 ILE A C 1
ATOM 2623 O O . ILE A 1 329 ? 9.978 16.769 -18.764 1.00 93.25 329 ILE A O 1
ATOM 2627 N N . GLY A 1 330 ? 10.516 17.864 -20.661 1.00 93.06 330 GLY A N 1
ATOM 2628 C CA . GLY A 1 330 ? 11.960 17.798 -20.488 1.00 93.06 330 GLY A CA 1
ATOM 2629 C C . GLY A 1 330 ? 12.495 18.976 -19.685 1.00 93.06 330 GLY A C 1
ATOM 2630 O O . GLY A 1 330 ? 12.104 20.122 -19.927 1.00 93.06 330 GLY A O 1
ATOM 2631 N N . PHE A 1 331 ? 13.465 18.699 -18.823 1.00 91.00 331 PHE A N 1
ATOM 2632 C CA . PHE A 1 331 ? 14.211 19.638 -17.997 1.00 91.00 331 PHE A CA 1
ATOM 2633 C C . PHE A 1 331 ? 15.715 19.382 -18.108 1.00 91.00 331 PHE A C 1
ATOM 2635 O O . PHE A 1 331 ? 16.165 18.242 -18.212 1.00 91.00 331 PHE A O 1
ATOM 2642 N N . GLU A 1 332 ? 16.521 20.434 -18.047 1.00 90.62 332 GLU A N 1
ATOM 2643 C CA . GLU A 1 332 ? 17.962 20.302 -17.845 1.00 90.62 332 GLU A CA 1
ATOM 2644 C C . GLU A 1 332 ? 18.249 20.020 -16.361 1.00 90.62 332 GLU A C 1
ATOM 2646 O O . GLU A 1 332 ? 17.804 20.752 -15.478 1.00 90.62 332 GLU A O 1
ATOM 2651 N N . LYS A 1 333 ? 19.014 18.967 -16.055 1.00 85.94 333 LYS A N 1
ATOM 2652 C CA . LYS A 1 333 ? 19.202 18.482 -14.678 1.00 85.94 333 LYS A CA 1
ATOM 2653 C C . LYS A 1 333 ? 19.959 19.459 -13.772 1.00 85.94 333 LYS A C 1
ATOM 2655 O O . LYS A 1 333 ? 19.763 19.444 -12.557 1.00 85.94 333 LYS A O 1
ATOM 2660 N N . SER A 1 334 ? 20.854 20.262 -14.349 1.00 84.44 334 SER A N 1
ATOM 2661 C CA . SER A 1 334 ? 21.707 21.218 -13.632 1.00 84.44 334 SER A CA 1
ATOM 2662 C C . SER A 1 334 ? 20.988 22.534 -13.333 1.00 84.44 334 SER A C 1
ATOM 2664 O O . SER A 1 334 ? 21.118 23.060 -12.229 1.00 84.44 334 SER A O 1
ATOM 2666 N N . THR A 1 335 ? 20.237 23.063 -14.301 1.00 84.69 335 THR A N 1
ATOM 2667 C CA . THR A 1 335 ? 19.583 24.376 -14.208 1.00 84.69 335 THR A CA 1
ATOM 2668 C C . THR A 1 335 ? 18.104 24.284 -13.836 1.00 84.69 335 THR A C 1
ATOM 2670 O O . THR A 1 335 ? 17.534 25.270 -13.373 1.00 84.69 335 THR A O 1
ATOM 2673 N N . GLY A 1 336 ? 17.471 23.124 -14.039 1.00 83.44 336 GLY A N 1
ATOM 2674 C CA . GLY A 1 336 ? 16.028 22.932 -13.905 1.00 83.44 336 GLY A CA 1
ATOM 2675 C C . GLY A 1 336 ? 15.209 23.613 -15.006 1.00 83.44 336 GLY A C 1
ATOM 2676 O O . GLY A 1 336 ? 13.984 23.644 -14.911 1.00 83.44 336 GLY A O 1
ATOM 2677 N N . GLN A 1 337 ? 15.851 24.182 -16.033 1.00 88.00 337 GLN A N 1
ATOM 2678 C CA . GLN A 1 337 ? 15.147 24.866 -17.115 1.00 88.00 337 GLN A CA 1
ATOM 2679 C C . GLN A 1 337 ? 14.434 23.872 -18.022 1.00 88.00 337 GLN A C 1
ATOM 2681 O O . GLN A 1 337 ? 14.965 22.813 -18.356 1.00 88.00 337 GLN A O 1
ATOM 2686 N N . ARG A 1 338 ? 13.228 24.234 -18.456 1.00 90.31 338 ARG A N 1
ATOM 2687 C CA . ARG A 1 338 ? 12.439 23.431 -19.384 1.00 90.31 338 ARG A CA 1
ATOM 2688 C C . ARG A 1 338 ? 13.057 23.450 -20.784 1.00 90.31 338 ARG A C 1
ATOM 2690 O O . ARG A 1 338 ? 13.249 24.518 -21.357 1.00 90.31 338 ARG A O 1
ATOM 2697 N N . ILE A 1 339 ? 13.300 22.271 -21.356 1.00 92.56 339 ILE A N 1
ATOM 2698 C CA . ILE A 1 339 ? 13.985 22.106 -22.652 1.00 92.56 339 ILE A CA 1
ATOM 2699 C C . ILE A 1 339 ? 13.060 21.680 -23.797 1.00 92.56 339 ILE A C 1
ATOM 2701 O O . ILE A 1 339 ? 13.390 21.913 -24.959 1.00 92.56 339 ILE A O 1
ATOM 2705 N N . GLY A 1 340 ? 11.909 21.065 -23.512 1.00 92.75 340 GLY A N 1
ATOM 2706 C CA . GLY A 1 340 ? 11.009 20.590 -24.562 1.00 92.75 340 GLY A CA 1
ATOM 2707 C C . GLY A 1 340 ? 9.885 19.683 -24.078 1.00 92.75 340 GLY A C 1
ATOM 2708 O O . GLY A 1 340 ? 9.632 19.553 -22.877 1.00 92.75 340 GLY A O 1
ATOM 2709 N N . VAL A 1 341 ? 9.203 19.065 -25.040 1.00 93.75 341 VAL A N 1
ATOM 2710 C CA . VAL A 1 341 ? 8.106 18.114 -24.820 1.00 93.75 341 VAL A CA 1
ATOM 2711 C C . VAL A 1 341 ? 8.358 16.852 -25.636 1.00 93.75 341 VAL A C 1
ATOM 2713 O O . VAL A 1 341 ? 8.750 16.938 -26.795 1.00 93.75 341 VAL A O 1
ATOM 2716 N N . LEU A 1 342 ? 8.117 15.693 -25.034 1.00 94.25 342 LEU A N 1
ATOM 2717 C CA . LEU A 1 342 ? 8.262 14.379 -25.650 1.00 94.25 342 LEU A CA 1
ATOM 2718 C C . LEU A 1 342 ? 6.877 13.717 -25.733 1.00 94.25 342 LEU A C 1
ATOM 2720 O O . LEU A 1 342 ? 6.202 13.511 -24.719 1.00 94.25 342 LEU A O 1
ATOM 2724 N N . THR A 1 343 ? 6.444 13.440 -26.964 1.00 94.19 343 THR A N 1
ATOM 2725 C CA . THR A 1 343 ? 5.143 12.847 -27.321 1.00 94.19 343 THR A CA 1
ATOM 2726 C C . THR A 1 343 ? 5.319 11.373 -27.721 1.00 94.19 343 THR A C 1
ATOM 2728 O O . THR A 1 343 ? 6.446 10.903 -27.801 1.00 94.19 343 THR A O 1
ATOM 2731 N N . PRO A 1 344 ? 4.256 10.599 -28.007 1.00 92.19 344 PRO A N 1
ATOM 2732 C CA . PRO A 1 344 ? 4.416 9.216 -28.473 1.00 92.19 344 PRO A CA 1
ATOM 2733 C C . PRO A 1 344 ? 5.123 9.046 -29.829 1.00 92.19 344 PRO A C 1
ATOM 2735 O O . PRO A 1 344 ? 5.376 7.911 -30.220 1.00 92.19 344 PRO A O 1
ATOM 2738 N N . GLN A 1 345 ? 5.370 10.129 -30.574 1.00 90.06 345 GLN A N 1
ATOM 2739 C CA . GLN A 1 345 ? 5.930 10.080 -31.933 1.00 90.06 345 GLN A CA 1
ATOM 2740 C C . GLN A 1 345 ? 7.226 10.885 -32.074 1.00 90.06 345 GLN A C 1
ATOM 2742 O O . GLN A 1 345 ? 8.108 10.506 -32.842 1.00 90.06 345 GLN A O 1
ATOM 2747 N N . ASP A 1 346 ? 7.349 12.002 -31.355 1.00 91.25 346 ASP A N 1
ATOM 2748 C CA . ASP A 1 346 ? 8.449 12.944 -31.543 1.00 91.25 346 ASP A CA 1
ATOM 2749 C C . ASP A 1 346 ? 8.881 13.655 -30.254 1.00 91.25 346 ASP A C 1
ATOM 2751 O O . ASP A 1 346 ? 8.161 13.715 -29.251 1.00 91.25 346 ASP A O 1
ATOM 2755 N N . ILE A 1 347 ? 10.090 14.216 -30.300 1.00 92.31 347 ILE A N 1
ATOM 2756 C CA . ILE A 1 347 ? 10.653 15.085 -29.268 1.00 92.31 347 ILE A CA 1
ATOM 2757 C C . ILE A 1 347 ? 10.739 16.503 -29.837 1.00 92.31 347 ILE A C 1
ATOM 2759 O O . ILE A 1 347 ? 11.439 16.757 -30.810 1.00 92.31 347 ILE A O 1
ATOM 2763 N N . LYS A 1 348 ? 10.048 17.461 -29.219 1.00 91.12 348 LYS A N 1
ATOM 2764 C CA . LYS A 1 348 ? 10.040 18.869 -29.643 1.00 91.12 348 LYS A CA 1
ATOM 2765 C C . LYS A 1 348 ? 10.823 19.731 -28.664 1.00 91.12 348 LYS A C 1
ATOM 2767 O O . LYS A 1 348 ? 10.290 20.172 -27.640 1.00 91.12 348 LYS A O 1
ATOM 2772 N N . LEU A 1 349 ? 12.085 20.005 -28.992 1.00 88.75 349 LEU A N 1
ATOM 2773 C CA . LEU A 1 349 ? 12.937 20.912 -28.216 1.00 88.75 349 LEU A CA 1
ATOM 2774 C C . LEU A 1 349 ? 12.540 22.384 -28.417 1.00 88.75 349 LEU A C 1
ATOM 2776 O O . LEU A 1 349 ? 12.040 22.771 -29.470 1.00 88.75 349 LEU A O 1
ATOM 2780 N N . GLY A 1 350 ? 12.739 23.213 -27.389 1.00 83.31 350 GLY A N 1
ATOM 2781 C CA . GLY A 1 350 ? 12.457 24.656 -27.408 1.00 83.31 350 GLY A CA 1
ATOM 2782 C C . GLY A 1 350 ? 10.970 25.033 -27.415 1.00 83.31 350 GLY A C 1
ATOM 2783 O O . GLY A 1 350 ? 10.632 26.215 -27.440 1.00 83.31 350 GLY A O 1
ATOM 2784 N N . THR A 1 351 ? 10.063 24.050 -27.384 1.00 78.44 351 THR A N 1
ATOM 2785 C CA . THR A 1 351 ? 8.618 24.297 -27.315 1.00 78.44 351 THR A CA 1
ATOM 2786 C C . THR A 1 351 ? 8.119 24.212 -25.873 1.00 78.44 351 THR A C 1
ATOM 2788 O O . THR A 1 351 ? 8.195 23.172 -25.222 1.00 78.44 351 THR A O 1
ATOM 2791 N N . HIS A 1 352 ? 7.585 25.326 -25.366 1.00 71.75 352 HIS A N 1
ATOM 2792 C CA . HIS A 1 352 ? 6.974 25.389 -24.030 1.00 71.75 352 HIS A CA 1
ATOM 2793 C C . HIS A 1 352 ? 5.452 25.171 -24.065 1.00 71.75 352 HIS A C 1
ATOM 2795 O O . HIS A 1 352 ? 4.852 24.813 -23.051 1.00 71.75 352 HIS A O 1
ATOM 2801 N N . ASN A 1 353 ? 4.823 25.335 -25.232 1.00 66.75 353 ASN A N 1
ATOM 2802 C CA . ASN A 1 353 ? 3.395 25.093 -25.417 1.00 66.75 353 ASN A CA 1
ATOM 2803 C C . ASN A 1 353 ? 3.149 23.761 -26.119 1.00 66.75 353 ASN A C 1
ATOM 2805 O O . ASN A 1 353 ? 3.667 23.509 -27.206 1.00 66.75 353 ASN A O 1
ATOM 2809 N N . HIS A 1 354 ? 2.309 22.936 -25.500 1.00 65.81 354 HIS A N 1
ATOM 2810 C CA . HIS A 1 354 ? 1.827 21.690 -26.069 1.00 65.81 354 HIS A CA 1
ATOM 2811 C C . HIS A 1 354 ? 0.433 21.920 -26.667 1.00 65.81 354 HIS A C 1
ATOM 2813 O O . HIS A 1 354 ? -0.547 21.999 -25.937 1.00 65.81 354 HIS A O 1
ATOM 2819 N N . ASN A 1 355 ? 0.363 22.045 -27.996 1.00 63.84 355 ASN A N 1
ATOM 2820 C CA . ASN A 1 355 ? -0.890 22.130 -28.764 1.00 63.84 355 ASN A CA 1
ATOM 2821 C C . ASN A 1 355 ? -1.094 20.908 -29.682 1.00 63.84 355 ASN A C 1
ATOM 2823 O O . ASN A 1 355 ? -1.888 20.968 -30.617 1.00 63.84 355 ASN A O 1
ATOM 2827 N N . SER A 1 356 ? -0.346 19.818 -29.491 1.00 60.69 356 SER A N 1
ATOM 2828 C CA . SER A 1 356 ? -0.473 18.640 -30.355 1.00 60.69 356 SER A CA 1
ATOM 2829 C C . SER A 1 356 ? -1.578 17.707 -29.871 1.00 60.69 356 SER A C 1
ATOM 2831 O O . SER A 1 356 ? -1.659 17.408 -28.688 1.00 60.69 356 SER A O 1
ATOM 2833 N N . GLU A 1 357 ? -2.358 17.166 -30.806 1.00 73.69 357 GLU A N 1
ATOM 2834 C CA . GLU A 1 357 ? -3.369 16.120 -30.562 1.00 73.69 357 GLU A CA 1
ATOM 2835 C C . GLU A 1 357 ? -2.759 14.753 -30.182 1.00 73.69 357 GLU A C 1
ATOM 2837 O O . GLU A 1 357 ? -3.481 13.787 -29.952 1.00 73.69 357 GLU A O 1
ATOM 2842 N N . LEU A 1 358 ? -1.427 14.662 -30.119 1.00 86.06 358 LEU A N 1
ATOM 2843 C CA . LEU A 1 358 ? -0.673 13.439 -29.863 1.00 86.06 358 LEU A CA 1
ATOM 2844 C C . LEU A 1 358 ? -0.331 13.322 -28.376 1.00 86.06 358 LEU A C 1
ATOM 2846 O O . LEU A 1 358 ? 0.534 14.039 -27.871 1.00 86.06 358 LEU A O 1
ATOM 2850 N N . TYR A 1 359 ? -0.991 12.388 -27.698 1.00 92.00 359 TYR A N 1
ATOM 2851 C CA . TYR A 1 359 ? -0.810 12.094 -26.278 1.00 92.00 359 TYR A CA 1
ATOM 2852 C C . TYR A 1 359 ? -0.628 10.597 -26.034 1.00 92.00 359 TYR A C 1
ATOM 2854 O O . TYR A 1 359 ? -1.114 9.765 -26.800 1.00 92.00 359 TYR A O 1
ATOM 2862 N N . PHE A 1 360 ? 0.044 10.247 -24.937 1.00 94.44 360 PHE A N 1
ATOM 2863 C CA . PHE A 1 360 ? 0.094 8.862 -24.485 1.00 94.44 360 PHE A CA 1
ATOM 2864 C C . PHE A 1 360 ? -1.284 8.436 -23.955 1.00 94.44 360 PHE A C 1
ATOM 2866 O O . PHE A 1 360 ? -1.885 9.111 -23.116 1.00 94.44 360 PHE A O 1
ATOM 2873 N N . GLU A 1 361 ? -1.794 7.308 -24.450 1.00 93.81 361 GLU A N 1
ATOM 2874 C CA . GLU A 1 361 ? -3.074 6.725 -24.013 1.00 93.81 361 GLU A CA 1
ATOM 2875 C C . GLU A 1 361 ? -2.982 6.072 -22.628 1.00 93.81 361 GLU A C 1
ATOM 2877 O O . GLU A 1 361 ? -3.978 5.971 -21.917 1.00 93.81 361 GLU A O 1
ATOM 2882 N N . GLU A 1 362 ? -1.778 5.674 -22.231 1.00 93.19 362 GLU A N 1
ATOM 2883 C CA . GLU A 1 362 ? -1.432 5.022 -20.969 1.00 93.19 362 GLU A CA 1
ATOM 2884 C C . GLU A 1 362 ? -0.220 5.735 -20.367 1.00 93.19 362 GLU A C 1
ATOM 2886 O O . GLU A 1 362 ? 0.526 6.380 -21.098 1.00 93.19 362 GLU A O 1
ATOM 2891 N N . VAL A 1 363 ? 0.011 5.627 -19.057 1.00 93.06 363 VAL A N 1
ATOM 2892 C CA . VAL A 1 363 ? 1.183 6.267 -18.440 1.00 93.06 363 VAL A CA 1
ATOM 2893 C C . VAL A 1 363 ? 2.426 5.389 -18.670 1.00 93.06 363 VAL A C 1
ATOM 2895 O O . VAL A 1 363 ? 2.469 4.260 -18.178 1.00 93.06 363 VAL A O 1
ATOM 2898 N N . PRO A 1 364 ? 3.431 5.872 -19.417 1.00 95.06 364 PRO A N 1
ATOM 2899 C CA . PRO A 1 364 ? 4.657 5.133 -19.697 1.00 95.06 364 PRO A CA 1
ATOM 2900 C C . PRO A 1 364 ? 5.617 5.121 -18.502 1.00 95.06 364 PRO A C 1
ATOM 2902 O O . PRO A 1 364 ? 5.776 6.114 -17.795 1.00 95.06 364 PRO A O 1
ATOM 2905 N N . VAL A 1 365 ? 6.310 3.998 -18.336 1.00 93.94 365 VAL A N 1
ATOM 2906 C CA . VAL A 1 365 ? 7.380 3.768 -17.363 1.00 93.94 365 VAL A CA 1
ATOM 2907 C C . VAL A 1 365 ? 8.706 3.635 -18.112 1.00 93.94 365 VAL A C 1
ATOM 2909 O O . VAL A 1 365 ? 8.772 2.885 -19.088 1.00 93.94 365 VAL A O 1
ATOM 2912 N N . PRO A 1 366 ? 9.776 4.319 -17.686 1.00 94.00 366 PRO A N 1
ATOM 2913 C CA . PRO A 1 366 ? 11.107 4.117 -18.239 1.00 94.00 366 PRO A CA 1
ATOM 2914 C C . PRO A 1 366 ? 11.652 2.745 -17.829 1.00 94.00 366 PRO A C 1
ATOM 2916 O O . PRO A 1 366 ? 11.762 2.425 -16.646 1.00 94.00 366 PRO A O 1
ATOM 2919 N N . VAL A 1 367 ? 12.009 1.927 -18.818 1.00 93.38 367 VAL A N 1
ATOM 2920 C CA . VAL A 1 367 ? 12.711 0.650 -18.608 1.00 93.38 367 VAL A CA 1
ATOM 2921 C C . VAL A 1 367 ? 14.209 0.900 -18.450 1.00 93.38 367 VAL A C 1
ATOM 2923 O O . VAL A 1 367 ? 14.875 0.273 -17.627 1.00 93.38 367 VAL A O 1
ATOM 2926 N N . ASN A 1 368 ? 14.7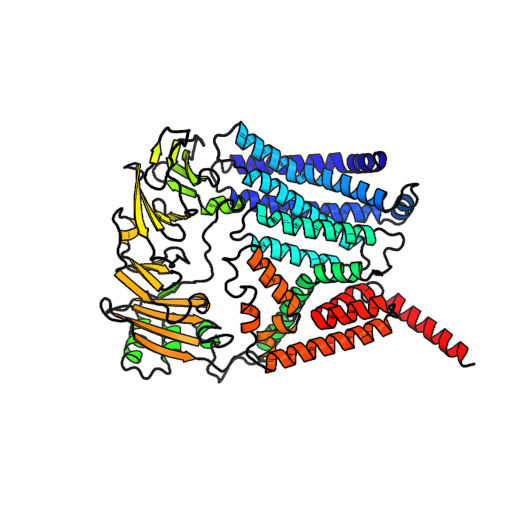43 1.817 -19.252 1.00 92.25 368 ASN A N 1
ATOM 2927 C CA . ASN A 1 368 ? 16.123 2.283 -19.213 1.00 92.25 368 ASN A CA 1
ATOM 2928 C C . ASN A 1 368 ? 16.180 3.743 -19.715 1.00 92.25 368 ASN A C 1
ATOM 2930 O O . ASN A 1 368 ? 15.148 4.404 -19.816 1.00 92.25 368 ASN A O 1
ATOM 2934 N N . ASP A 1 369 ? 17.378 4.238 -20.035 1.00 91.88 369 ASP A N 1
ATOM 2935 C CA . ASP A 1 369 ? 17.597 5.627 -20.457 1.00 91.88 369 ASP A CA 1
ATOM 2936 C C . ASP A 1 369 ? 17.015 5.953 -21.853 1.00 91.88 369 ASP A C 1
ATOM 2938 O O . ASP A 1 369 ? 16.926 7.124 -22.197 1.00 91.88 369 ASP A O 1
ATOM 2942 N N . SER A 1 370 ? 16.608 4.962 -22.657 1.00 92.88 370 SER A N 1
ATOM 2943 C CA . SER A 1 370 ? 16.133 5.140 -24.044 1.00 92.88 370 SER A CA 1
ATOM 2944 C C . SER A 1 370 ? 14.888 4.318 -24.393 1.00 92.88 370 SER A C 1
ATOM 2946 O O . SER A 1 370 ? 14.508 4.241 -25.558 1.00 92.88 370 SER A O 1
ATOM 2948 N N . VAL A 1 371 ? 14.249 3.671 -23.417 1.00 95.62 371 VAL A N 1
ATOM 2949 C CA . VAL A 1 371 ? 13.097 2.791 -23.636 1.00 95.62 371 VAL A CA 1
ATOM 2950 C C . VAL A 1 371 ? 12.007 3.117 -22.634 1.00 95.62 371 VAL A C 1
ATOM 2952 O O . VAL A 1 371 ? 12.220 3.097 -21.419 1.00 95.62 371 VAL A O 1
ATOM 2955 N N . LEU A 1 372 ? 10.815 3.366 -23.162 1.00 96.81 372 LEU A N 1
ATOM 2956 C CA . LEU A 1 372 ? 9.592 3.575 -22.402 1.00 96.81 372 LEU A CA 1
ATOM 2957 C C . LEU A 1 372 ? 8.652 2.392 -22.615 1.00 96.81 372 LEU A C 1
ATOM 2959 O O . LEU A 1 372 ? 8.595 1.810 -23.693 1.00 96.81 372 LEU A O 1
ATOM 2963 N N . MET A 1 373 ? 7.872 2.055 -21.600 1.00 96.12 373 MET A N 1
ATOM 2964 C CA . MET A 1 373 ? 6.932 0.946 -21.649 1.00 96.12 373 MET A CA 1
ATOM 2965 C C . MET A 1 373 ? 5.614 1.349 -21.004 1.00 96.12 373 MET A C 1
ATOM 2967 O O . MET A 1 373 ? 5.586 1.800 -19.863 1.00 96.12 373 MET A O 1
ATOM 2971 N N . THR A 1 374 ? 4.517 1.185 -21.730 1.00 95.31 374 THR A N 1
ATOM 2972 C CA . THR A 1 374 ? 3.165 1.284 -21.179 1.00 95.31 374 THR A CA 1
ATOM 2973 C C . THR A 1 374 ? 2.609 -0.114 -20.911 1.00 95.31 374 THR A C 1
ATOM 2975 O O . THR A 1 374 ? 3.324 -1.111 -21.008 1.00 95.31 374 THR A O 1
ATOM 2978 N N . GLN A 1 375 ? 1.328 -0.209 -20.567 1.00 92.38 375 GLN A N 1
ATOM 2979 C CA . GLN A 1 375 ? 0.671 -1.484 -20.314 1.00 92.38 375 GLN A CA 1
ATOM 2980 C C . GLN A 1 375 ? 0.518 -2.329 -21.593 1.00 92.38 375 GLN A C 1
ATOM 2982 O O . GLN A 1 375 ? 0.377 -3.547 -21.500 1.00 92.38 375 GLN A O 1
ATOM 2987 N N . THR A 1 376 ? 0.579 -1.711 -22.775 1.00 95.69 376 THR A N 1
ATOM 2988 C CA . THR A 1 376 ? 0.382 -2.385 -24.073 1.00 95.69 376 THR A CA 1
ATOM 2989 C C . THR A 1 376 ? 1.478 -2.137 -25.112 1.00 95.69 376 THR A C 1
ATOM 2991 O O . THR A 1 376 ? 1.545 -2.859 -26.107 1.00 95.69 376 THR A O 1
ATOM 2994 N N . LYS A 1 377 ? 2.358 -1.144 -24.927 1.00 96.88 377 LYS A N 1
ATOM 2995 C CA . LYS A 1 377 ? 3.360 -0.751 -25.935 1.00 96.88 377 LYS A CA 1
ATOM 2996 C C . LYS A 1 377 ? 4.749 -0.547 -25.338 1.00 96.88 377 LYS A C 1
ATOM 2998 O O . LYS A 1 377 ? 4.887 -0.113 -24.197 1.00 96.88 377 LYS A O 1
ATOM 3003 N N . ILE A 1 378 ? 5.777 -0.823 -26.135 1.00 97.12 378 ILE A N 1
ATOM 3004 C CA . ILE A 1 378 ? 7.181 -0.508 -25.851 1.00 97.12 378 ILE A CA 1
ATOM 3005 C C . ILE A 1 378 ? 7.655 0.493 -26.901 1.00 97.12 378 ILE A C 1
ATOM 3007 O O . ILE A 1 378 ? 7.487 0.263 -28.099 1.00 97.12 378 ILE A O 1
ATOM 3011 N N . TYR A 1 379 ? 8.263 1.582 -26.447 1.00 97.19 379 TYR A N 1
ATOM 3012 C CA . TYR A 1 379 ? 8.762 2.666 -27.280 1.00 97.19 379 TYR A CA 1
ATOM 3013 C C . TYR A 1 379 ? 10.280 2.795 -27.145 1.00 97.19 379 TYR A C 1
ATOM 3015 O O . TYR A 1 379 ? 10.798 2.760 -26.028 1.00 97.19 379 TYR A O 1
ATOM 3023 N N . ALA A 1 380 ? 10.969 3.001 -28.265 1.00 96.38 380 ALA A N 1
ATOM 3024 C CA . ALA A 1 380 ? 12.349 3.465 -28.302 1.00 96.38 380 ALA A CA 1
ATOM 3025 C C . ALA A 1 380 ? 12.339 4.988 -28.380 1.00 96.38 380 ALA A C 1
ATOM 3027 O O . ALA A 1 380 ? 11.594 5.578 -29.163 1.00 96.38 380 ALA A O 1
ATOM 3028 N N . VAL A 1 381 ? 13.175 5.617 -27.566 1.00 95.94 381 VAL A N 1
ATOM 3029 C CA . VAL A 1 381 ? 13.376 7.060 -27.537 1.00 95.94 381 VAL A CA 1
ATOM 3030 C C . VAL A 1 381 ? 14.770 7.346 -28.066 1.00 95.94 381 VAL A C 1
ATOM 3032 O O . VAL A 1 381 ? 15.762 7.008 -27.417 1.00 95.94 381 VAL A O 1
ATOM 3035 N N . ASN A 1 382 ? 14.845 7.999 -29.225 1.00 95.19 382 ASN A N 1
ATOM 3036 C CA . ASN A 1 382 ? 16.106 8.475 -29.767 1.00 95.19 382 ASN A CA 1
ATOM 3037 C C . ASN A 1 382 ? 16.229 9.991 -29.575 1.00 95.19 382 ASN A C 1
ATOM 3039 O O . ASN A 1 382 ? 15.589 10.793 -30.256 1.00 95.19 382 ASN A O 1
ATOM 3043 N N . PHE A 1 383 ? 17.098 10.389 -28.648 1.00 93.75 383 PHE A N 1
ATOM 3044 C CA . PHE A 1 383 ? 17.365 11.798 -28.359 1.00 93.75 383 PHE A CA 1
ATOM 3045 C C . PHE A 1 383 ? 18.247 12.499 -29.407 1.00 93.75 383 PHE A C 1
ATOM 3047 O O . PHE A 1 383 ? 18.203 13.726 -29.495 1.00 93.75 383 PHE A O 1
ATOM 3054 N N . ASP A 1 384 ? 19.041 11.763 -30.195 1.00 93.25 384 ASP A N 1
ATOM 3055 C CA . ASP A 1 384 ? 19.856 12.319 -31.286 1.00 93.25 384 ASP A CA 1
ATOM 3056 C C . ASP A 1 384 ? 18.978 12.749 -32.467 1.00 93.25 384 ASP A C 1
ATOM 3058 O O . ASP A 1 384 ? 19.115 13.865 -32.970 1.00 93.25 384 ASP A O 1
ATOM 3062 N N . TYR A 1 385 ? 18.047 11.882 -32.872 1.00 92.94 385 TYR A N 1
ATOM 3063 C CA . TYR A 1 385 ? 17.129 12.119 -33.989 1.00 92.94 385 TYR A CA 1
ATOM 3064 C C . TYR A 1 385 ? 15.799 12.745 -33.570 1.00 92.94 385 TYR A C 1
ATOM 3066 O O . TYR A 1 385 ? 15.021 13.137 -34.436 1.00 92.94 385 TYR A O 1
ATOM 3074 N N . GLN A 1 386 ? 15.557 12.891 -32.264 1.00 93.12 386 GLN A N 1
ATOM 3075 C CA . GLN A 1 386 ? 14.324 13.456 -31.706 1.00 93.12 386 GLN A CA 1
ATOM 3076 C C . GLN A 1 386 ? 13.065 12.675 -32.116 1.00 93.12 386 GLN A C 1
ATOM 3078 O O . GLN A 1 386 ? 11.979 13.241 -32.262 1.00 93.12 386 GLN A O 1
ATOM 3083 N N . THR A 1 387 ? 13.209 11.364 -32.287 1.00 93.31 387 THR A N 1
ATOM 3084 C CA . THR A 1 387 ? 12.156 10.448 -32.730 1.00 93.31 387 THR A CA 1
ATOM 3085 C C . THR A 1 387 ? 11.760 9.492 -31.620 1.00 93.31 387 THR A C 1
ATOM 3087 O O . THR A 1 387 ? 12.565 9.124 -30.758 1.00 93.31 387 THR A O 1
ATOM 3090 N N . ILE A 1 388 ? 10.496 9.073 -31.657 1.00 95.00 388 ILE A N 1
ATOM 3091 C CA . ILE A 1 388 ? 10.000 7.969 -30.845 1.00 95.00 388 ILE A CA 1
ATOM 3092 C C . ILE A 1 388 ? 9.354 6.954 -31.764 1.00 95.00 388 ILE A C 1
ATOM 3094 O O . ILE A 1 388 ? 8.427 7.271 -32.509 1.00 95.00 388 ILE A O 1
ATOM 3098 N N . SER A 1 389 ? 9.847 5.724 -31.701 1.00 95.50 389 SER A N 1
ATOM 3099 C CA . SER A 1 389 ? 9.309 4.610 -32.468 1.00 95.50 389 SER A CA 1
ATOM 3100 C C . SER A 1 389 ? 8.689 3.576 -31.538 1.00 95.50 389 SER A C 1
ATOM 3102 O O . SER A 1 389 ? 9.095 3.401 -30.389 1.00 95.50 389 SER A O 1
ATOM 3104 N N . THR A 1 390 ? 7.656 2.891 -32.023 1.00 96.19 390 THR A N 1
ATOM 3105 C CA . THR A 1 390 ? 7.093 1.738 -31.314 1.00 96.19 390 THR A CA 1
ATOM 3106 C C . THR A 1 390 ? 7.914 0.507 -31.675 1.00 96.19 390 THR A C 1
ATOM 3108 O O . THR A 1 390 ? 7.926 0.100 -32.833 1.00 96.19 390 THR A O 1
ATOM 3111 N N . ILE A 1 391 ? 8.572 -0.087 -30.680 1.00 95.94 391 ILE A N 1
ATOM 3112 C CA . ILE A 1 391 ? 9.365 -1.314 -30.837 1.00 95.94 391 ILE A CA 1
ATOM 3113 C C . ILE A 1 391 ? 8.444 -2.531 -30.827 1.00 95.94 391 ILE A C 1
ATOM 3115 O O . ILE A 1 391 ? 8.657 -3.488 -31.560 1.00 95.94 391 ILE A O 1
ATOM 3119 N N . TYR A 1 392 ? 7.421 -2.521 -29.972 1.00 96.94 392 TYR A N 1
ATOM 3120 C CA . TYR A 1 392 ? 6.500 -3.643 -29.846 1.00 96.94 392 TYR A CA 1
ATOM 3121 C C . TYR A 1 392 ? 5.147 -3.196 -29.297 1.00 96.94 392 TYR A C 1
ATOM 3123 O O . TYR A 1 392 ? 5.069 -2.293 -28.461 1.00 96.94 392 TYR A O 1
ATOM 3131 N N . GLN A 1 393 ? 4.088 -3.873 -29.731 1.00 96.56 393 GLN A N 1
ATOM 3132 C CA . GLN A 1 393 ? 2.728 -3.699 -29.238 1.00 96.56 393 GLN A CA 1
ATOM 3133 C C . GLN A 1 393 ? 2.119 -5.072 -28.941 1.00 96.56 393 GLN A C 1
ATOM 3135 O O . GLN A 1 393 ? 2.242 -5.990 -29.750 1.00 96.56 393 GLN A O 1
ATOM 3140 N N . THR A 1 394 ? 1.470 -5.214 -27.784 1.00 95.69 394 THR A N 1
ATOM 3141 C CA . THR A 1 394 ? 0.774 -6.450 -27.406 1.00 95.69 394 THR A CA 1
ATOM 3142 C C . THR A 1 394 ? -0.444 -6.709 -28.289 1.00 95.69 394 THR A C 1
ATOM 3144 O O . THR A 1 394 ? -1.010 -5.798 -28.901 1.00 95.69 394 THR A O 1
ATOM 3147 N N . GLU A 1 395 ? -0.871 -7.971 -28.347 1.00 95.00 395 GLU A N 1
ATOM 3148 C CA . GLU A 1 395 ? -2.103 -8.333 -29.043 1.00 95.00 395 GLU A CA 1
ATOM 3149 C C . GLU A 1 395 ? -3.340 -7.742 -28.341 1.00 95.00 395 GLU A C 1
ATOM 3151 O O . GLU A 1 395 ? -3.313 -7.350 -27.170 1.00 95.00 395 GLU A O 1
ATOM 3156 N N . ALA A 1 396 ? -4.465 -7.664 -29.056 1.00 92.50 396 ALA A N 1
ATOM 3157 C CA . ALA A 1 396 ? -5.695 -7.109 -28.501 1.00 92.50 396 ALA A CA 1
ATOM 3158 C C . ALA A 1 396 ? -6.176 -7.923 -27.281 1.00 92.50 396 ALA A C 1
ATOM 3160 O O . ALA A 1 396 ? -6.412 -9.125 -27.373 1.00 92.50 396 ALA A O 1
ATOM 3161 N N . GLY A 1 397 ? -6.355 -7.256 -26.136 1.00 89.38 397 GLY A N 1
ATOM 3162 C CA . GLY A 1 397 ? -6.740 -7.903 -24.873 1.00 89.38 397 GLY A CA 1
ATOM 3163 C C . GLY A 1 397 ? -5.580 -8.547 -24.101 1.00 89.38 397 GLY A C 1
ATOM 3164 O O . GLY A 1 397 ? -5.802 -9.126 -23.036 1.00 89.38 397 GLY A O 1
ATOM 3165 N N . GLU A 1 398 ? -4.352 -8.431 -24.601 1.00 92.44 398 GLU A N 1
ATOM 3166 C CA . GLU A 1 398 ? -3.123 -8.795 -23.905 1.00 92.44 398 GLU A CA 1
ATOM 3167 C C . GLU A 1 398 ? -2.460 -7.532 -23.334 1.00 92.44 398 GLU A C 1
ATOM 3169 O O . GLU A 1 398 ? -2.406 -6.486 -23.981 1.00 92.44 398 GLU A O 1
ATOM 3174 N N . SER A 1 399 ? -1.945 -7.623 -22.110 1.00 92.50 399 SER A N 1
ATOM 3175 C CA . SER A 1 399 ? -1.284 -6.512 -21.427 1.00 92.50 399 SER A CA 1
ATOM 3176 C C . SER A 1 399 ? -0.020 -6.985 -20.737 1.00 92.50 399 SER A C 1
ATOM 3178 O O . SER A 1 399 ? 0.026 -8.100 -20.217 1.00 92.50 399 SER A O 1
ATOM 3180 N N . PHE A 1 400 ? 0.989 -6.134 -20.658 1.00 93.25 400 PHE A N 1
ATOM 3181 C CA . PHE A 1 400 ? 2.164 -6.394 -19.847 1.00 93.25 400 PHE A CA 1
ATOM 3182 C C . PHE A 1 400 ? 1.813 -6.446 -18.360 1.00 93.25 400 PHE A C 1
ATOM 3184 O O . PHE A 1 400 ? 1.011 -5.651 -17.866 1.00 93.25 400 PHE A O 1
ATOM 3191 N N . ILE A 1 401 ? 2.438 -7.381 -17.644 1.00 89.94 401 ILE A N 1
ATOM 3192 C CA . ILE A 1 401 ? 2.273 -7.553 -16.188 1.00 89.94 401 ILE A CA 1
ATOM 3193 C C . ILE A 1 401 ? 3.598 -7.406 -15.428 1.00 89.94 401 ILE A C 1
ATOM 3195 O O . ILE A 1 401 ? 3.649 -7.526 -14.208 1.00 89.94 401 ILE A O 1
ATOM 3199 N N . GLY A 1 402 ? 4.689 -7.122 -16.140 1.00 89.75 402 GLY A N 1
ATOM 3200 C CA . GLY A 1 402 ? 5.998 -6.892 -15.552 1.00 89.75 402 GLY A CA 1
ATOM 3201 C C . GLY A 1 402 ? 6.931 -6.145 -16.490 1.00 89.75 402 GLY A C 1
ATOM 3202 O O . GLY A 1 402 ? 6.716 -6.103 -17.700 1.00 89.75 402 GLY A O 1
ATOM 3203 N N . LEU A 1 403 ? 7.974 -5.559 -15.905 1.00 90.94 403 LEU A N 1
ATOM 3204 C CA . LEU A 1 403 ? 9.044 -4.921 -16.661 1.00 90.94 403 LEU A CA 1
ATOM 3205 C C . LEU A 1 403 ? 9.963 -5.965 -17.317 1.00 90.94 403 LEU A C 1
ATOM 3207 O O . LEU A 1 403 ? 10.062 -7.094 -16.817 1.00 90.94 403 LEU A O 1
ATOM 3211 N N . PRO A 1 404 ? 10.680 -5.591 -18.391 1.00 92.62 404 PRO A N 1
ATOM 3212 C CA . PRO A 1 404 ? 11.611 -6.478 -19.063 1.00 92.62 404 PRO A CA 1
ATOM 3213 C C . PRO A 1 404 ? 12.725 -6.916 -18.115 1.00 92.62 404 PRO A C 1
ATOM 3215 O O . PRO A 1 404 ? 13.347 -6.093 -17.439 1.00 92.62 404 PRO A O 1
ATOM 3218 N N . LYS A 1 405 ? 13.003 -8.219 -18.077 1.00 91.38 405 LYS A N 1
ATOM 3219 C CA . LYS A 1 405 ? 14.159 -8.765 -17.365 1.00 91.38 405 LYS A CA 1
ATOM 3220 C C . LYS A 1 405 ? 15.159 -9.323 -18.356 1.00 91.38 405 LYS A C 1
ATOM 3222 O O . LYS A 1 405 ? 14.844 -10.251 -19.106 1.00 91.38 405 LYS A O 1
ATOM 3227 N N . LEU A 1 406 ? 16.369 -8.775 -18.310 1.00 87.31 406 LEU A N 1
ATOM 3228 C CA . LEU A 1 406 ? 17.502 -9.303 -19.052 1.00 87.31 406 LEU A CA 1
ATOM 3229 C C . LEU A 1 406 ? 17.885 -10.670 -18.477 1.00 87.31 406 LEU A C 1
ATOM 3231 O O . LEU A 1 406 ? 18.173 -10.806 -17.286 1.00 87.31 406 LEU A O 1
ATOM 3235 N N . THR A 1 407 ? 17.867 -11.675 -19.336 1.00 79.62 407 THR A N 1
ATOM 3236 C CA . THR A 1 407 ? 18.409 -13.006 -19.087 1.00 79.62 407 THR A CA 1
ATOM 3237 C C . THR A 1 407 ? 19.723 -13.150 -19.851 1.00 79.62 407 THR A C 1
ATOM 3239 O O . THR A 1 407 ? 20.101 -12.276 -20.635 1.00 79.62 407 THR A O 1
ATOM 3242 N N . HIS A 1 408 ? 20.455 -14.243 -19.635 1.00 78.94 408 HIS A N 1
ATOM 3243 C CA . HIS A 1 408 ? 21.583 -14.550 -20.512 1.00 78.94 408 HIS A CA 1
ATOM 3244 C C . HIS A 1 408 ? 21.028 -14.715 -21.938 1.00 78.94 408 HIS A C 1
ATOM 3246 O O . HIS A 1 408 ? 20.066 -15.444 -22.144 1.00 78.94 408 HIS A O 1
ATOM 3252 N N . GLY A 1 409 ? 21.512 -13.905 -22.880 1.00 85.31 409 GLY A N 1
ATOM 3253 C CA . GLY A 1 409 ? 21.138 -13.984 -24.296 1.00 85.31 409 GLY A CA 1
ATOM 3254 C C . GLY A 1 409 ? 19.749 -13.477 -24.711 1.00 85.31 409 GLY A C 1
ATOM 3255 O O . GLY A 1 409 ? 19.547 -13.326 -25.911 1.00 85.31 409 GLY A O 1
ATOM 3256 N N . TYR A 1 410 ? 18.823 -13.169 -23.790 1.00 91.19 410 TYR A N 1
ATOM 3257 C CA . TYR A 1 410 ? 17.440 -12.770 -24.118 1.00 91.19 410 TYR A CA 1
ATOM 3258 C C . TYR A 1 410 ? 16.874 -11.710 -23.169 1.00 91.19 410 TYR A C 1
ATOM 3260 O O . TYR A 1 410 ? 17.384 -11.465 -22.078 1.00 91.19 410 TYR A O 1
ATOM 3268 N N . ILE A 1 411 ? 15.784 -11.073 -23.583 1.00 93.81 411 ILE A N 1
ATOM 3269 C CA . ILE A 1 411 ? 14.954 -10.227 -22.728 1.00 93.81 411 ILE A CA 1
ATOM 3270 C C . ILE A 1 411 ? 13.604 -10.896 -22.592 1.00 93.81 411 ILE A C 1
ATOM 3272 O O . ILE A 1 411 ? 12.911 -11.108 -23.581 1.00 93.81 411 ILE A O 1
ATOM 3276 N N . SER A 1 412 ? 13.232 -11.200 -21.356 1.00 94.25 412 SER A N 1
ATOM 3277 C CA . SER A 1 412 ? 11.947 -11.808 -21.038 1.00 94.25 412 SER A CA 1
ATOM 3278 C C . SER A 1 412 ? 10.969 -10.755 -20.531 1.00 94.25 412 SER A C 1
ATOM 3280 O O . SER A 1 412 ? 11.295 -9.968 -19.637 1.00 94.25 412 SER A O 1
ATOM 3282 N N . ILE A 1 413 ? 9.771 -10.737 -21.110 1.00 94.62 413 ILE A N 1
ATOM 3283 C CA . ILE A 1 413 ? 8.702 -9.807 -20.755 1.00 94.62 413 ILE A CA 1
ATOM 3284 C C . ILE A 1 413 ? 7.426 -10.617 -20.501 1.00 94.62 413 ILE A C 1
ATOM 3286 O O . ILE A 1 413 ? 6.900 -11.233 -21.432 1.00 94.62 413 ILE A O 1
ATOM 3290 N N . PRO A 1 414 ? 6.922 -10.662 -19.257 1.00 94.06 414 PRO A N 1
ATOM 3291 C CA . PRO A 1 414 ? 5.668 -11.336 -18.968 1.00 94.06 414 PRO A CA 1
ATOM 3292 C C . PRO A 1 414 ? 4.470 -10.466 -19.375 1.00 94.06 414 PRO A C 1
ATOM 3294 O O . PRO A 1 414 ? 4.377 -9.287 -19.015 1.00 94.06 414 PRO A O 1
ATOM 3297 N N . THR A 1 415 ? 3.517 -11.069 -20.080 1.00 94.50 415 THR A N 1
ATOM 3298 C CA . THR A 1 415 ? 2.194 -10.493 -20.363 1.00 94.50 415 THR A CA 1
ATOM 3299 C C . THR A 1 415 ? 1.120 -11.215 -19.557 1.00 94.50 415 THR A C 1
ATOM 3301 O O . THR A 1 415 ? 1.433 -12.129 -18.802 1.00 94.50 415 THR A O 1
ATOM 3304 N N . SER A 1 416 ? -0.146 -10.821 -19.701 1.00 91.88 416 SER A N 1
ATOM 3305 C CA . SER A 1 416 ? -1.305 -11.481 -19.094 1.00 91.88 416 SER A CA 1
ATOM 3306 C C . SER A 1 416 ? -1.648 -12.837 -19.727 1.00 91.88 416 SER A C 1
ATOM 3308 O O . SER A 1 416 ? -2.485 -13.561 -19.193 1.00 91.88 416 SER A O 1
ATOM 3310 N N . GLN A 1 417 ? -1.021 -13.213 -20.844 1.00 92.88 417 GLN A N 1
ATOM 3311 C CA . GLN A 1 417 ? -1.341 -14.455 -21.562 1.00 92.88 417 GLN A CA 1
ATOM 3312 C C . GLN A 1 417 ? -0.129 -15.368 -21.773 1.00 92.88 417 GLN A C 1
ATOM 3314 O O . GLN A 1 417 ? -0.285 -16.590 -21.822 1.00 92.88 417 GLN A O 1
ATOM 3319 N N . ARG A 1 418 ? 1.076 -14.801 -21.881 1.00 94.00 418 ARG A N 1
ATOM 3320 C CA . ARG A 1 418 ? 2.292 -15.537 -22.235 1.00 94.00 418 ARG A CA 1
ATOM 3321 C C . ARG A 1 418 ? 3.555 -14.814 -21.777 1.00 94.00 418 ARG A C 1
ATOM 3323 O O . ARG A 1 418 ? 3.522 -13.680 -21.302 1.00 94.00 418 ARG A O 1
ATOM 3330 N N . ILE A 1 419 ? 4.691 -15.478 -21.934 1.00 94.31 419 ILE A N 1
ATOM 3331 C CA . ILE A 1 419 ? 6.011 -14.859 -21.814 1.00 94.31 419 ILE A CA 1
ATOM 3332 C C . ILE A 1 419 ? 6.526 -14.593 -23.214 1.00 94.31 419 ILE A C 1
ATOM 3334 O O . ILE A 1 419 ? 6.610 -15.516 -24.024 1.00 94.31 419 ILE A O 1
ATOM 3338 N N . LEU A 1 420 ? 6.934 -13.358 -23.462 1.00 94.81 420 LEU A N 1
ATOM 3339 C CA . LEU A 1 420 ? 7.596 -12.969 -24.695 1.00 94.81 420 LEU A CA 1
ATOM 3340 C C . LEU A 1 420 ? 9.102 -12.903 -24.456 1.00 94.81 420 LEU A C 1
ATOM 3342 O O . LEU A 1 420 ? 9.550 -12.332 -23.458 1.00 94.81 420 LEU A O 1
ATOM 3346 N N . MET A 1 421 ? 9.883 -13.487 -25.361 1.00 93.94 421 MET A N 1
ATOM 3347 C CA . MET A 1 421 ? 11.341 -13.426 -25.330 1.00 93.94 421 MET A CA 1
ATOM 3348 C C . MET A 1 421 ? 11.872 -12.741 -26.574 1.00 93.94 421 MET A C 1
ATOM 3350 O O . MET A 1 421 ? 11.586 -13.161 -27.691 1.00 93.94 421 MET A O 1
ATOM 3354 N N . PHE A 1 422 ? 12.690 -11.720 -26.372 1.00 94.81 422 PHE A N 1
ATOM 3355 C CA . PHE A 1 422 ? 13.286 -10.926 -27.436 1.00 94.81 422 PHE A CA 1
ATOM 3356 C C . PHE A 1 422 ? 14.806 -11.057 -27.430 1.00 94.81 422 PHE A C 1
ATOM 3358 O O . PHE A 1 422 ? 15.416 -11.362 -26.401 1.00 94.81 422 PHE A O 1
ATOM 3365 N N . ASN A 1 423 ? 15.427 -10.785 -28.577 1.00 93.50 423 ASN A N 1
ATOM 3366 C CA . ASN A 1 423 ? 16.869 -10.574 -28.639 1.00 93.50 423 ASN A CA 1
ATOM 3367 C C . ASN A 1 423 ? 17.236 -9.322 -27.806 1.00 93.50 423 ASN A C 1
ATOM 3369 O O . ASN A 1 423 ? 16.516 -8.325 -27.887 1.00 93.50 423 ASN A O 1
ATOM 3373 N N . PRO A 1 424 ? 18.338 -9.316 -27.032 1.00 91.94 424 PRO A N 1
ATOM 3374 C CA . PRO A 1 424 ? 18.776 -8.154 -26.265 1.00 91.94 424 PRO A CA 1
ATOM 3375 C C . PRO A 1 424 ? 18.963 -6.875 -27.088 1.00 91.94 424 PRO A C 1
ATOM 3377 O O . PRO A 1 424 ? 18.823 -5.779 -26.545 1.00 91.94 424 PRO A O 1
ATOM 3380 N N . THR A 1 425 ? 19.216 -6.999 -28.396 1.00 91.44 425 THR A N 1
ATOM 3381 C CA . THR A 1 425 ? 19.276 -5.859 -29.323 1.00 91.44 425 THR A CA 1
ATOM 3382 C C . THR A 1 425 ? 17.957 -5.091 -29.424 1.00 91.44 425 THR A C 1
ATOM 3384 O O . THR A 1 425 ? 17.975 -3.938 -29.840 1.00 91.44 425 THR A O 1
ATOM 3387 N N . MET A 1 426 ? 16.831 -5.671 -28.986 1.00 91.88 426 MET A N 1
ATOM 3388 C CA . MET A 1 426 ? 15.526 -5.004 -28.923 1.00 91.88 426 MET A CA 1
ATOM 3389 C C . MET A 1 426 ? 15.592 -3.663 -28.181 1.00 91.88 426 MET A C 1
ATOM 3391 O O . MET A 1 426 ? 14.987 -2.697 -28.621 1.00 91.88 426 MET A O 1
ATOM 3395 N N . LEU A 1 427 ? 16.337 -3.570 -27.073 1.00 87.62 427 LEU A N 1
ATOM 3396 C CA . LEU A 1 427 ? 16.428 -2.320 -26.297 1.00 87.62 427 LEU A CA 1
ATOM 3397 C C . LEU A 1 427 ? 17.375 -1.283 -26.915 1.00 87.62 427 LEU A C 1
ATOM 3399 O O . LEU A 1 427 ? 17.547 -0.206 -26.348 1.00 87.62 427 LEU A O 1
ATOM 3403 N N . GLN A 1 428 ? 18.030 -1.631 -28.022 1.00 88.06 428 GLN A N 1
ATOM 3404 C CA . GLN A 1 428 ? 18.998 -0.794 -28.730 1.00 88.06 428 GLN A CA 1
ATOM 3405 C C . GLN A 1 428 ? 18.527 -0.426 -30.142 1.00 88.06 428 GLN A C 1
ATOM 3407 O O . GLN A 1 428 ? 19.170 0.393 -30.790 1.00 88.06 428 GLN A O 1
ATOM 3412 N N . THR A 1 429 ? 17.443 -1.038 -30.628 1.00 88.38 429 THR A N 1
ATOM 3413 C CA . THR A 1 429 ? 16.889 -0.785 -31.960 1.00 88.38 429 THR A CA 1
ATOM 3414 C C . THR A 1 429 ? 15.656 0.109 -31.884 1.00 88.38 429 THR A C 1
ATOM 3416 O O . THR A 1 429 ? 14.929 0.114 -30.892 1.00 88.38 429 THR A O 1
ATOM 3419 N N . GLU A 1 430 ? 15.417 0.846 -32.962 1.00 89.81 430 GLU A N 1
ATOM 3420 C CA . GLU A 1 430 ? 14.181 1.599 -33.194 1.00 89.81 430 GLU A CA 1
ATOM 3421 C C . GLU A 1 430 ? 13.177 0.819 -34.052 1.00 89.81 430 GLU A C 1
ATOM 3423 O O . GLU A 1 430 ? 12.045 1.267 -34.241 1.00 89.81 430 GLU A O 1
ATOM 3428 N N . GLU A 1 431 ? 13.588 -0.327 -34.592 1.00 91.44 431 GLU A N 1
ATOM 3429 C CA . GLU A 1 431 ? 12.763 -1.155 -35.464 1.00 91.44 431 GLU A CA 1
ATOM 3430 C C . GLU A 1 431 ? 11.749 -1.983 -34.670 1.00 91.44 431 GLU A C 1
ATOM 3432 O O . GLU A 1 431 ? 11.952 -2.307 -33.497 1.00 91.44 431 GLU A O 1
ATOM 3437 N N . LEU A 1 432 ? 10.656 -2.357 -35.341 1.00 93.44 432 LEU A N 1
ATOM 3438 C CA . LEU A 1 432 ? 9.662 -3.256 -34.774 1.00 93.44 432 LEU A CA 1
ATOM 3439 C C . LEU A 1 432 ? 10.324 -4.610 -34.476 1.00 93.44 432 LEU A C 1
ATOM 3441 O O . LEU A 1 432 ? 10.807 -5.288 -35.382 1.00 93.44 432 LEU A O 1
ATOM 3445 N N . ALA A 1 433 ? 10.354 -4.996 -33.206 1.00 93.06 433 ALA A N 1
ATOM 3446 C CA . ALA A 1 433 ? 10.934 -6.249 -32.764 1.00 93.06 433 ALA A CA 1
ATOM 3447 C C . ALA A 1 433 ? 9.866 -7.338 -32.711 1.00 93.06 433 ALA A C 1
ATOM 3449 O O . ALA A 1 433 ? 8.799 -7.154 -32.129 1.00 93.06 433 ALA A O 1
ATOM 3450 N N . GLU A 1 434 ? 10.186 -8.509 -33.248 1.00 93.12 434 GLU A N 1
ATOM 3451 C CA . GLU A 1 434 ? 9.353 -9.697 -33.097 1.00 93.12 434 GLU A CA 1
ATOM 3452 C C . GLU A 1 434 ? 9.888 -10.577 -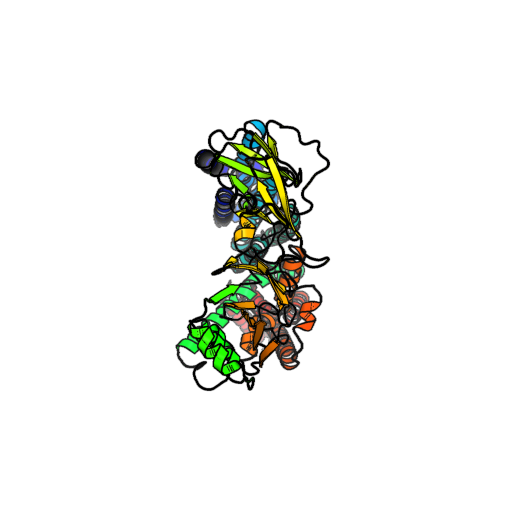31.958 1.00 93.12 434 GLU A C 1
ATOM 3454 O O . GLU A 1 434 ? 11.109 -10.691 -31.776 1.00 93.12 434 GLU A O 1
ATOM 3459 N N . PRO A 1 435 ? 9.004 -11.195 -31.155 1.00 93.44 435 PRO A N 1
ATOM 3460 C CA . PRO A 1 435 ? 9.429 -12.134 -30.132 1.00 93.44 435 PRO A CA 1
ATOM 3461 C C . PRO A 1 435 ? 10.055 -13.360 -30.803 1.00 93.44 435 PRO A C 1
ATOM 3463 O O . PRO A 1 435 ? 9.454 -13.990 -31.669 1.00 93.44 435 PRO A O 1
ATOM 3466 N N . VAL A 1 436 ? 11.260 -13.724 -30.368 1.00 91.94 436 VAL A N 1
ATOM 3467 C CA . VAL A 1 436 ? 11.966 -14.931 -30.823 1.00 91.94 436 VAL A CA 1
ATOM 3468 C C . VAL A 1 436 ? 11.237 -16.178 -30.333 1.00 91.94 436 VAL A C 1
ATOM 3470 O O . VAL A 1 436 ? 11.125 -17.161 -31.057 1.00 91.94 436 VAL A O 1
ATOM 3473 N N . VAL A 1 437 ? 10.744 -16.133 -29.092 1.00 91.69 437 VAL A N 1
ATOM 3474 C CA . VAL A 1 437 ? 9.965 -17.210 -28.477 1.00 91.69 437 VAL A CA 1
ATOM 3475 C C . VAL A 1 437 ? 8.787 -16.614 -27.717 1.00 91.69 437 VAL A C 1
ATOM 3477 O O . VAL A 1 437 ? 8.908 -15.579 -27.058 1.00 91.69 437 VAL A O 1
ATOM 3480 N N . SER A 1 438 ? 7.647 -17.295 -27.805 1.00 93.12 438 SER A N 1
ATOM 3481 C CA . SER A 1 438 ? 6.413 -16.954 -27.106 1.00 93.12 438 SER A CA 1
ATOM 3482 C C . SER A 1 438 ? 5.878 -18.202 -26.405 1.00 93.12 438 SER A C 1
ATOM 3484 O O . SER A 1 438 ? 5.496 -19.165 -27.072 1.00 93.12 438 SER A O 1
ATOM 3486 N N . ILE A 1 439 ? 5.901 -18.195 -25.067 1.00 93.19 439 ILE A N 1
ATOM 3487 C CA . ILE A 1 439 ? 5.466 -19.321 -24.225 1.00 93.19 439 ILE A CA 1
ATOM 3488 C C . ILE A 1 439 ? 4.128 -18.967 -23.586 1.00 93.19 439 ILE A C 1
ATOM 3490 O O . ILE A 1 439 ? 4.087 -18.185 -22.632 1.00 93.19 439 ILE A O 1
ATOM 3494 N N . GLU A 1 440 ? 3.043 -19.559 -24.081 1.00 93.94 440 GLU A N 1
ATOM 3495 C CA . GLU A 1 440 ? 1.709 -19.406 -23.494 1.00 93.94 440 GLU A CA 1
ATOM 3496 C C . GLU A 1 440 ? 1.640 -19.952 -22.069 1.00 93.94 440 GLU A C 1
ATOM 3498 O O . GLU A 1 440 ? 2.262 -20.965 -21.722 1.00 93.94 440 GLU A O 1
ATOM 3503 N N . TYR A 1 441 ? 0.855 -19.282 -21.228 1.00 93.12 441 TYR A N 1
ATOM 3504 C CA . TYR A 1 441 ? 0.590 -19.804 -19.902 1.00 93.12 441 TYR A CA 1
ATOM 3505 C C . TYR A 1 441 ? -0.364 -20.998 -19.966 1.00 93.12 441 TYR A C 1
ATOM 3507 O O . TYR A 1 441 ? -1.407 -20.935 -20.614 1.00 93.12 441 TYR A O 1
ATOM 3515 N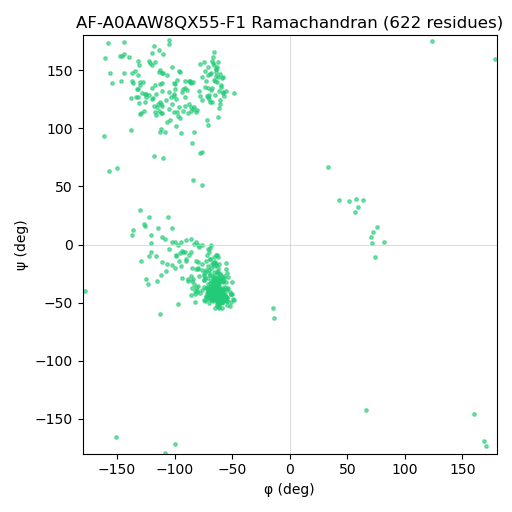 N . PRO A 1 442 ? -0.071 -22.078 -19.225 1.00 91.00 442 PRO A N 1
ATOM 3516 C CA . PRO A 1 442 ? -0.931 -23.261 -19.195 1.00 91.00 442 PRO A CA 1
ATOM 3517 C C . PRO A 1 442 ? -2.254 -23.012 -18.451 1.00 91.00 442 PRO A C 1
ATOM 3519 O O . PRO A 1 442 ? -3.194 -23.795 -18.563 1.00 91.00 442 PRO A O 1
ATOM 3522 N N . VAL A 1 443 ? -2.296 -21.958 -17.636 1.00 89.19 443 VAL A N 1
ATOM 3523 C CA . VAL A 1 443 ? -3.426 -21.531 -16.814 1.00 89.19 443 VAL A CA 1
ATOM 3524 C C . VAL A 1 443 ? -3.462 -20.006 -16.778 1.00 89.19 443 VAL A C 1
ATOM 3526 O O . VAL A 1 443 ? -2.547 -19.344 -17.264 1.00 89.19 443 VAL A O 1
ATOM 3529 N N . ASN A 1 444 ? -4.498 -19.424 -16.178 1.00 87.31 444 ASN A N 1
ATOM 3530 C CA . ASN A 1 444 ? -4.539 -17.979 -15.990 1.00 87.31 444 ASN A CA 1
ATOM 3531 C C . ASN A 1 444 ? -3.307 -17.514 -15.187 1.00 87.31 444 ASN A C 1
ATOM 3533 O O . ASN A 1 444 ? -3.026 -18.077 -14.129 1.00 87.31 444 ASN A O 1
ATOM 3537 N N . TYR A 1 445 ? -2.606 -16.478 -15.659 1.00 86.75 445 TYR A N 1
ATOM 3538 C CA . TYR A 1 445 ? -1.369 -15.986 -15.036 1.00 86.75 445 TYR A CA 1
ATOM 3539 C C . TYR A 1 445 ? -1.513 -15.668 -13.543 1.00 86.75 445 TYR A C 1
ATOM 3541 O O . TYR A 1 445 ? -0.566 -15.835 -12.787 1.00 86.75 445 TYR A O 1
ATOM 3549 N N . ARG A 1 446 ? -2.717 -15.303 -13.093 1.00 82.12 446 ARG A N 1
ATOM 3550 C CA . ARG A 1 446 ? -3.032 -14.995 -11.688 1.00 82.12 446 ARG A CA 1
ATOM 3551 C C . ARG A 1 446 ? -2.926 -16.197 -10.751 1.00 82.12 446 ARG A C 1
ATOM 3553 O O . ARG A 1 446 ? -2.877 -16.039 -9.536 1.00 82.12 446 ARG A O 1
ATOM 3560 N N . GLN A 1 447 ? -2.942 -17.410 -11.300 1.00 85.44 447 GLN A N 1
ATOM 3561 C CA . GLN A 1 447 ? -2.742 -18.655 -10.553 1.00 85.44 447 GLN A CA 1
ATOM 3562 C C . GLN A 1 447 ? -1.258 -19.028 -10.429 1.00 85.44 447 GLN A C 1
ATOM 3564 O O . GLN A 1 447 ? -0.914 -19.959 -9.698 1.00 85.44 447 GLN A O 1
ATOM 3569 N N . ILE A 1 448 ? -0.389 -18.313 -11.145 1.00 88.88 448 ILE A N 1
ATOM 3570 C CA . ILE A 1 448 ? 1.050 -18.531 -11.207 1.00 88.88 448 ILE A CA 1
ATOM 3571 C C . ILE A 1 448 ? 1.701 -17.499 -10.283 1.00 88.88 448 ILE A C 1
ATOM 3573 O O . ILE A 1 448 ? 1.642 -16.300 -10.526 1.00 88.88 448 ILE A O 1
ATOM 3577 N N . GLU A 1 449 ? 2.321 -17.957 -9.201 1.00 85.94 449 GLU A N 1
ATOM 3578 C CA . GLU A 1 449 ? 3.020 -17.073 -8.258 1.00 85.94 449 GLU A CA 1
ATOM 3579 C C . GLU A 1 449 ? 4.452 -16.811 -8.709 1.00 85.94 449 GLU A C 1
ATOM 3581 O O . GLU A 1 449 ? 4.943 -15.684 -8.665 1.00 85.94 449 GLU A O 1
ATOM 3586 N N . ASP A 1 450 ? 5.113 -17.875 -9.156 1.00 88.94 450 ASP A N 1
ATOM 3587 C CA . ASP A 1 450 ? 6.513 -17.870 -9.528 1.00 88.94 450 ASP A CA 1
ATOM 3588 C C . ASP A 1 450 ? 6.718 -18.624 -10.830 1.00 88.94 450 ASP A C 1
ATOM 3590 O O . ASP A 1 450 ? 6.184 -19.722 -11.043 1.00 88.94 450 ASP A O 1
ATOM 3594 N N . LEU A 1 451 ? 7.579 -18.048 -11.660 1.00 92.44 451 LEU A N 1
ATOM 3595 C CA . LEU A 1 451 ? 7.993 -18.619 -12.919 1.00 92.44 451 LEU A CA 1
ATOM 3596 C C . LEU A 1 451 ? 9.512 -18.710 -12.969 1.00 92.44 451 LEU A C 1
ATOM 3598 O O . LEU A 1 451 ? 10.221 -17.732 -12.724 1.00 92.44 451 LEU A O 1
ATOM 3602 N N . TRP A 1 452 ? 10.013 -19.893 -13.307 1.00 93.94 452 TRP A N 1
ATOM 3603 C CA . TRP A 1 452 ? 11.440 -20.141 -13.469 1.00 93.94 452 TRP A CA 1
ATOM 3604 C C . TRP A 1 452 ? 11.733 -20.523 -14.907 1.00 93.94 452 TRP A C 1
ATOM 3606 O O . TRP A 1 452 ? 11.294 -21.576 -15.367 1.00 93.94 452 TRP A O 1
ATOM 3616 N N . LEU A 1 453 ? 12.471 -19.661 -15.594 1.00 94.44 453 LEU A N 1
ATOM 3617 C CA . LEU A 1 453 ? 12.918 -19.866 -16.961 1.00 94.44 453 LEU A CA 1
ATOM 3618 C C . LEU A 1 453 ? 14.312 -20.502 -16.961 1.00 94.44 453 LEU A C 1
ATOM 3620 O O . LEU A 1 453 ? 15.206 -20.014 -16.269 1.00 94.44 453 LEU A O 1
ATOM 3624 N N . TYR A 1 454 ? 14.479 -21.562 -17.747 1.00 94.31 454 TYR A N 1
ATOM 3625 C CA . TYR A 1 454 ? 15.726 -22.287 -17.971 1.00 94.31 454 TYR A CA 1
ATOM 3626 C C . TYR A 1 454 ? 16.079 -22.179 -19.448 1.00 94.31 454 TYR A C 1
ATOM 3628 O O . TYR A 1 454 ? 15.319 -22.634 -20.305 1.00 94.31 454 TYR A O 1
ATOM 3636 N N . GLU A 1 455 ? 17.233 -21.588 -19.727 1.00 92.44 455 GLU A N 1
ATOM 3637 C CA . GLU A 1 455 ? 17.804 -21.531 -21.069 1.00 92.44 455 GLU A CA 1
ATOM 3638 C C . GLU A 1 455 ? 18.559 -22.835 -21.350 1.00 92.44 455 GLU A C 1
ATOM 3640 O O . GLU A 1 455 ? 19.497 -23.191 -20.633 1.00 92.44 455 GLU A O 1
ATOM 3645 N N . LEU A 1 456 ? 18.110 -23.576 -22.359 1.00 92.06 456 LEU A N 1
ATOM 3646 C CA . LEU A 1 456 ? 18.648 -24.879 -22.740 1.00 92.06 456 LEU A CA 1
ATOM 3647 C C . LEU A 1 456 ? 19.318 -24.785 -24.111 1.00 92.06 456 LEU A C 1
ATOM 3649 O O . LEU A 1 456 ? 19.144 -23.816 -24.844 1.00 92.06 456 LEU A O 1
ATOM 3653 N N . ALA A 1 457 ? 20.071 -25.818 -24.487 1.00 90.25 457 ALA A N 1
ATOM 3654 C CA . ALA A 1 457 ? 20.813 -25.809 -25.748 1.00 90.25 457 ALA A CA 1
ATOM 3655 C C . ALA A 1 457 ? 19.904 -25.778 -26.994 1.00 90.25 457 ALA A C 1
ATOM 3657 O O . ALA A 1 457 ? 20.311 -25.277 -28.039 1.00 90.25 457 ALA A O 1
ATOM 3658 N N . ASP A 1 458 ? 18.691 -26.325 -26.897 1.00 90.44 458 ASP A N 1
ATOM 3659 C CA . ASP A 1 458 ? 17.748 -26.486 -28.009 1.00 90.44 458 ASP A CA 1
ATOM 3660 C C . ASP A 1 458 ? 16.403 -25.760 -27.799 1.00 90.44 458 ASP A C 1
ATOM 3662 O O . ASP A 1 458 ? 15.476 -25.917 -28.602 1.00 90.44 458 ASP A O 1
ATOM 3666 N N . GLY A 1 459 ? 16.293 -24.938 -26.751 1.00 92.12 459 GLY A N 1
ATOM 3667 C CA . GLY A 1 459 ? 15.102 -24.143 -26.468 1.00 92.12 459 GLY A CA 1
ATOM 3668 C C . GLY A 1 459 ? 15.021 -23.672 -25.019 1.00 92.12 459 GLY A C 1
ATOM 3669 O O . GLY A 1 459 ? 16.030 -23.407 -24.370 1.00 92.12 459 GLY A O 1
ATOM 3670 N N . PHE A 1 460 ? 13.801 -23.596 -24.495 1.00 94.00 460 PHE A N 1
ATOM 3671 C CA . PHE A 1 460 ? 13.520 -23.122 -23.144 1.00 94.00 460 PHE A CA 1
ATOM 3672 C C . PHE A 1 460 ? 12.670 -24.122 -22.373 1.00 94.00 460 PHE A C 1
ATOM 3674 O O . PHE A 1 460 ? 11.710 -24.679 -22.904 1.00 94.00 460 PHE A O 1
ATOM 3681 N N . ALA A 1 461 ? 12.978 -24.303 -21.091 1.00 95.06 461 ALA A N 1
ATOM 3682 C CA . ALA A 1 461 ? 12.053 -24.923 -20.150 1.00 95.06 461 ALA A CA 1
ATOM 3683 C C . ALA A 1 461 ? 11.555 -23.885 -19.148 1.00 95.06 461 ALA A C 1
ATOM 3685 O O . ALA A 1 461 ? 12.315 -23.058 -18.652 1.00 95.06 461 ALA A O 1
ATOM 3686 N N . VAL A 1 462 ? 10.268 -23.946 -18.830 1.00 95.69 462 VAL A N 1
ATOM 3687 C CA . VAL A 1 462 ? 9.622 -23.064 -17.867 1.00 95.69 462 VAL A CA 1
ATOM 3688 C C . VAL A 1 462 ? 8.943 -23.898 -16.803 1.00 95.69 462 VAL A C 1
ATOM 3690 O O . VAL A 1 462 ? 8.125 -24.766 -17.104 1.00 95.69 462 VAL A O 1
ATOM 3693 N N . ILE A 1 463 ? 9.261 -23.602 -15.547 1.00 96.31 463 ILE A N 1
ATOM 3694 C CA . ILE A 1 463 ? 8.510 -24.110 -14.406 1.00 96.31 463 ILE A CA 1
ATOM 3695 C C . ILE A 1 463 ? 7.537 -23.025 -13.968 1.00 96.31 463 ILE A C 1
ATOM 3697 O O . ILE A 1 463 ? 7.949 -21.978 -13.469 1.00 96.31 463 ILE A O 1
ATOM 3701 N N . PHE A 1 464 ? 6.251 -23.310 -14.118 1.00 95.19 464 PHE A N 1
ATOM 3702 C CA . PHE A 1 464 ? 5.169 -22.548 -13.517 1.00 95.19 464 PHE A CA 1
ATOM 3703 C C . PHE A 1 464 ? 4.871 -23.124 -12.143 1.00 95.19 464 PHE A C 1
ATOM 3705 O O . PHE A 1 464 ? 4.755 -24.341 -11.986 1.00 95.19 464 PHE A O 1
ATOM 3712 N N . SER A 1 465 ? 4.745 -22.265 -11.142 1.00 93.69 465 SER A N 1
ATOM 3713 C CA . SER A 1 465 ? 4.476 -22.690 -9.775 1.00 93.69 465 SER A CA 1
ATOM 3714 C C . SER A 1 465 ? 3.565 -21.706 -9.062 1.00 93.69 465 SER A C 1
ATOM 3716 O O . SER A 1 465 ? 3.604 -20.505 -9.325 1.00 93.69 465 SER A O 1
ATOM 3718 N N . GLY A 1 466 ? 2.743 -22.218 -8.155 1.00 89.88 466 GLY A N 1
ATOM 3719 C CA . GLY A 1 466 ? 1.929 -21.381 -7.287 1.00 89.88 466 GLY A CA 1
ATOM 3720 C C . GLY A 1 466 ? 1.045 -22.195 -6.359 1.00 89.88 466 GLY A C 1
ATOM 3721 O O . GLY A 1 466 ? 0.738 -23.356 -6.644 1.00 89.88 466 GLY A O 1
ATOM 3722 N N . ASN A 1 467 ? 0.593 -21.570 -5.272 1.00 84.75 467 ASN A N 1
ATOM 3723 C CA . ASN A 1 467 ? -0.331 -22.182 -4.315 1.00 84.75 467 ASN A CA 1
ATOM 3724 C C . ASN A 1 467 ? -1.726 -22.467 -4.897 1.00 84.75 467 ASN A C 1
ATOM 3726 O O . ASN A 1 467 ? -2.510 -23.230 -4.325 1.00 84.75 467 ASN A O 1
ATOM 3730 N N . HIS A 1 468 ? -2.037 -21.863 -6.046 1.00 85.06 468 HIS A N 1
ATOM 3731 C CA . HIS A 1 468 ? -3.334 -21.958 -6.708 1.00 85.06 468 HIS A CA 1
ATOM 3732 C C . HIS A 1 468 ? -3.256 -22.421 -8.167 1.00 85.06 468 HIS A C 1
ATOM 3734 O O . HIS A 1 468 ? -4.236 -22.280 -8.903 1.00 85.06 468 HIS A O 1
ATOM 3740 N N . LEU A 1 469 ? -2.115 -22.984 -8.585 1.00 88.75 469 LEU A N 1
ATOM 3741 C CA . LEU A 1 469 ? -1.825 -23.296 -9.988 1.00 88.75 469 LEU A CA 1
ATOM 3742 C C . LEU A 1 469 ? -2.893 -24.195 -10.629 1.00 88.75 469 LEU A C 1
ATOM 3744 O O . LEU A 1 469 ? -3.281 -23.974 -11.770 1.00 88.75 469 LEU A O 1
ATOM 3748 N N . PHE A 1 470 ? -3.403 -25.183 -9.889 1.00 88.69 470 PHE A N 1
ATOM 3749 C CA . PHE A 1 470 ? -4.430 -26.115 -10.374 1.00 88.69 470 PHE A CA 1
ATOM 3750 C C . PHE A 1 470 ? -5.841 -25.791 -9.852 1.00 88.69 470 PHE A C 1
ATOM 3752 O O . PHE A 1 470 ? -6.747 -26.620 -9.941 1.00 88.69 470 PHE A O 1
ATOM 3759 N N . GLY A 1 471 ? -6.041 -24.594 -9.294 1.00 82.50 471 GLY A N 1
ATOM 3760 C CA . GLY A 1 471 ? -7.270 -24.163 -8.630 1.00 82.50 471 GLY A CA 1
ATOM 3761 C C . GLY A 1 471 ? -7.033 -23.705 -7.189 1.00 82.50 471 GLY A C 1
ATOM 3762 O O . GLY A 1 471 ? -5.928 -23.793 -6.663 1.00 82.50 471 GLY A O 1
ATOM 3763 N N . TYR A 1 472 ? -8.083 -23.206 -6.530 1.00 78.12 472 TYR A N 1
ATOM 3764 C CA . TYR A 1 472 ? -7.978 -22.696 -5.157 1.00 78.12 472 TYR A CA 1
ATOM 3765 C C . TYR A 1 472 ? -7.456 -23.767 -4.184 1.00 78.12 472 TYR A C 1
ATOM 3767 O O . TYR A 1 472 ? -7.971 -24.885 -4.170 1.00 78.12 472 TYR A O 1
ATOM 3775 N N . GLU A 1 473 ? -6.439 -23.402 -3.396 1.00 77.12 473 GLU A N 1
ATOM 3776 C CA . GLU A 1 473 ? -5.627 -24.289 -2.542 1.00 77.12 473 GLU A CA 1
ATOM 3777 C C . GLU A 1 473 ? -5.210 -25.618 -3.200 1.00 77.12 473 GLU A C 1
ATOM 3779 O O . GLU A 1 473 ? -5.217 -26.682 -2.579 1.00 77.12 473 GLU A O 1
ATOM 3784 N N . GLN A 1 474 ? -4.872 -25.583 -4.486 1.00 85.31 474 GLN A N 1
ATOM 3785 C CA . GLN A 1 474 ? -4.315 -26.732 -5.193 1.00 85.31 474 GLN A CA 1
ATOM 3786 C C . GLN A 1 474 ? -2.912 -26.371 -5.677 1.00 85.31 474 GLN A C 1
ATOM 3788 O O . GLN A 1 474 ? -2.732 -26.064 -6.864 1.00 85.31 474 GLN A O 1
ATOM 3793 N N . PRO A 1 475 ? -1.931 -26.366 -4.751 1.00 89.25 475 PRO A N 1
ATOM 3794 C CA . PRO A 1 475 ? -0.567 -25.995 -5.058 1.00 89.25 475 PRO A CA 1
ATOM 3795 C C . PRO A 1 475 ? 0.065 -27.003 -6.008 1.00 89.25 475 PRO A C 1
ATOM 3797 O O . PRO A 1 475 ? -0.283 -28.190 -6.041 1.00 89.25 475 PRO A O 1
ATOM 3800 N N . GLY A 1 476 ? 1.050 -26.548 -6.766 1.00 92.06 476 GLY A N 1
ATOM 3801 C CA . GLY A 1 476 ? 1.818 -27.458 -7.591 1.00 92.06 476 GLY A CA 1
ATOM 3802 C C . GLY A 1 476 ? 2.756 -26.772 -8.557 1.00 92.06 476 GLY A C 1
ATOM 3803 O O . GLY A 1 476 ? 2.949 -25.556 -8.530 1.00 92.06 476 GLY A O 1
ATOM 3804 N N . THR A 1 477 ? 3.356 -27.597 -9.405 1.00 94.56 477 THR A N 1
ATOM 3805 C CA . THR A 1 477 ? 4.295 -27.166 -10.436 1.00 94.56 477 THR A CA 1
ATOM 3806 C C . THR A 1 477 ? 3.913 -27.762 -11.779 1.00 94.56 477 THR A C 1
ATOM 3808 O O . THR A 1 477 ? 3.574 -28.944 -11.862 1.00 94.56 477 THR A O 1
ATOM 3811 N N . LEU A 1 478 ? 4.034 -26.971 -12.836 1.00 95.25 478 LEU A N 1
ATOM 3812 C CA . LEU A 1 478 ? 3.902 -27.419 -14.214 1.00 95.25 478 LEU A CA 1
ATOM 3813 C C . LEU A 1 478 ? 5.195 -27.091 -14.950 1.00 95.25 478 LEU A C 1
ATOM 3815 O O . LEU A 1 478 ? 5.665 -25.958 -14.891 1.00 95.25 478 LEU A O 1
ATOM 3819 N N . VAL A 1 479 ? 5.766 -28.081 -15.631 1.00 96.06 479 VAL A N 1
ATOM 3820 C CA . VAL A 1 479 ? 6.955 -27.897 -16.467 1.00 96.06 479 VAL A CA 1
ATOM 3821 C C . VAL A 1 479 ? 6.532 -27.922 -17.925 1.00 96.06 479 VAL A C 1
ATOM 3823 O O . VAL A 1 479 ? 6.032 -28.940 -18.407 1.00 96.06 479 VAL A O 1
ATOM 3826 N N . SER A 1 480 ? 6.730 -26.801 -18.607 1.00 95.12 480 SER A N 1
ATOM 3827 C CA . SER A 1 480 ? 6.575 -26.677 -20.054 1.00 95.12 480 SER A CA 1
ATOM 3828 C C . SER A 1 480 ? 7.948 -26.571 -20.698 1.00 95.12 480 SER A C 1
ATOM 3830 O O . SER A 1 480 ? 8.870 -26.002 -20.115 1.00 95.12 480 SER A O 1
ATOM 3832 N N . TYR A 1 481 ? 8.091 -27.123 -21.891 1.00 94.75 481 TYR A N 1
ATOM 3833 C CA . TYR A 1 481 ? 9.299 -27.028 -22.690 1.00 94.75 481 TYR A CA 1
ATOM 3834 C C . TYR A 1 481 ? 8.939 -26.632 -24.110 1.00 94.75 481 TYR A C 1
ATOM 3836 O O . TYR A 1 481 ? 8.029 -27.200 -24.706 1.00 94.75 481 TYR A O 1
ATOM 3844 N N . GLN A 1 482 ? 9.669 -25.670 -24.653 1.00 93.00 482 GLN A N 1
ATOM 3845 C CA . GLN A 1 482 ? 9.483 -25.199 -26.012 1.00 93.00 482 GLN A CA 1
ATOM 3846 C C . GLN A 1 482 ? 10.833 -25.151 -26.719 1.00 93.00 482 GLN A C 1
ATOM 3848 O O . GLN A 1 482 ? 11.755 -24.465 -26.280 1.00 93.00 482 GLN A O 1
ATOM 3853 N N . GLN A 1 483 ? 10.936 -25.879 -27.829 1.00 91.50 483 GLN A N 1
ATOM 3854 C CA . GLN A 1 483 ? 12.070 -25.768 -28.748 1.00 91.50 483 GLN A CA 1
ATOM 3855 C C . GLN A 1 483 ? 12.000 -24.439 -29.500 1.00 91.50 483 GLN A C 1
ATOM 3857 O O . GLN A 1 483 ? 10.901 -23.955 -29.753 1.00 91.50 483 GLN A O 1
ATOM 3862 N N . PHE A 1 484 ? 13.141 -23.889 -29.931 1.00 86.69 484 PHE A N 1
ATOM 3863 C CA . PHE A 1 484 ? 13.192 -22.579 -30.609 1.00 86.69 484 PHE A CA 1
ATOM 3864 C C . PHE A 1 484 ? 12.197 -22.414 -31.773 1.00 86.69 484 PHE A C 1
ATOM 3866 O O . PHE A 1 484 ? 11.685 -21.322 -31.984 1.00 86.69 484 PHE A O 1
ATOM 3873 N N . TYR A 1 485 ? 11.891 -23.496 -32.495 1.00 83.31 485 TYR A N 1
ATOM 3874 C CA . TYR A 1 485 ? 10.941 -23.503 -33.617 1.00 83.31 485 TYR A CA 1
ATOM 3875 C C . TYR A 1 485 ? 9.845 -24.568 -33.467 1.00 83.31 485 TYR A C 1
ATOM 3877 O O . TYR A 1 485 ? 9.225 -24.973 -34.449 1.00 83.31 485 TYR A O 1
ATOM 3885 N N . GLY A 1 486 ? 9.651 -25.081 -32.251 1.00 86.06 486 GLY A N 1
ATOM 3886 C CA . GLY A 1 486 ? 8.718 -26.169 -31.971 1.00 86.06 486 GLY A CA 1
ATOM 3887 C C . GLY A 1 486 ? 7.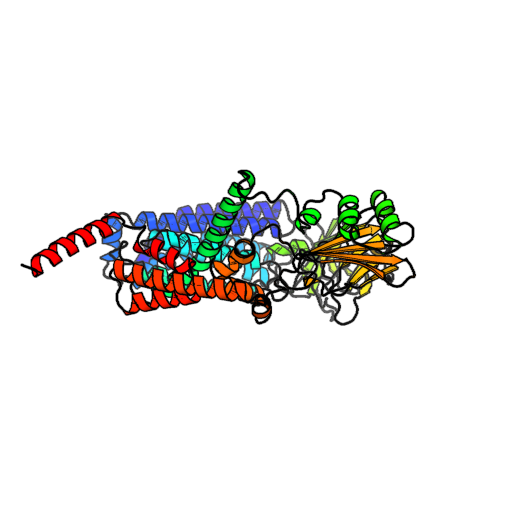493 -25.720 -31.174 1.00 86.06 486 GLY A C 1
ATOM 3888 O O . GLY A 1 486 ? 7.503 -24.651 -30.558 1.00 86.06 486 GLY A O 1
ATOM 3889 N N . PRO A 1 487 ? 6.435 -26.548 -31.147 1.00 87.38 487 PRO A N 1
ATOM 3890 C CA . PRO A 1 487 ? 5.313 -26.323 -30.248 1.00 87.38 487 PRO A CA 1
ATOM 3891 C C . PRO A 1 487 ? 5.766 -26.448 -28.788 1.00 87.38 487 PRO A C 1
ATOM 3893 O O . PRO A 1 487 ? 6.691 -27.202 -28.470 1.00 87.38 487 PRO A O 1
ATOM 3896 N N . ALA A 1 488 ? 5.088 -25.728 -27.896 1.00 88.38 488 ALA A N 1
ATOM 3897 C CA . ALA A 1 488 ? 5.250 -25.929 -26.465 1.00 88.38 488 ALA A CA 1
ATOM 3898 C C . ALA A 1 488 ? 4.671 -27.296 -26.058 1.00 88.38 488 ALA A C 1
ATOM 3900 O O . ALA A 1 488 ? 3.557 -27.661 -26.435 1.00 88.38 488 ALA A O 1
ATOM 3901 N N . GLU A 1 489 ? 5.434 -28.051 -25.276 1.00 92.38 489 GLU A N 1
ATOM 3902 C CA . GLU A 1 489 ? 5.089 -29.376 -24.779 1.00 92.38 489 GLU A CA 1
ATOM 3903 C C . GLU A 1 489 ? 5.064 -29.353 -23.247 1.00 92.38 489 GLU A C 1
ATOM 3905 O O . GLU A 1 489 ? 6.039 -28.978 -22.592 1.00 92.38 489 GLU A O 1
ATOM 3910 N N . VAL A 1 490 ? 3.947 -29.777 -22.652 1.00 92.69 490 VAL A N 1
ATOM 3911 C CA . VAL A 1 490 ? 3.855 -29.936 -21.196 1.00 92.69 490 VAL A CA 1
ATOM 3912 C C . VAL A 1 490 ? 4.484 -31.268 -20.805 1.00 92.69 490 VAL A C 1
ATOM 3914 O O . VAL A 1 490 ? 3.961 -32.333 -21.117 1.00 92.69 490 VAL A O 1
ATOM 3917 N N . LEU A 1 491 ? 5.596 -31.209 -20.080 1.00 93.25 491 LEU A N 1
ATOM 3918 C CA . LEU A 1 491 ? 6.401 -32.382 -19.736 1.00 93.25 491 LEU A CA 1
ATOM 3919 C C . LEU A 1 491 ? 6.042 -32.996 -18.387 1.00 93.25 491 LEU A C 1
ATOM 3921 O O . LEU A 1 491 ? 6.280 -34.181 -18.143 1.00 93.25 491 LEU A O 1
ATOM 3925 N N . SER A 1 492 ? 5.548 -32.175 -17.465 1.00 94.06 492 SER A N 1
ATOM 3926 C CA . SER A 1 492 ? 5.199 -32.612 -16.119 1.00 94.06 492 SER A CA 1
ATOM 3927 C C . SER A 1 492 ? 4.133 -31.714 -15.526 1.00 94.06 492 SER A C 1
ATOM 3929 O O . SER A 1 492 ? 4.198 -30.490 -15.640 1.00 94.06 492 SER A O 1
ATOM 3931 N N . GLN A 1 493 ? 3.187 -32.336 -14.834 1.00 93.62 493 GLN A N 1
ATOM 3932 C CA . GLN A 1 493 ? 2.259 -31.669 -13.938 1.00 93.62 493 GLN A CA 1
ATOM 3933 C C . GLN A 1 493 ? 2.344 -32.378 -12.593 1.00 93.62 493 GLN A C 1
ATOM 3935 O O . GLN A 1 493 ? 1.996 -33.551 -12.471 1.00 93.62 493 GLN A O 1
ATOM 3940 N N . ARG A 1 494 ? 2.812 -31.662 -11.575 1.00 90.25 494 ARG A N 1
ATOM 3941 C CA . ARG A 1 494 ? 2.857 -32.148 -10.199 1.00 90.25 494 ARG A CA 1
ATOM 3942 C C . ARG A 1 494 ? 1.868 -31.342 -9.381 1.00 90.25 494 ARG A C 1
ATOM 3944 O O . ARG A 1 494 ? 2.155 -30.218 -8.971 1.00 90.25 494 ARG A O 1
ATOM 3951 N N . LYS A 1 495 ? 0.698 -31.931 -9.158 1.00 89.75 495 LYS A N 1
ATOM 3952 C CA . LYS A 1 495 ? -0.309 -31.413 -8.237 1.00 89.75 495 LYS A CA 1
ATOM 3953 C C . LYS A 1 495 ? -0.016 -31.947 -6.843 1.00 89.75 495 LYS A C 1
ATOM 3955 O O . LYS A 1 495 ? -0.021 -33.157 -6.640 1.00 89.75 495 LYS A O 1
ATOM 3960 N N . VAL A 1 496 ? 0.202 -31.048 -5.894 1.00 85.31 496 VAL A N 1
ATOM 3961 C CA . VAL A 1 496 ? 0.421 -31.417 -4.500 1.00 85.31 496 VAL A CA 1
ATOM 3962 C C . VAL A 1 496 ? -0.921 -31.388 -3.776 1.00 85.31 496 VAL A C 1
ATOM 3964 O O . VAL A 1 496 ? -1.556 -30.342 -3.659 1.00 85.31 496 VAL A O 1
ATOM 3967 N N . LEU A 1 497 ? -1.375 -32.553 -3.314 1.00 77.06 497 LEU A N 1
ATOM 3968 C CA . LEU A 1 497 ? -2.602 -32.670 -2.517 1.00 77.06 497 LEU A CA 1
ATOM 3969 C C . LEU A 1 497 ? -2.319 -32.504 -1.017 1.00 77.06 497 LEU A C 1
ATOM 3971 O O . LEU A 1 497 ? -3.155 -31.982 -0.277 1.00 77.06 497 LEU A O 1
ATOM 3975 N N . GLU A 1 498 ? -1.130 -32.916 -0.577 1.00 78.19 498 GLU A N 1
ATOM 3976 C CA . GLU A 1 498 ? -0.717 -32.863 0.821 1.00 78.19 498 GLU A CA 1
ATOM 3977 C C . GLU A 1 498 ? -0.059 -31.526 1.157 1.00 78.19 498 GLU A C 1
ATOM 3979 O O . GLU A 1 498 ? 1.045 -31.198 0.716 1.00 78.19 498 GLU A O 1
ATOM 3984 N N . HIS A 1 499 ? -0.733 -30.755 2.000 1.00 77.00 499 HIS A N 1
ATOM 3985 C CA . HIS A 1 499 ? -0.176 -29.531 2.552 1.00 77.00 499 HIS A CA 1
ATOM 3986 C C . HIS A 1 499 ? 0.635 -29.856 3.805 1.00 77.00 499 HIS A C 1
ATOM 3988 O O . HIS A 1 499 ? 0.209 -30.680 4.611 1.00 77.00 499 HIS A O 1
ATOM 3994 N N . ALA A 1 500 ? 1.785 -29.196 3.968 1.00 76.88 500 ALA A N 1
ATOM 3995 C CA . ALA A 1 500 ? 2.575 -29.305 5.197 1.00 76.88 500 ALA A CA 1
ATOM 3996 C C . ALA A 1 500 ? 1.783 -28.764 6.399 1.00 76.88 500 ALA A C 1
ATOM 3998 O O . ALA A 1 500 ? 1.791 -29.332 7.485 1.00 76.88 500 ALA A O 1
ATOM 3999 N N . GLU A 1 501 ? 1.030 -27.691 6.166 1.00 81.19 501 GLU A N 1
ATOM 4000 C CA . GLU A 1 501 ? 0.239 -27.031 7.189 1.00 81.19 501 GLU A CA 1
ATOM 4001 C C . GLU A 1 501 ? -1.190 -27.593 7.260 1.00 81.19 501 GLU A C 1
ATOM 4003 O O . GLU A 1 501 ? -1.835 -27.827 6.223 1.00 81.19 501 GLU A O 1
ATOM 4008 N N . PRO A 1 502 ? -1.746 -27.749 8.475 1.00 84.38 502 PRO A N 1
ATOM 4009 C CA . PRO A 1 502 ? -3.122 -28.186 8.640 1.00 84.38 502 PRO A CA 1
ATOM 4010 C C . PRO A 1 502 ? -4.095 -27.151 8.060 1.00 84.38 502 PRO A C 1
ATOM 4012 O O . PRO A 1 502 ? -3.863 -25.945 8.114 1.00 84.38 502 PRO A O 1
ATOM 4015 N N . THR A 1 503 ? -5.234 -27.618 7.544 1.00 83.06 503 THR A N 1
ATOM 4016 C CA . THR A 1 503 ? -6.227 -26.773 6.851 1.00 83.06 503 THR A CA 1
ATOM 4017 C C . THR A 1 503 ? -6.694 -25.567 7.672 1.00 83.06 503 THR A C 1
ATOM 4019 O O . THR A 1 503 ? -6.845 -24.486 7.118 1.00 83.06 503 THR A O 1
ATOM 4022 N N . TRP A 1 504 ? -6.849 -25.713 8.993 1.00 86.12 504 TRP A N 1
ATOM 4023 C CA . TRP A 1 504 ? -7.266 -24.603 9.859 1.00 86.12 504 TRP A CA 1
ATOM 4024 C C . TRP A 1 504 ? -6.237 -23.462 9.911 1.00 86.12 504 TRP A C 1
ATOM 4026 O O . TRP A 1 504 ? -6.611 -22.315 10.126 1.00 86.12 504 TRP A O 1
ATOM 4036 N N . TYR A 1 505 ? -4.946 -23.763 9.744 1.00 88.06 505 TYR A N 1
ATOM 4037 C CA . TYR A 1 505 ? -3.891 -22.753 9.770 1.00 88.06 505 TYR A CA 1
ATOM 4038 C C . TYR A 1 505 ? -3.803 -22.023 8.430 1.00 88.06 505 TYR A C 1
ATOM 4040 O O . TYR A 1 505 ? -3.719 -20.799 8.395 1.00 88.06 505 TYR A O 1
ATOM 4048 N N . ARG A 1 506 ? -3.926 -22.767 7.325 1.00 84.56 506 ARG A N 1
ATOM 4049 C CA . ARG A 1 506 ? -3.948 -22.198 5.969 1.00 84.56 506 ARG A CA 1
ATOM 4050 C C . ARG A 1 506 ? -5.105 -21.220 5.758 1.00 84.56 506 ARG A C 1
ATOM 4052 O O . ARG A 1 506 ? -4.952 -20.253 5.029 1.00 84.56 506 ARG A O 1
ATOM 4059 N N . GLN A 1 507 ? -6.225 -21.454 6.441 1.00 86.56 507 GLN A N 1
ATOM 4060 C CA . GLN A 1 507 ? -7.443 -20.637 6.363 1.00 86.56 507 GLN A CA 1
ATOM 4061 C C . GLN A 1 507 ? -7.644 -19.762 7.597 1.00 86.56 507 GLN A C 1
ATOM 4063 O O . GLN A 1 507 ? -8.767 -19.410 7.968 1.00 86.56 507 GLN A O 1
ATOM 4068 N N . LEU A 1 508 ? -6.557 -19.468 8.309 1.00 90.62 508 LEU A N 1
ATOM 4069 C CA . LEU A 1 508 ? -6.614 -18.726 9.557 1.00 90.62 508 LEU A CA 1
ATOM 4070 C C . LEU A 1 508 ? -7.258 -17.347 9.365 1.00 90.62 508 LEU A C 1
ATOM 4072 O O . LEU A 1 508 ? -8.047 -16.928 10.212 1.00 90.62 508 LEU A O 1
ATOM 4076 N N . GLU A 1 509 ? -6.966 -16.657 8.260 1.00 89.19 509 GLU A N 1
ATOM 4077 C CA . GLU A 1 509 ? -7.567 -15.356 7.954 1.00 89.19 509 GLU A CA 1
ATOM 4078 C C . GLU A 1 509 ? -9.095 -15.480 7.815 1.00 89.19 509 GLU A C 1
ATOM 4080 O O . GLU A 1 509 ? -9.853 -14.777 8.496 1.00 89.19 509 GLU A O 1
ATOM 4085 N N . GLU A 1 510 ? -9.571 -16.436 7.016 1.00 87.94 510 GLU A N 1
ATOM 4086 C CA . GLU A 1 510 ? -10.996 -16.697 6.816 1.00 87.94 510 GLU A CA 1
ATOM 4087 C C . GLU A 1 510 ? -11.699 -17.139 8.106 1.00 87.94 510 GLU A C 1
ATOM 4089 O O . GLU A 1 510 ? -12.827 -16.717 8.368 1.00 87.94 510 GLU A O 1
ATOM 4094 N N . LEU A 1 511 ? -11.047 -17.960 8.935 1.00 90.44 511 LEU A N 1
ATOM 4095 C CA . LEU A 1 511 ? -11.605 -18.452 10.197 1.00 90.44 511 LEU A CA 1
ATOM 4096 C C . LEU A 1 511 ? -11.704 -17.361 11.268 1.00 90.44 511 LEU A C 1
ATOM 4098 O O . LEU A 1 511 ? -12.632 -17.376 12.080 1.00 90.44 511 LEU A O 1
ATOM 4102 N N . VAL A 1 512 ? -10.764 -16.412 11.287 1.00 91.75 512 VAL A N 1
ATOM 4103 C CA . VAL A 1 512 ? -10.736 -15.327 12.276 1.00 91.75 512 VAL A CA 1
ATOM 4104 C C . VAL A 1 512 ? -11.872 -14.330 12.050 1.00 91.75 512 VAL A C 1
ATOM 4106 O O . VAL A 1 512 ? -12.579 -13.970 12.996 1.00 91.75 512 VAL A O 1
ATOM 4109 N N . SER A 1 513 ? -12.029 -13.837 10.820 1.00 92.00 513 SER A N 1
ATOM 4110 C CA . SER A 1 513 ? -13.135 -12.944 10.459 1.00 92.00 513 SER A CA 1
ATOM 4111 C C . SER A 1 513 ? -13.328 -12.916 8.940 1.00 92.00 513 SER A C 1
ATOM 4113 O O . SER A 1 513 ? -12.713 -12.085 8.260 1.00 92.00 513 SER A O 1
ATOM 4115 N N . PRO A 1 514 ? -14.217 -13.765 8.393 1.00 86.94 514 PRO A N 1
ATOM 4116 C CA . PRO A 1 514 ? -14.387 -13.887 6.945 1.00 86.94 514 PRO A CA 1
ATOM 4117 C C . PRO A 1 514 ? -14.929 -12.592 6.332 1.00 86.94 514 PRO A C 1
ATOM 4119 O O . PRO A 1 514 ? -14.513 -12.182 5.250 1.00 86.94 514 PRO A O 1
ATOM 4122 N N . LEU A 1 515 ? -15.819 -11.891 7.044 1.00 89.19 515 LEU A N 1
ATOM 4123 C CA . LEU A 1 515 ? -16.349 -10.614 6.576 1.00 89.19 515 LEU A CA 1
ATOM 4124 C C . LEU A 1 515 ? -15.313 -9.494 6.624 1.00 89.19 515 LEU A C 1
ATOM 4126 O O . LEU A 1 515 ? -15.305 -8.673 5.714 1.00 89.19 515 LEU A O 1
ATOM 4130 N N . THR A 1 516 ? -14.434 -9.433 7.632 1.00 88.94 516 THR A N 1
ATOM 4131 C CA . THR A 1 516 ? -13.367 -8.412 7.648 1.00 88.94 516 THR A CA 1
ATOM 4132 C C . THR A 1 516 ? -12.430 -8.602 6.461 1.00 88.94 516 THR A C 1
ATOM 4134 O O . THR A 1 516 ? -12.104 -7.619 5.796 1.00 88.94 516 THR A O 1
ATOM 4137 N N . LEU A 1 517 ? -12.054 -9.850 6.160 1.00 84.44 517 LEU A N 1
ATOM 4138 C CA . LEU A 1 517 ? -11.244 -10.172 4.989 1.00 84.44 517 LEU A CA 1
ATOM 4139 C C . LEU A 1 517 ? -11.961 -9.764 3.696 1.00 84.44 517 LEU A C 1
ATOM 4141 O O . LEU A 1 517 ? -11.389 -9.041 2.886 1.00 84.44 517 LEU A O 1
ATOM 4145 N N . TYR A 1 518 ? -13.239 -10.127 3.548 1.00 84.56 518 TYR A N 1
ATOM 4146 C CA . TYR A 1 518 ? -14.049 -9.741 2.392 1.00 84.56 518 TYR A CA 1
ATOM 4147 C C . TYR A 1 518 ? -14.156 -8.218 2.227 1.00 84.56 518 TYR A C 1
ATOM 4149 O O . TYR A 1 518 ? -13.952 -7.700 1.133 1.00 84.56 518 TYR A O 1
ATOM 4157 N N . PHE A 1 519 ? -14.429 -7.472 3.302 1.00 83.81 519 PHE A N 1
ATOM 4158 C CA . PHE A 1 519 ? -14.476 -6.010 3.249 1.00 83.81 519 PHE A CA 1
ATOM 4159 C C . PHE A 1 519 ? -13.120 -5.405 2.892 1.00 83.81 519 PHE A C 1
ATOM 4161 O O . PHE A 1 519 ? -13.079 -4.436 2.139 1.00 83.81 519 PHE A O 1
ATOM 4168 N N . SER A 1 520 ? -12.021 -5.965 3.400 1.00 81.88 520 SER A N 1
ATOM 4169 C CA . SER A 1 520 ? -10.667 -5.543 3.040 1.00 81.88 520 SER A CA 1
ATOM 4170 C C . SER A 1 520 ? -10.388 -5.797 1.556 1.00 81.88 520 SER A C 1
ATOM 4172 O O . SER A 1 520 ? -9.924 -4.905 0.854 1.00 81.88 520 SER A O 1
ATOM 4174 N N . ASP A 1 521 ? -10.757 -6.970 1.045 1.00 78.62 521 ASP A N 1
ATOM 4175 C CA . ASP A 1 521 ? -10.641 -7.350 -0.366 1.00 78.62 521 ASP A CA 1
ATOM 4176 C C . ASP A 1 521 ? -11.455 -6.436 -1.288 1.00 78.62 521 ASP A C 1
ATOM 4178 O O . ASP A 1 521 ? -10.906 -5.894 -2.247 1.00 78.62 521 ASP A O 1
ATOM 4182 N N . VAL A 1 522 ? -12.727 -6.190 -0.964 1.00 80.06 522 VAL A N 1
ATOM 4183 C CA . VAL A 1 522 ? -13.599 -5.280 -1.724 1.00 80.06 522 VAL A CA 1
ATOM 4184 C C . VAL A 1 522 ? -13.079 -3.847 -1.674 1.00 80.06 522 VAL A C 1
ATOM 4186 O O . VAL A 1 522 ? -13.116 -3.149 -2.682 1.00 80.06 522 VAL A O 1
ATOM 4189 N N . THR A 1 523 ? -12.580 -3.401 -0.520 1.00 78.31 523 THR A N 1
ATOM 4190 C CA . THR A 1 523 ? -12.044 -2.043 -0.351 1.00 78.31 523 THR A CA 1
ATOM 4191 C C . THR A 1 523 ? -10.773 -1.861 -1.173 1.00 78.31 523 THR A C 1
ATOM 4193 O O . THR A 1 523 ? -10.664 -0.886 -1.912 1.00 78.31 523 THR A O 1
ATOM 4196 N N . ARG A 1 524 ? -9.842 -2.822 -1.108 1.00 76.31 524 ARG A N 1
ATOM 4197 C CA . ARG A 1 524 ? -8.622 -2.812 -1.921 1.00 76.31 524 ARG A CA 1
ATOM 4198 C C . ARG A 1 524 ? -8.959 -2.852 -3.415 1.00 76.31 524 ARG A C 1
ATOM 4200 O O . ARG A 1 524 ? -8.374 -2.083 -4.166 1.00 76.31 524 ARG A O 1
ATOM 4207 N N . TYR A 1 525 ? -9.931 -3.670 -3.830 1.00 76.69 525 TYR A N 1
ATOM 4208 C CA . TYR A 1 525 ? -10.377 -3.754 -5.225 1.00 76.69 525 TYR A CA 1
ATOM 4209 C C . TYR A 1 525 ? -11.046 -2.459 -5.703 1.00 76.69 525 TYR A C 1
ATOM 4211 O O . TYR A 1 525 ? -10.773 -1.983 -6.797 1.00 76.69 525 TYR A O 1
ATOM 4219 N N . ALA A 1 526 ? -11.902 -1.849 -4.879 1.00 77.06 526 ALA A N 1
ATOM 4220 C CA . ALA A 1 526 ? -12.542 -0.577 -5.205 1.00 77.06 526 ALA A CA 1
ATOM 4221 C C . ALA A 1 526 ? -11.528 0.571 -5.320 1.00 77.06 526 ALA A C 1
ATOM 4223 O O . ALA A 1 526 ? -11.730 1.492 -6.108 1.00 77.06 526 ALA A O 1
ATOM 4224 N N . MET A 1 527 ? -10.451 0.522 -4.532 1.00 74.06 527 MET A N 1
ATOM 4225 C CA . MET A 1 527 ? -9.362 1.494 -4.603 1.00 74.06 527 MET A CA 1
ATOM 4226 C C . MET A 1 527 ? -8.496 1.259 -5.831 1.00 74.06 527 MET A C 1
ATOM 4228 O O . MET A 1 527 ? -8.232 2.203 -6.569 1.00 74.06 527 MET A O 1
ATOM 4232 N N . ASN A 1 528 ? -8.099 0.012 -6.070 1.00 72.12 528 ASN A N 1
ATOM 4233 C CA . ASN A 1 528 ? -7.325 -0.366 -7.234 1.00 72.12 528 ASN A CA 1
ATOM 4234 C C . ASN A 1 528 ? -7.840 -1.694 -7.825 1.00 72.12 528 ASN A C 1
ATOM 4236 O O . ASN A 1 528 ? -7.469 -2.775 -7.358 1.00 72.12 528 ASN A O 1
ATOM 4240 N N . PRO A 1 529 ? -8.671 -1.638 -8.880 1.00 67.12 529 PRO A N 1
ATOM 4241 C CA . PRO A 1 529 ? -9.252 -2.838 -9.481 1.00 67.12 529 PRO A CA 1
ATOM 4242 C C . PRO A 1 529 ? -8.206 -3.730 -10.162 1.00 67.12 529 PRO A C 1
ATOM 4244 O O . PRO A 1 529 ? -8.472 -4.906 -10.409 1.00 67.12 529 PRO A O 1
ATOM 4247 N N . ASN A 1 530 ? -7.014 -3.188 -10.424 1.00 59.91 530 ASN A N 1
ATOM 4248 C CA . ASN A 1 530 ? -5.922 -3.872 -11.098 1.00 59.91 530 ASN A CA 1
ATOM 4249 C C . ASN A 1 530 ? -4.898 -4.479 -10.118 1.00 59.91 530 ASN A C 1
ATOM 4251 O O . ASN A 1 530 ? -4.097 -5.303 -10.542 1.00 59.91 530 ASN A O 1
ATOM 4255 N N . THR A 1 531 ? -4.906 -4.117 -8.821 1.00 55.94 531 THR A N 1
ATOM 4256 C CA . THR A 1 531 ? -4.006 -4.724 -7.812 1.00 55.94 531 THR A CA 1
ATOM 4257 C C . THR A 1 531 ? -4.539 -6.023 -7.224 1.00 55.94 531 THR A C 1
ATOM 4259 O O . THR A 1 531 ? -3.749 -6.855 -6.781 1.00 55.94 531 THR A O 1
ATOM 4262 N N . VAL A 1 532 ? -5.863 -6.183 -7.117 1.00 52.72 532 VAL A N 1
ATOM 4263 C CA . VAL A 1 532 ? -6.447 -7.237 -6.274 1.00 52.72 532 VAL A CA 1
ATOM 4264 C C . VAL A 1 532 ? -7.085 -8.325 -7.121 1.00 52.72 532 VAL A C 1
ATOM 4266 O O . VAL A 1 532 ? -8.302 -8.455 -7.251 1.00 52.72 532 VAL A O 1
ATOM 4269 N N . GLU A 1 533 ? -6.215 -9.127 -7.718 1.00 52.69 533 GLU A N 1
ATOM 4270 C CA . GLU A 1 533 ? -6.557 -10.045 -8.802 1.00 52.69 533 GLU A CA 1
ATOM 4271 C C . GLU A 1 533 ? -7.376 -11.279 -8.385 1.00 52.69 533 GLU A C 1
ATOM 4273 O O . GLU A 1 533 ? -8.029 -11.886 -9.235 1.00 52.69 533 GLU A O 1
ATOM 4278 N N . ASN A 1 534 ? -7.461 -11.579 -7.083 1.00 44.91 534 ASN A N 1
ATOM 4279 C CA . ASN A 1 534 ? -8.370 -12.592 -6.529 1.00 44.91 534 ASN A CA 1
ATOM 4280 C C . ASN A 1 534 ? -9.653 -11.997 -5.909 1.00 44.91 534 ASN A C 1
ATOM 4282 O O . ASN A 1 534 ? -10.464 -12.748 -5.357 1.00 44.91 534 ASN A O 1
ATOM 4286 N N . SER A 1 535 ? -9.841 -10.676 -5.959 1.00 44.22 535 SER A N 1
ATOM 4287 C CA . SER A 1 535 ? -10.842 -9.944 -5.162 1.00 44.22 535 SER A CA 1
ATOM 4288 C C . SER A 1 535 ? -11.834 -9.143 -5.993 1.00 44.22 535 SER A C 1
ATOM 4290 O O . SER A 1 535 ? -12.468 -8.225 -5.471 1.00 44.22 535 SER A O 1
ATOM 4292 N N . ALA A 1 536 ? -12.046 -9.518 -7.261 1.00 49.44 536 ALA A N 1
ATOM 4293 C CA . ALA A 1 536 ? -13.310 -9.174 -7.907 1.00 49.44 536 ALA A CA 1
ATOM 4294 C C . ALA A 1 536 ? -14.433 -9.565 -6.928 1.00 49.44 536 ALA A C 1
ATOM 4296 O O . ALA A 1 536 ? -14.383 -10.687 -6.432 1.00 49.44 536 ALA A O 1
ATOM 4297 N N . PRO A 1 537 ? -15.415 -8.707 -6.607 1.00 50.50 537 PRO A N 1
ATOM 4298 C CA . PRO A 1 537 ? -16.304 -8.884 -5.449 1.00 50.50 537 PRO A CA 1
ATOM 4299 C C . PRO A 1 537 ? -17.050 -10.234 -5.394 1.00 50.50 537 PRO A C 1
ATOM 4301 O O . PRO A 1 537 ? -17.540 -10.630 -4.343 1.00 50.50 537 PRO A O 1
ATOM 4304 N N . LEU A 1 538 ? -17.096 -10.980 -6.503 1.00 50.16 538 LEU A N 1
ATOM 4305 C CA . LEU A 1 538 ? -17.710 -12.305 -6.615 1.00 50.16 538 LEU A CA 1
ATOM 4306 C C . LEU A 1 538 ? -16.709 -13.485 -6.612 1.00 50.16 538 LEU A C 1
ATOM 4308 O O . LEU A 1 538 ? -17.108 -14.615 -6.341 1.00 50.16 538 LEU A O 1
ATOM 4312 N N . ALA A 1 539 ? -15.415 -13.259 -6.862 1.00 51.78 539 ALA A N 1
ATOM 4313 C CA . ALA A 1 539 ? -14.379 -14.297 -6.833 1.00 51.78 539 ALA A CA 1
ATOM 4314 C C . ALA A 1 539 ? -14.067 -14.854 -5.422 1.00 51.78 539 ALA A C 1
ATOM 4316 O O . ALA A 1 539 ? -13.831 -16.062 -5.327 1.00 51.78 539 ALA A O 1
ATOM 4317 N N . PRO A 1 540 ? -14.139 -14.084 -4.312 1.00 53.47 540 PRO A N 1
ATOM 4318 C CA . PRO A 1 540 ? -13.975 -14.614 -2.959 1.00 53.47 540 PRO A CA 1
ATOM 4319 C C . PRO A 1 540 ? -14.952 -15.746 -2.648 1.00 53.47 540 PRO A C 1
ATOM 4321 O O . PRO A 1 540 ? -14.562 -16.735 -2.046 1.00 53.47 540 PRO A O 1
ATOM 4324 N N . LEU A 1 541 ? -16.195 -15.677 -3.143 1.00 53.00 541 LEU A N 1
ATOM 4325 C CA . LEU A 1 541 ? -17.174 -16.755 -2.959 1.00 53.00 541 LEU A CA 1
ATOM 4326 C C . LEU A 1 541 ? -16.737 -18.067 -3.636 1.00 53.00 541 LEU A C 1
ATOM 4328 O O . LEU A 1 541 ? -17.053 -19.150 -3.150 1.00 53.00 541 LEU A O 1
ATOM 4332 N N . SER A 1 542 ? -15.954 -17.975 -4.715 1.00 53.38 542 SER A N 1
ATOM 4333 C CA . SER A 1 542 ? -15.380 -19.133 -5.410 1.00 53.38 542 SER A CA 1
ATOM 4334 C C . SER A 1 542 ? -14.138 -19.721 -4.727 1.00 53.38 542 SER A C 1
ATOM 4336 O O . SER A 1 542 ? -13.778 -20.859 -5.037 1.00 53.38 542 SER A O 1
ATOM 4338 N N . ARG A 1 543 ? -13.517 -18.990 -3.783 1.00 59.06 543 ARG A N 1
ATOM 4339 C CA . ARG A 1 543 ? -12.449 -19.506 -2.907 1.00 59.06 543 ARG A CA 1
ATOM 4340 C C . ARG A 1 543 ? -13.003 -20.575 -1.962 1.00 59.06 543 ARG A C 1
ATOM 4342 O O . ARG A 1 543 ? -12.373 -21.593 -1.714 1.00 59.06 543 ARG A O 1
ATOM 4349 N N . PHE A 1 544 ? -14.255 -20.457 -1.534 1.00 59.75 544 PHE A N 1
ATOM 4350 C CA . PHE A 1 544 ? -14.837 -21.404 -0.586 1.00 59.75 544 PHE A CA 1
ATOM 4351 C C . PHE A 1 544 ? -15.402 -22.689 -1.231 1.00 59.75 544 PHE A C 1
ATOM 4353 O O . PHE A 1 544 ? -16.570 -23.035 -1.049 1.00 59.75 544 PHE A O 1
ATOM 4360 N N . LYS A 1 545 ? -14.604 -23.432 -2.005 1.00 63.59 545 LYS A N 1
ATOM 4361 C CA . LYS A 1 545 ? -15.059 -24.717 -2.583 1.00 63.59 545 LYS A CA 1
ATOM 4362 C C . LYS A 1 545 ? -15.008 -25.889 -1.601 1.00 63.59 545 LYS A C 1
ATOM 4364 O O . LYS A 1 545 ? -15.697 -26.885 -1.808 1.00 63.59 545 LYS A O 1
ATOM 4369 N N . MET A 1 546 ? -14.215 -25.793 -0.536 1.00 72.38 546 MET A N 1
ATOM 4370 C CA . MET A 1 546 ? -14.099 -26.867 0.449 1.00 72.38 546 MET A CA 1
ATOM 4371 C C . MET A 1 546 ? -15.193 -26.752 1.520 1.00 72.38 546 MET A C 1
ATOM 4373 O O . MET A 1 546 ? -15.216 -25.820 2.322 1.00 72.38 546 MET A O 1
ATOM 4377 N N . ILE A 1 547 ? -16.095 -27.735 1.559 1.00 81.94 547 ILE A N 1
ATOM 4378 C CA . ILE A 1 547 ? -17.230 -27.760 2.498 1.00 81.94 547 ILE A CA 1
ATOM 4379 C C . ILE A 1 547 ? -16.796 -27.790 3.971 1.00 81.94 547 ILE A C 1
ATOM 4381 O O . ILE A 1 547 ? -17.477 -27.236 4.830 1.00 81.94 547 ILE A O 1
ATOM 4385 N N . SER A 1 548 ? -15.637 -28.387 4.265 1.00 82.88 548 SER A N 1
ATOM 4386 C CA . SER A 1 548 ? -15.058 -28.446 5.611 1.00 82.88 548 SER A CA 1
ATOM 4387 C C . SER A 1 548 ? -14.780 -27.056 6.187 1.00 82.88 548 SER A C 1
ATOM 4389 O O . SER A 1 548 ? -15.025 -26.821 7.367 1.00 82.88 548 SER A O 1
ATOM 4391 N N . VAL A 1 549 ? -14.330 -26.129 5.346 1.00 82.12 549 VAL A N 1
ATOM 4392 C CA . VAL A 1 549 ? -13.979 -24.747 5.705 1.00 82.12 549 VAL A CA 1
ATOM 4393 C C . VAL A 1 549 ? -15.220 -23.973 6.094 1.00 82.12 549 VAL A C 1
ATOM 4395 O O . VAL A 1 549 ? -15.260 -23.342 7.143 1.00 82.12 549 VAL A O 1
ATOM 4398 N N . HIS A 1 550 ? -16.278 -24.095 5.289 1.00 84.38 550 HIS A N 1
ATOM 4399 C CA . HIS A 1 550 ? -17.577 -23.500 5.594 1.00 84.38 550 HIS A CA 1
ATOM 4400 C C . HIS A 1 550 ? -18.110 -23.969 6.934 1.00 84.38 550 HIS A C 1
ATOM 4402 O O . HIS A 1 550 ? -18.559 -23.156 7.735 1.00 84.38 550 HIS A O 1
ATOM 4408 N N . ILE A 1 551 ? -18.023 -25.273 7.203 1.00 89.88 551 ILE A N 1
ATOM 4409 C CA . ILE A 1 551 ? -18.451 -25.831 8.485 1.00 89.88 551 ILE A CA 1
ATOM 4410 C C . ILE A 1 551 ? -17.626 -25.219 9.621 1.00 89.88 551 ILE A C 1
ATOM 4412 O O . ILE A 1 551 ? -18.207 -24.789 10.612 1.00 89.88 551 ILE A O 1
ATOM 4416 N N . GLN A 1 552 ? -16.301 -25.118 9.481 1.00 90.31 552 GLN A N 1
ATOM 4417 C CA . GLN A 1 552 ? -15.443 -24.510 10.502 1.00 90.31 552 GLN A CA 1
ATOM 4418 C C . GLN A 1 552 ? -15.759 -23.024 10.724 1.00 90.31 552 GLN A C 1
ATOM 4420 O O . GLN A 1 552 ? -15.890 -22.608 11.874 1.00 90.31 552 GLN A O 1
ATOM 4425 N N . ILE A 1 553 ? -15.956 -22.242 9.657 1.00 90.00 553 ILE A N 1
ATOM 4426 C CA . ILE A 1 553 ? -16.355 -20.830 9.735 1.00 90.00 553 ILE A CA 1
ATOM 4427 C C . ILE A 1 553 ? -17.703 -20.696 10.452 1.00 90.00 553 ILE A C 1
ATOM 4429 O O . ILE A 1 553 ? -17.820 -19.917 11.398 1.00 90.00 553 ILE A O 1
ATOM 4433 N N . ILE A 1 554 ? -18.708 -21.483 10.054 1.00 91.94 554 ILE A N 1
ATOM 4434 C CA . ILE A 1 554 ? -20.046 -21.466 10.662 1.00 91.94 554 ILE A CA 1
ATOM 4435 C C . ILE A 1 554 ? -19.964 -21.852 12.142 1.00 91.94 554 ILE A C 1
ATOM 4437 O O . ILE A 1 554 ? -20.539 -21.172 12.989 1.00 91.94 554 ILE A O 1
ATOM 4441 N N . VAL A 1 555 ? -19.219 -22.907 12.482 1.00 93.75 555 VAL A N 1
ATOM 4442 C CA . VAL A 1 555 ? -19.013 -23.333 13.873 1.00 93.75 555 VAL A CA 1
ATOM 4443 C C . VAL A 1 555 ? -18.329 -22.229 14.680 1.00 93.75 555 VAL A C 1
ATOM 4445 O O . VAL A 1 555 ? -18.784 -21.920 15.781 1.00 93.75 555 VAL A O 1
ATOM 4448 N N . MET A 1 556 ? -17.296 -21.579 14.137 1.00 92.69 556 MET A N 1
ATOM 4449 C CA . MET A 1 556 ? -16.611 -20.461 14.794 1.00 92.69 556 MET A CA 1
ATOM 4450 C C . MET A 1 556 ? -17.518 -19.239 14.977 1.00 92.69 556 MET A C 1
ATOM 4452 O O . MET A 1 556 ? -17.466 -18.591 16.025 1.00 92.69 556 MET A O 1
ATOM 4456 N N . GLN A 1 557 ? -18.385 -18.931 14.010 1.00 94.00 557 GLN A N 1
ATOM 4457 C CA . GLN A 1 557 ? -19.377 -17.857 14.111 1.00 94.00 557 GLN A CA 1
ATOM 4458 C C . GLN A 1 557 ? -20.452 -18.169 15.158 1.00 94.00 557 GLN A C 1
ATOM 4460 O O . GLN A 1 557 ? -20.764 -17.309 15.982 1.00 94.00 557 GLN A O 1
ATOM 4465 N N . ILE A 1 558 ? -20.972 -19.402 15.193 1.00 95.88 558 ILE A N 1
ATOM 4466 C CA . ILE A 1 558 ? -21.927 -19.855 16.217 1.00 95.88 558 ILE A CA 1
ATOM 4467 C C . ILE A 1 558 ? -21.278 -19.797 17.601 1.00 95.88 558 ILE A C 1
ATOM 4469 O O . ILE A 1 558 ? -21.872 -19.268 18.541 1.00 95.88 558 ILE A O 1
ATOM 4473 N N . LEU A 1 559 ? -20.044 -20.287 17.734 1.00 96.00 559 LEU A N 1
ATOM 4474 C CA . LEU A 1 559 ? -19.309 -20.240 18.993 1.00 96.00 559 LEU A CA 1
ATOM 4475 C C . LEU A 1 559 ? -19.084 -18.790 19.436 1.00 96.00 559 LEU A C 1
ATOM 4477 O O . LEU A 1 559 ? -19.341 -18.456 20.590 1.00 96.00 559 LEU A O 1
ATOM 4481 N N . SER A 1 560 ? -18.685 -17.907 18.519 1.00 96.44 560 SER A N 1
ATOM 4482 C CA . SER A 1 560 ? -18.505 -16.477 18.792 1.00 96.44 560 SER A CA 1
ATOM 4483 C C . SER A 1 560 ? -19.817 -15.807 19.206 1.00 96.44 560 SER A C 1
ATOM 4485 O O . SER A 1 560 ? -19.840 -15.036 20.164 1.00 96.44 560 SER A O 1
ATOM 4487 N N . PHE A 1 561 ? -20.930 -16.145 18.553 1.00 96.94 561 PHE A N 1
ATOM 4488 C CA . PHE A 1 561 ? -22.270 -15.684 18.915 1.00 96.94 561 PHE A CA 1
ATOM 4489 C C . PHE A 1 561 ? -22.660 -16.118 20.334 1.00 96.94 561 PHE A C 1
ATOM 4491 O O . PHE A 1 561 ? -23.068 -15.283 21.144 1.00 96.94 561 PHE A O 1
ATOM 4498 N N . VAL A 1 562 ? -22.485 -17.401 20.669 1.00 97.12 562 VAL A N 1
ATOM 4499 C CA . VAL A 1 562 ? -22.784 -17.941 22.005 1.00 97.12 562 VAL A CA 1
ATOM 4500 C C . VAL A 1 562 ? -21.886 -17.301 23.062 1.00 97.12 562 VAL A C 1
ATOM 4502 O O . VAL A 1 562 ? -22.390 -16.827 24.080 1.00 97.12 562 VAL A O 1
ATOM 4505 N N . ILE A 1 563 ? -20.575 -17.208 22.813 1.00 96.06 563 ILE A N 1
ATOM 4506 C CA . ILE A 1 563 ? -19.625 -16.538 23.711 1.00 96.06 563 ILE A CA 1
ATOM 4507 C C . ILE A 1 563 ? -20.050 -15.086 23.932 1.00 96.06 563 ILE A C 1
ATOM 4509 O O . ILE A 1 563 ? -20.141 -14.654 25.077 1.00 96.06 563 ILE A O 1
ATOM 4513 N N . SER A 1 564 ? -20.381 -14.348 22.872 1.00 96.38 564 SER A N 1
ATOM 4514 C CA . SER A 1 564 ? -20.855 -12.963 22.951 1.00 96.38 564 SER A CA 1
ATOM 4515 C C . SER A 1 564 ? -22.154 -12.842 23.763 1.00 96.38 564 SER A C 1
ATOM 4517 O O . SER A 1 564 ? -22.285 -11.954 24.611 1.00 96.38 564 SER A O 1
ATOM 4519 N N . LEU A 1 565 ? -23.101 -13.774 23.610 1.00 95.88 565 LEU A N 1
ATOM 4520 C CA . LEU A 1 565 ? -24.335 -13.820 24.404 1.00 95.88 565 LEU A CA 1
ATOM 4521 C C . LEU A 1 565 ? -24.101 -14.124 25.887 1.00 95.88 565 LEU A C 1
ATOM 4523 O O . LEU A 1 565 ? -24.811 -13.566 26.731 1.00 95.88 565 LEU A O 1
ATOM 4527 N N . LEU A 1 566 ? -23.152 -15.002 26.208 1.00 95.06 566 LEU A N 1
ATOM 4528 C CA . LEU A 1 566 ? -22.779 -15.328 27.586 1.00 95.06 566 LEU A CA 1
ATOM 4529 C C . LEU A 1 566 ? -22.007 -14.172 28.228 1.00 95.06 566 LEU A C 1
ATOM 4531 O O . LEU A 1 566 ? -22.304 -13.772 29.355 1.00 95.06 566 LEU A O 1
ATOM 4535 N N . LEU A 1 567 ? -21.059 -13.585 27.494 1.00 93.62 567 LEU A N 1
ATOM 4536 C CA . LEU A 1 567 ? -20.251 -12.463 27.960 1.00 93.62 567 LEU A CA 1
ATOM 4537 C C . LEU A 1 567 ? -21.118 -11.220 28.182 1.00 93.62 567 LEU A C 1
ATOM 4539 O O . LEU A 1 567 ? -20.987 -10.551 29.203 1.00 93.62 567 LEU A O 1
ATOM 4543 N N . SER A 1 568 ? -22.051 -10.935 27.269 1.00 94.50 568 SER A N 1
ATOM 4544 C CA . SER A 1 568 ? -22.996 -9.815 27.395 1.00 94.50 568 SER A CA 1
ATOM 4545 C C . SER A 1 568 ? -23.960 -9.983 28.565 1.00 94.50 568 SER A C 1
ATOM 4547 O O . SER A 1 568 ? -24.265 -8.993 29.229 1.00 94.50 568 SER A O 1
ATOM 4549 N N . ALA A 1 569 ? -24.403 -11.212 28.852 1.00 91.31 569 ALA A N 1
ATOM 4550 C CA . ALA A 1 569 ? -25.197 -11.509 30.041 1.00 91.31 569 ALA A CA 1
ATOM 4551 C C . ALA A 1 569 ? -24.384 -11.284 31.322 1.00 91.31 569 ALA A C 1
ATOM 4553 O O . ALA A 1 569 ? -24.853 -10.606 32.231 1.00 91.31 569 ALA A O 1
ATOM 4554 N N . LYS A 1 570 ? -23.140 -11.781 31.366 1.00 91.06 570 LYS A N 1
ATOM 4555 C CA . LYS A 1 570 ? -22.234 -11.607 32.511 1.00 91.06 570 LYS A CA 1
ATOM 4556 C C . LYS A 1 570 ? -21.862 -10.141 32.761 1.00 91.06 570 LYS A C 1
ATOM 4558 O O . LYS A 1 570 ? -21.619 -9.760 33.899 1.00 91.06 570 LYS A O 1
ATOM 4563 N N . LEU A 1 571 ? -21.814 -9.327 31.709 1.00 88.75 571 LEU A N 1
ATOM 4564 C CA . LEU A 1 571 ? -21.575 -7.883 31.785 1.00 88.75 571 LEU A CA 1
ATOM 4565 C C . LEU A 1 571 ? -22.854 -7.064 32.036 1.00 88.75 571 LEU A C 1
ATOM 4567 O O . LEU A 1 571 ? -22.789 -5.836 32.005 1.00 88.75 571 LEU A O 1
ATOM 4571 N N . ALA A 1 572 ? -24.003 -7.719 32.251 1.00 89.81 572 ALA A N 1
ATOM 4572 C CA . ALA A 1 572 ? -25.302 -7.085 32.480 1.00 89.81 572 ALA A CA 1
ATOM 4573 C C . ALA A 1 572 ? -25.672 -6.026 31.415 1.00 89.81 572 ALA A C 1
ATOM 4575 O O . ALA A 1 572 ? -26.254 -4.980 31.716 1.00 89.81 572 ALA A O 1
ATOM 4576 N N . LEU A 1 573 ? -25.322 -6.279 30.145 1.00 91.19 573 LEU A N 1
ATOM 4577 C CA . LEU A 1 573 ? -25.617 -5.351 29.052 1.00 91.19 573 LEU A CA 1
ATOM 4578 C C . LEU A 1 573 ? -27.121 -5.295 28.754 1.00 91.19 573 LEU A C 1
ATOM 4580 O O . LEU A 1 573 ? -27.835 -6.296 28.825 1.00 91.19 573 LEU A O 1
ATOM 4584 N N . LYS A 1 574 ? -27.607 -4.118 28.342 1.00 93.50 574 LYS A N 1
ATOM 4585 C CA . LYS A 1 574 ? -29.019 -3.928 27.966 1.00 93.50 574 LYS A CA 1
ATOM 4586 C C . LYS A 1 574 ? -29.375 -4.778 26.743 1.00 93.50 574 LYS A C 1
ATOM 4588 O O . LYS A 1 574 ? -28.538 -4.981 25.867 1.00 93.50 574 LYS A O 1
ATOM 4593 N N . GLY A 1 575 ? -30.646 -5.169 26.610 1.00 94.44 575 GLY A N 1
ATOM 4594 C CA . GLY A 1 575 ? -31.117 -6.045 25.522 1.00 94.44 575 GLY A CA 1
ATOM 4595 C C . GLY A 1 575 ? -30.690 -5.602 24.115 1.00 94.44 575 GLY A C 1
ATOM 4596 O O . GLY A 1 575 ? -30.197 -6.418 23.343 1.00 94.44 575 GLY A O 1
ATOM 4597 N N . ARG A 1 576 ? -30.769 -4.297 23.805 1.00 95.56 576 ARG A N 1
ATOM 4598 C CA . ARG A 1 576 ? -30.301 -3.758 22.512 1.00 95.56 576 ARG A CA 1
ATOM 4599 C C . ARG A 1 576 ? -28.795 -3.947 22.305 1.00 95.56 576 ARG A C 1
ATOM 4601 O O . ARG A 1 576 ? -28.392 -4.366 21.233 1.00 95.56 576 ARG A O 1
ATOM 4608 N N . GLN A 1 577 ? -27.977 -3.686 23.325 1.00 94.56 577 GLN A N 1
ATOM 4609 C CA . GLN A 1 577 ? -26.516 -3.842 23.257 1.00 94.56 577 GLN A CA 1
ATOM 4610 C C . GLN A 1 577 ? -26.121 -5.311 23.120 1.00 94.56 577 GLN A C 1
ATOM 4612 O O . GLN A 1 577 ? -25.260 -5.648 22.314 1.00 94.56 577 GLN A O 1
ATOM 4617 N N . ARG A 1 578 ? -26.781 -6.180 23.894 1.00 95.06 578 ARG A N 1
ATOM 4618 C CA . ARG A 1 578 ? -26.608 -7.630 23.837 1.00 95.06 578 ARG A CA 1
ATOM 4619 C C . ARG A 1 578 ? -26.903 -8.166 22.440 1.00 95.06 578 ARG A C 1
ATOM 4621 O O . ARG A 1 578 ? -26.083 -8.896 21.896 1.00 95.06 578 ARG A O 1
ATOM 4628 N N . LEU A 1 579 ? -28.020 -7.747 21.843 1.00 96.00 579 LEU A N 1
ATOM 4629 C CA . LEU A 1 579 ? -28.366 -8.119 20.474 1.00 96.00 579 LEU A CA 1
ATOM 4630 C C . LEU A 1 579 ? -27.333 -7.594 19.469 1.00 96.00 579 LEU A C 1
ATOM 4632 O O . LEU A 1 579 ? -26.905 -8.348 18.606 1.00 96.00 579 LEU A O 1
ATOM 4636 N N . THR A 1 580 ? -26.887 -6.339 19.595 1.00 96.75 580 THR A N 1
ATOM 4637 C CA . THR A 1 580 ? -25.860 -5.770 18.707 1.00 96.75 580 THR A CA 1
ATOM 4638 C C . THR A 1 580 ? -24.555 -6.565 18.748 1.00 96.75 580 THR A C 1
ATOM 4640 O O . THR A 1 580 ? -24.052 -6.946 17.697 1.00 96.75 580 THR A O 1
ATOM 4643 N N . TRP A 1 581 ? -24.025 -6.866 19.938 1.00 96.69 581 TRP A N 1
ATOM 4644 C CA . TRP A 1 581 ? -22.798 -7.658 20.087 1.00 96.69 581 TRP A CA 1
ATOM 4645 C C . TRP A 1 581 ? -22.950 -9.093 19.586 1.00 96.69 581 TRP A C 1
ATOM 4647 O O . TRP A 1 581 ? -22.014 -9.636 19.000 1.00 96.69 581 TRP A O 1
ATOM 4657 N N . ALA A 1 582 ? -24.113 -9.707 19.797 1.00 96.25 582 ALA A N 1
ATOM 4658 C CA . ALA A 1 582 ? -24.389 -11.046 19.299 1.00 96.25 582 ALA A CA 1
ATOM 4659 C C . ALA A 1 582 ? -24.442 -11.055 17.761 1.00 96.25 582 ALA A C 1
ATOM 4661 O O . ALA A 1 582 ? -23.736 -11.837 17.134 1.00 96.25 582 ALA A O 1
ATOM 4662 N N . MET A 1 583 ? -25.181 -10.125 17.146 1.00 96.38 583 MET A N 1
ATOM 4663 C CA . MET A 1 583 ? -25.270 -10.004 15.683 1.00 96.38 583 MET A CA 1
ATOM 4664 C C . MET A 1 583 ? -23.909 -9.711 15.048 1.00 96.38 583 MET A C 1
ATOM 4666 O O . MET A 1 583 ? -23.561 -10.329 14.047 1.00 96.38 583 MET A O 1
ATOM 4670 N N . LEU A 1 584 ? -23.106 -8.824 15.646 1.00 96.25 584 LEU A N 1
ATOM 4671 C CA . LEU A 1 584 ? -21.737 -8.594 15.183 1.00 96.25 584 LEU A CA 1
ATOM 4672 C C . LEU A 1 584 ? -20.909 -9.882 15.251 1.00 96.25 584 LEU A C 1
ATOM 4674 O O . LEU A 1 584 ? -20.240 -10.204 14.277 1.00 96.25 584 LEU A O 1
ATOM 4678 N N . ALA A 1 585 ? -20.977 -10.638 16.352 1.00 96.12 585 ALA A N 1
ATOM 4679 C CA . ALA A 1 585 ? -20.200 -11.867 16.531 1.00 96.12 585 ALA A CA 1
ATOM 4680 C C . ALA A 1 585 ? -20.615 -12.986 15.564 1.00 96.12 585 ALA A C 1
ATOM 4682 O O . ALA A 1 585 ? -19.755 -13.723 15.091 1.00 96.12 585 ALA A O 1
ATOM 4683 N N . ALA A 1 586 ? -21.902 -13.077 15.220 1.00 94.62 586 ALA A N 1
ATOM 4684 C CA . ALA A 1 586 ? -22.372 -13.981 14.171 1.00 94.62 586 ALA A CA 1
ATOM 4685 C C . ALA A 1 586 ? -21.789 -13.621 12.794 1.00 94.62 586 ALA A C 1
ATOM 4687 O O . ALA A 1 586 ? -21.482 -14.506 12.006 1.00 94.62 586 ALA A O 1
ATOM 4688 N N . LEU A 1 587 ? -21.618 -12.328 12.512 1.00 93.00 587 LEU A N 1
ATOM 4689 C CA . LEU A 1 587 ? -21.139 -11.835 11.222 1.00 93.00 587 LEU A CA 1
ATOM 4690 C C . LEU A 1 587 ? -19.605 -11.897 11.101 1.00 93.00 587 LEU A C 1
ATOM 4692 O O . LEU A 1 587 ? -19.072 -12.418 10.124 1.00 93.00 587 LEU A O 1
ATOM 4696 N N . PHE A 1 588 ? -18.883 -11.389 12.098 1.00 93.56 588 PHE A N 1
ATOM 4697 C CA . PHE A 1 588 ? -17.431 -11.184 12.038 1.00 93.56 588 PHE A CA 1
ATOM 4698 C C . PHE A 1 588 ? -16.612 -12.120 12.950 1.00 93.56 588 PHE A C 1
ATOM 4700 O O . PHE A 1 588 ? -15.398 -11.962 13.095 1.00 93.56 588 PHE A O 1
ATOM 4707 N N . GLY A 1 589 ? -17.260 -13.091 13.595 1.00 94.31 589 GLY A N 1
ATOM 4708 C CA . GLY A 1 589 ? -16.582 -14.141 14.351 1.00 94.31 589 GLY A CA 1
ATOM 4709 C C . GLY A 1 589 ? -15.837 -13.646 15.595 1.00 94.31 589 GLY A C 1
ATOM 4710 O O . GLY A 1 589 ? -16.295 -12.766 16.333 1.00 94.31 589 GLY A O 1
ATOM 4711 N N . ILE A 1 590 ? -14.672 -14.248 15.850 1.00 94.75 590 ILE A N 1
ATOM 4712 C CA . ILE A 1 590 ? -13.972 -14.159 17.140 1.00 94.75 590 ILE A CA 1
ATOM 4713 C C . ILE A 1 590 ? -13.392 -12.769 17.425 1.00 94.75 590 ILE A C 1
ATOM 4715 O O . ILE A 1 590 ? -13.255 -12.373 18.588 1.00 94.75 590 ILE A O 1
ATOM 4719 N N . THR A 1 591 ? -13.113 -11.982 16.382 1.00 95.44 591 THR A N 1
ATOM 4720 C CA . THR A 1 591 ? -12.621 -10.602 16.528 1.00 95.44 591 THR A CA 1
ATOM 4721 C C . THR A 1 591 ? -13.587 -9.731 17.339 1.00 95.44 591 THR A C 1
ATOM 4723 O O . THR A 1 591 ? -13.154 -8.853 18.084 1.00 95.44 591 THR A O 1
ATOM 4726 N N . VAL A 1 592 ? -14.893 -10.005 17.270 1.00 95.44 592 VAL A N 1
ATOM 4727 C CA . VAL A 1 592 ? -15.930 -9.290 18.030 1.00 95.44 592 VAL A CA 1
ATOM 4728 C C . VAL A 1 592 ? -15.856 -9.621 19.512 1.00 95.44 592 VAL A C 1
ATOM 4730 O O . VAL A 1 592 ? -15.947 -8.722 20.347 1.00 95.44 592 VAL A O 1
ATOM 4733 N N . CYS A 1 593 ? -15.645 -10.893 19.855 1.00 94.50 593 CYS A N 1
ATOM 4734 C CA . CYS A 1 593 ? -15.460 -11.323 21.239 1.00 94.50 593 CYS A CA 1
ATOM 4735 C C . CYS A 1 593 ? -14.234 -10.639 21.858 1.00 94.50 593 CYS A C 1
ATOM 4737 O O . CYS A 1 593 ? -14.304 -10.130 22.979 1.00 94.50 593 CYS A O 1
ATOM 4739 N N . LEU A 1 594 ? -13.132 -10.559 21.104 1.00 93.69 594 LEU A N 1
ATOM 4740 C CA . LEU A 1 594 ? -11.919 -9.866 21.535 1.00 93.69 594 LEU A CA 1
ATOM 4741 C C . LEU A 1 594 ? -12.156 -8.358 21.696 1.00 93.69 594 LEU A C 1
ATOM 4743 O O . LEU A 1 594 ? -11.782 -7.782 22.719 1.00 93.69 594 LEU A O 1
ATOM 4747 N N . ALA A 1 595 ? -12.845 -7.726 20.741 1.00 93.75 595 ALA A N 1
ATOM 4748 C CA . ALA A 1 595 ? -13.241 -6.326 20.851 1.00 93.75 595 ALA A CA 1
ATOM 4749 C C . ALA A 1 595 ? -14.081 -6.085 22.112 1.00 93.75 595 ALA A C 1
ATOM 4751 O O . ALA A 1 595 ? -13.798 -5.166 22.874 1.00 93.75 595 ALA A O 1
ATOM 4752 N N . MET A 1 596 ? -15.069 -6.937 22.385 1.00 93.19 596 MET A N 1
ATOM 4753 C CA . MET A 1 596 ? -15.930 -6.830 23.559 1.00 93.19 596 MET A CA 1
ATOM 4754 C C . MET A 1 596 ? -15.136 -6.939 24.871 1.00 93.19 596 MET A C 1
ATOM 4756 O O . MET A 1 596 ? -15.343 -6.136 25.785 1.00 93.19 596 MET A O 1
ATOM 4760 N N . LEU A 1 597 ? -14.177 -7.867 24.954 1.00 90.88 597 LEU A N 1
ATOM 4761 C CA . LEU A 1 597 ? -13.261 -7.984 26.095 1.00 90.88 597 LEU A CA 1
ATOM 4762 C C . LEU A 1 597 ? -12.415 -6.717 26.284 1.00 90.88 597 LEU A C 1
ATOM 4764 O O . LEU A 1 597 ? -12.291 -6.212 27.403 1.00 90.88 597 LEU A O 1
ATOM 4768 N N . ILE A 1 598 ? -11.880 -6.165 25.194 1.00 90.12 598 ILE A N 1
ATOM 4769 C CA . ILE A 1 598 ? -11.098 -4.922 25.211 1.00 90.12 598 ILE A CA 1
ATOM 4770 C C . ILE A 1 598 ? -11.956 -3.729 25.638 1.00 90.12 598 ILE A C 1
ATOM 4772 O O . ILE A 1 598 ? -11.498 -2.899 26.424 1.00 90.12 598 ILE A O 1
ATOM 4776 N N . MET A 1 599 ? -13.199 -3.642 25.163 1.00 88.50 599 MET A N 1
ATOM 4777 C CA . MET A 1 599 ? -14.078 -2.508 25.440 1.00 88.50 599 MET A CA 1
ATOM 4778 C C . MET A 1 599 ? -14.644 -2.506 26.864 1.00 88.50 599 MET A C 1
ATOM 4780 O O . MET A 1 599 ? -14.788 -1.426 27.437 1.00 88.50 599 MET A O 1
ATOM 4784 N N . TYR A 1 600 ? -14.965 -3.674 27.433 1.00 86.25 600 TYR A N 1
ATOM 4785 C CA . TYR A 1 600 ? -15.711 -3.765 28.697 1.00 86.25 600 TYR A CA 1
ATOM 4786 C C . TYR A 1 600 ? -14.932 -4.385 29.862 1.00 86.25 600 TYR A C 1
ATOM 4788 O O . TYR A 1 600 ? -15.179 -4.015 31.007 1.00 86.25 600 TYR A O 1
ATOM 4796 N N . PHE A 1 601 ? -14.013 -5.323 29.613 1.00 79.19 601 PHE A N 1
ATOM 4797 C CA . PHE A 1 601 ? -13.379 -6.104 30.682 1.00 79.19 601 PHE A CA 1
ATOM 4798 C C . PHE A 1 601 ? -12.016 -5.541 31.106 1.00 79.19 601 PHE A C 1
ATOM 4800 O O . PHE A 1 601 ? -11.783 -5.283 32.288 1.00 79.19 601 PHE A O 1
ATOM 4807 N N . LEU A 1 602 ? -11.128 -5.301 30.138 1.00 78.75 602 LEU A N 1
ATOM 4808 C CA . LEU A 1 602 ? -9.761 -4.808 30.361 1.00 78.75 602 LEU A CA 1
ATOM 4809 C C . LEU A 1 602 ? -9.656 -3.458 31.102 1.00 78.75 602 LEU A C 1
ATOM 4811 O O . LEU A 1 602 ? -8.750 -3.312 31.925 1.00 78.75 602 LEU A O 1
ATOM 4815 N N . PRO A 1 603 ? -10.539 -2.468 30.875 1.00 70.94 603 PRO A N 1
ATOM 4816 C CA . PRO A 1 603 ? -10.365 -1.147 31.474 1.00 70.94 603 PRO A CA 1
ATOM 4817 C C . PRO A 1 603 ? -10.584 -1.074 32.987 1.00 70.94 603 PRO A C 1
ATOM 4819 O O . PRO A 1 603 ? -10.130 -0.118 33.615 1.00 70.94 603 PRO A O 1
ATOM 4822 N N . ASN A 1 604 ? -11.313 -2.022 33.591 1.00 63.41 604 ASN A N 1
ATOM 4823 C CA . ASN A 1 604 ? -11.629 -1.938 35.018 1.00 63.41 604 ASN A CA 1
ATOM 4824 C C . ASN A 1 604 ? -11.951 -3.302 35.667 1.00 63.41 604 ASN A C 1
ATOM 4826 O O . ASN A 1 604 ? -13.052 -3.487 36.191 1.00 63.41 604 ASN A O 1
ATOM 4830 N N . PRO A 1 605 ? -10.994 -4.253 35.707 1.00 61.09 605 PRO A N 1
ATOM 4831 C CA . PRO A 1 605 ? -11.237 -5.614 36.206 1.00 61.09 605 PRO A CA 1
ATOM 4832 C C . PRO A 1 605 ? -11.737 -5.641 37.663 1.00 61.09 605 PRO A C 1
ATOM 4834 O O . PRO A 1 605 ? -12.512 -6.513 38.055 1.00 61.09 605 PRO A O 1
ATOM 4837 N N . LYS A 1 606 ? -11.342 -4.641 38.467 1.00 54.19 606 LYS A N 1
ATOM 4838 C CA . LYS A 1 606 ? -11.741 -4.499 39.876 1.00 54.19 606 LYS A CA 1
ATOM 4839 C C . LYS A 1 606 ? -13.191 -4.031 40.055 1.00 54.19 606 LYS A C 1
ATOM 4841 O O . LYS A 1 606 ? -13.814 -4.391 41.050 1.00 54.19 606 LYS A O 1
ATOM 4846 N N . ARG A 1 607 ? -13.739 -3.237 39.123 1.00 57.66 607 ARG A N 1
ATOM 4847 C CA . ARG A 1 607 ? -15.136 -2.762 39.185 1.00 57.66 607 ARG A CA 1
ATOM 4848 C C . ARG A 1 607 ? -16.105 -3.905 38.886 1.00 57.66 607 ARG A C 1
ATOM 4850 O O . ARG A 1 607 ? -17.112 -4.022 39.573 1.00 57.66 607 ARG A O 1
ATOM 4857 N N . THR A 1 608 ? -15.746 -4.786 37.953 1.00 55.50 608 THR A N 1
ATOM 4858 C CA . THR A 1 608 ? -16.516 -5.987 37.601 1.00 55.50 608 THR A CA 1
ATOM 4859 C C . THR A 1 608 ? -16.584 -6.974 38.766 1.00 55.50 608 THR A C 1
ATOM 4861 O O . THR A 1 608 ? -17.661 -7.466 39.081 1.00 55.50 608 THR A O 1
ATOM 4864 N N . LEU A 1 609 ? -15.465 -7.212 39.463 1.00 58.69 609 LEU A N 1
ATOM 4865 C CA . LEU A 1 609 ? -15.440 -8.051 40.670 1.00 58.69 609 LEU A CA 1
ATOM 4866 C C . LEU A 1 609 ? -16.293 -7.459 41.800 1.00 58.69 609 LEU A C 1
ATOM 4868 O O . LEU A 1 609 ? -17.134 -8.161 42.351 1.00 58.69 609 LEU A O 1
ATOM 4872 N N . LYS A 1 610 ? -16.160 -6.156 42.081 1.00 58.34 610 LYS A N 1
ATOM 4873 C CA . LYS A 1 610 ? -16.955 -5.491 43.126 1.00 58.34 610 LYS A CA 1
ATOM 4874 C C . LYS A 1 610 ? -18.448 -5.414 42.808 1.00 58.34 610 LYS A C 1
ATOM 4876 O O . LYS A 1 610 ? -19.255 -5.547 43.718 1.00 58.34 610 LYS A O 1
ATOM 4881 N N . GLN A 1 611 ? -18.840 -5.201 41.550 1.00 59.62 611 GLN A N 1
ATOM 4882 C CA . GLN A 1 611 ? -20.255 -5.247 41.158 1.00 59.62 611 GLN A CA 1
ATOM 4883 C C . GLN A 1 611 ? -20.832 -6.657 41.311 1.00 59.62 611 GLN A C 1
ATOM 4885 O O . GLN A 1 611 ? -21.917 -6.794 41.865 1.00 59.62 611 GLN A O 1
ATOM 4890 N N . LEU A 1 612 ? -20.083 -7.695 40.921 1.00 58.78 612 LEU A N 1
ATOM 4891 C CA . LEU A 1 612 ? -20.486 -9.090 41.126 1.00 58.78 612 LEU A CA 1
ATOM 4892 C C . LEU A 1 612 ? -20.597 -9.451 42.618 1.00 58.78 612 LEU A C 1
ATOM 4894 O O . LEU A 1 612 ? -21.521 -10.162 43.008 1.00 58.78 612 LEU A O 1
ATOM 4898 N N . GLU A 1 613 ? -19.694 -8.952 43.464 1.00 65.31 613 GLU A N 1
ATOM 4899 C CA . GLU A 1 613 ? -19.780 -9.106 44.923 1.00 65.31 613 GLU A CA 1
ATOM 4900 C C . GLU A 1 613 ? -20.998 -8.377 45.505 1.00 65.31 613 GLU A C 1
ATOM 4902 O O . GLU A 1 613 ? -21.698 -8.923 46.358 1.00 65.31 613 GLU A O 1
ATOM 4907 N N . HIS A 1 614 ? -21.290 -7.166 45.024 1.00 66.38 614 HIS A N 1
ATOM 4908 C CA . HIS A 1 614 ? -22.419 -6.377 45.508 1.00 66.38 614 HIS A CA 1
ATOM 4909 C C . HIS A 1 614 ? -23.766 -6.981 45.087 1.00 66.38 614 HIS A C 1
ATOM 4911 O O . HIS A 1 614 ? -24.671 -7.093 45.911 1.00 66.38 614 HIS A O 1
ATOM 4917 N N . GLU A 1 615 ? -23.890 -7.448 43.843 1.00 61.31 615 GLU A N 1
ATOM 4918 C CA . GLU A 1 615 ? -25.087 -8.146 43.360 1.00 61.31 615 GLU A CA 1
ATOM 4919 C C . GLU A 1 615 ? -25.303 -9.485 44.077 1.00 61.31 615 GLU A C 1
ATOM 4921 O O . GLU A 1 615 ? -26.433 -9.780 44.467 1.00 61.31 615 GLU A O 1
ATOM 4926 N N . ARG A 1 616 ? -24.240 -10.257 44.361 1.00 62.59 616 ARG A N 1
ATOM 4927 C CA . ARG A 1 616 ? -24.351 -11.461 45.208 1.00 62.59 616 ARG A CA 1
ATOM 4928 C C . ARG A 1 616 ? -24.879 -11.124 46.596 1.00 62.59 616 ARG A C 1
ATOM 4930 O O . ARG A 1 616 ? -25.821 -11.768 47.054 1.00 62.59 616 ARG A O 1
ATOM 4937 N N . HIS A 1 617 ? -24.336 -10.086 47.231 1.00 65.31 617 HIS A N 1
ATOM 4938 C CA . HIS A 1 617 ? -24.776 -9.654 48.558 1.00 65.31 617 HIS A CA 1
ATOM 4939 C C . HIS A 1 617 ? -26.240 -9.197 48.602 1.00 65.31 617 HIS A C 1
ATOM 4941 O O . HIS A 1 617 ? -26.904 -9.401 49.618 1.00 65.31 617 HIS A O 1
ATOM 4947 N N . PHE A 1 618 ? -26.754 -8.600 47.525 1.00 61.56 618 PHE A N 1
ATOM 4948 C CA . PHE A 1 618 ? -28.155 -8.179 47.445 1.00 61.56 618 PHE A CA 1
ATOM 4949 C C . PHE A 1 618 ? -29.113 -9.296 47.014 1.00 61.56 618 PHE A C 1
ATOM 4951 O O . PHE A 1 618 ? -30.259 -9.287 47.459 1.00 61.56 618 PHE A O 1
ATOM 4958 N N . SER A 1 619 ? -28.668 -10.271 46.213 1.00 50.53 619 SER A N 1
ATOM 4959 C CA . SER A 1 619 ? -29.484 -11.450 45.879 1.00 50.53 619 SER A CA 1
ATOM 4960 C C . SER A 1 619 ? -29.745 -12.331 47.107 1.00 50.53 619 SER A C 1
ATOM 4962 O O . SER A 1 619 ? -30.891 -12.679 47.367 1.00 50.53 619 SER A O 1
ATOM 4964 N N . LEU A 1 620 ? -28.727 -12.549 47.950 1.00 54.81 620 LEU A N 1
ATOM 4965 C CA . LEU A 1 620 ? -28.846 -13.310 49.202 1.00 54.81 620 LEU A CA 1
ATOM 4966 C C . LEU A 1 620 ? -29.754 -12.632 50.244 1.00 54.81 620 LEU A C 1
ATOM 4968 O O . LEU A 1 620 ? -30.300 -13.298 51.113 1.00 54.81 620 LEU A O 1
ATOM 4972 N N . LYS A 1 621 ? -29.941 -11.309 50.161 1.00 52.34 621 LYS A N 1
ATOM 4973 C CA . LYS A 1 621 ? -30.847 -10.551 51.042 1.00 52.34 621 LYS A CA 1
ATOM 4974 C C . LYS A 1 621 ? -32.306 -10.521 50.578 1.00 52.34 621 LYS A C 1
ATOM 4976 O O . LYS A 1 621 ? -33.124 -9.953 51.287 1.00 52.34 621 LYS A O 1
ATOM 4981 N N . ARG A 1 622 ? -32.630 -11.048 49.392 1.00 50.28 622 ARG A N 1
ATOM 4982 C CA . ARG A 1 622 ? -34.020 -11.182 48.915 1.00 50.28 622 ARG A CA 1
ATOM 4983 C C . ARG A 1 622 ? -34.596 -12.585 49.113 1.00 50.28 622 ARG A C 1
ATOM 4985 O O . ARG A 1 622 ? -35.791 -12.758 48.912 1.00 50.28 622 ARG A O 1
ATOM 4992 N N . GLU A 1 623 ? -33.762 -13.559 49.477 1.00 48.03 623 GLU A N 1
ATOM 4993 C CA . GLU A 1 623 ? -34.174 -14.938 49.791 1.00 48.03 623 GLU A CA 1
ATOM 4994 C C . GLU A 1 623 ? -34.341 -15.192 51.305 1.00 48.03 623 GLU A C 1
ATOM 4996 O O . GLU A 1 623 ? -34.746 -16.281 51.709 1.00 48.03 623 GLU A O 1
ATOM 5001 N N . HIS A 1 624 ? -34.089 -14.171 52.129 1.00 45.19 624 HIS A N 1
ATOM 5002 C CA . HIS A 1 624 ? -34.505 -14.069 53.529 1.00 45.19 624 HIS A CA 1
ATOM 5003 C C . HIS A 1 624 ? -35.531 -12.948 53.657 1.00 45.19 624 HIS A C 1
ATOM 5005 O O . HIS A 1 624 ? -36.453 -13.108 54.486 1.00 45.19 624 HIS A O 1
#

Foldseek 3Di:
DVVLLVVLLVVCVVVLLVLLVVLLVVVVVCCVVAVPPQLQPNLVVLLVVLLVVLLVLLQVLLVVCVPPVNVVVLCPPPDDLLVSVVSNLVSSLVSSCSNRLVSQVVSLVCCVPPAPDDRDPLSNLSSVLSSLSSSLSSLLNNLCSLALFVLSVLLVLVVVLLVVLLVQFASVLSVVVSVVSNVLSSVLSSQSSDPDSNDFDFDLSNLVSSLLSNLSSLLVVQLVVVVVVVVVCCVVVVQPLDDDALAPVQLVPDPAQLSNLCSQLVPFPFPCSVVCSVQSVVWFKDKDFLQPDDFHFQNRHSSCQSQQWAAPPPQQKIWTADSVQQWTWIARRPPRDTFFIGFQWFTGGPDPDDPDPTHDPFRWGDLHNAWTDGQFWIWGHDPVVRTIATQEGHDVPKTWRDRWDDTVQWIWTDIQFWIFIFGPCSNVDRHHTDGLDTGTDPDGCVQFRMKMWTDGPFFIKIKTWHCQNVHQNFTWIWIWTDGSPGDIDTRGTGTGPDYSDDPCSVCVSCQQFVVSVLVSLQVSCSRPVPNRVCRPSCNSVVSPPDPVSVVSSQVQLVVQLVLLLVVCVLLVRDPSNSVSLSVCSNRTGPSSVVVCCSRRCPSCVPVSVVVVVVVVVVVVVVVD

Radius of gyration: 29.76 Å; Cα contacts (8 Å, |Δi|>4): 1016; chains: 1; bounding box: 59×73×89 Å